Protein AF-A0AAV6K5G4-F1 (afdb_monomer)

pLDDT: mean 82.46, std 15.84, range [34.75, 97.56]

Foldseek 3Di:
DDDDDDDDDDDDDDDDDDDDDDDPPPVVVVVVVVVVVVVVVVVVVVVVVVVVVVVVVVVVVVVVVVVVVVVVVVVVVVVVVVVVVVVVVVVVVVVVVVVVVVVVVVVVVVVVVVVVVVVVVVVVVVVVVVVVVVVVVVVVVVVVVVVVVVVVVVVVVVVVVVVVVVVVVVVVVVVVVVVVVVVVVVVVVVVVVVVVVVVVVVVVVVVVVVVVVVVVVLVCQCLPHDLVSVLVNCVVVVVPLLVDQKDWDWDDDPLAIWIWMAGQVVLAIAIGFQDDDPPDDDPRQVSCLRVLCSSQVNNVVVDVGNRDSDYDYDQQAEHDPVPDSLRVLSSVLVVVCVVVVHDHHSYDDPVRSVVSVVVVVCCCCPVLCNDDDPVSVVVVVVVVVVVVVVVVVVVVVVVVVVD

Secondary structure (DSSP, 8-state):
-----------------------TTHHHHHHHHHHHHHHHHHHHHHHHHHHHHHHHHHHHHHHHHHHHHHHHHHHHHHHHHHHHHHHHHHHHHHHHHHHHHHHHHHHHHHHHHHHHHHHHHHHHHHHHHHHHHHHHHHHHHHHHHHHHHHHHHHHHHHHHHHHHHHHHHHHHHHHHHHHHHHHHHHHHHHHHHHHHHHHHHHHHHHHHHHHHHHHHHHHHHHHHS-HHHHHHHHHTTHHHHTT-SEEEEEEEETTEEEEEEEETTTTEEEEEESS--TTS--HHHHHTHHHHHHHHHHHHHHSS----S-EEE-SSS--PPTT-STHHHHHHHHHHHHHTTPPPPS---HHHHHHHHHHHHHHHHH-TTTS--HHHHHHHHHHHHHHHHHHHHHHHHHHHHH-

InterPro domains:
  IPR038765 Papain-like cysteine peptidase superfamily [SSF54001] (221-361)

Structure (mmCIF, N/CA/C/O backbone):
data_AF-A0AAV6K5G4-F1
#
_entry.id   AF-A0AAV6K5G4-F1
#
loop_
_atom_site.group_PDB
_atom_site.id
_atom_site.type_symbol
_atom_site.label_atom_id
_atom_site.label_alt_id
_atom_site.label_comp_id
_atom_site.label_asym_id
_atom_site.label_entity_id
_atom_site.label_seq_id
_atom_site.pdbx_PDB_ins_code
_atom_site.Cartn_x
_atom_site.Cartn_y
_atom_site.Cartn_z
_atom_site.occupancy
_atom_site.B_iso_or_equiv
_atom_site.auth_seq_id
_atom_site.auth_comp_id
_atom_site.auth_asym_id
_atom_site.auth_atom_id
_atom_site.pdbx_PDB_model_num
ATOM 1 N N . MET A 1 1 ? 88.293 48.745 -151.470 1.00 39.19 1 MET A N 1
ATOM 2 C CA . MET A 1 1 ? 89.421 49.696 -151.458 1.00 39.19 1 MET A CA 1
ATOM 3 C C . MET A 1 1 ? 90.699 48.917 -151.760 1.00 39.19 1 MET A C 1
ATOM 5 O O . MET A 1 1 ? 91.111 48.136 -150.920 1.00 39.19 1 MET A O 1
ATOM 9 N N . VAL A 1 2 ? 91.162 49.004 -153.020 1.00 44.78 2 VAL A N 1
ATOM 10 C CA . VAL A 1 2 ? 92.541 49.265 -153.538 1.00 44.78 2 VAL A CA 1
ATOM 11 C C . VAL A 1 2 ? 93.669 49.320 -152.476 1.00 44.78 2 VAL A C 1
ATOM 13 O O . VAL A 1 2 ? 93.353 49.809 -151.392 1.00 44.78 2 VAL A O 1
ATOM 16 N N . PRO A 1 3 ? 94.966 48.990 -152.746 1.00 53.97 3 PRO A N 1
ATOM 17 C CA . PRO A 1 3 ? 95.705 48.884 -154.042 1.00 53.97 3 PRO A CA 1
ATOM 18 C C . PRO A 1 3 ? 96.485 47.558 -154.249 1.00 53.97 3 PRO A C 1
ATOM 20 O O . PRO A 1 3 ? 96.619 46.797 -153.303 1.00 53.97 3 PRO A O 1
ATOM 23 N N . SER A 1 4 ? 96.982 47.126 -155.425 1.00 47.03 4 SER A N 1
ATOM 24 C CA . SER A 1 4 ? 97.561 47.733 -156.655 1.00 47.03 4 SER A CA 1
ATOM 25 C C . SER A 1 4 ? 98.963 48.348 -156.521 1.00 47.03 4 SER A C 1
ATOM 27 O O . SER A 1 4 ? 99.089 49.423 -155.954 1.00 47.03 4 SER A O 1
ATOM 29 N N . THR A 1 5 ? 99.968 47.754 -157.178 1.00 40.94 5 THR A N 1
ATOM 30 C CA . THR A 1 5 ? 100.868 48.483 -158.095 1.00 40.94 5 THR A CA 1
ATOM 31 C C . THR A 1 5 ? 101.567 47.539 -159.082 1.00 40.94 5 THR A C 1
ATOM 33 O O . THR A 1 5 ? 101.849 46.379 -158.806 1.00 40.94 5 THR A O 1
ATOM 36 N N . TYR A 1 6 ? 101.789 48.113 -160.259 1.00 38.66 6 TYR A N 1
ATOM 37 C CA . TYR A 1 6 ? 102.281 47.615 -161.544 1.00 38.66 6 TYR A CA 1
ATOM 38 C C . TYR A 1 6 ? 103.697 48.180 -161.782 1.00 38.66 6 TYR A C 1
ATOM 40 O O . TYR A 1 6 ? 103.944 49.270 -161.273 1.00 38.66 6 TYR A O 1
ATOM 48 N N . GLN A 1 7 ? 104.547 47.570 -162.628 1.00 36.25 7 GLN A N 1
ATOM 49 C CA . GLN A 1 7 ? 105.455 48.290 -163.558 1.00 36.25 7 GLN A CA 1
ATOM 50 C C . GLN A 1 7 ? 106.038 47.384 -164.691 1.00 36.25 7 GLN A C 1
ATOM 52 O O . GLN A 1 7 ? 106.071 46.169 -164.496 1.00 36.25 7 GLN A O 1
ATOM 57 N N . PRO A 1 8 ? 106.455 47.944 -165.864 1.00 55.84 8 PRO A N 1
ATOM 58 C CA . PRO A 1 8 ? 106.618 47.221 -167.151 1.00 55.84 8 PRO A CA 1
ATOM 59 C C . PRO A 1 8 ? 107.939 47.469 -167.966 1.00 55.84 8 PRO A C 1
ATOM 61 O O . PRO A 1 8 ? 108.731 48.323 -167.586 1.00 55.84 8 PRO A O 1
ATOM 64 N N . LEU A 1 9 ? 108.054 46.795 -169.141 1.00 38.75 9 LEU A N 1
ATOM 65 C CA . LEU A 1 9 ? 108.860 47.057 -170.385 1.00 38.75 9 LEU A CA 1
ATOM 66 C C . LEU A 1 9 ? 110.412 46.924 -170.317 1.00 38.75 9 LEU A C 1
ATOM 68 O O . LEU A 1 9 ? 111.016 47.275 -169.317 1.00 38.75 9 LEU A O 1
ATOM 72 N N . ASP A 1 10 ? 111.124 46.311 -171.284 1.00 34.97 10 ASP A N 1
ATOM 73 C CA . ASP A 1 10 ? 111.342 46.754 -172.682 1.00 34.97 10 ASP A CA 1
ATOM 74 C C . ASP A 1 10 ? 111.775 45.643 -173.689 1.00 34.97 10 ASP A C 1
ATOM 76 O O . ASP A 1 10 ? 112.083 44.507 -173.336 1.00 34.97 10 ASP A O 1
ATOM 80 N N . SER A 1 11 ? 111.791 46.031 -174.971 1.00 41.09 11 SER A N 1
ATOM 81 C CA . SER A 1 11 ? 111.875 45.272 -176.239 1.00 41.09 11 SER A CA 1
ATOM 82 C C . SER A 1 11 ? 113.221 45.331 -177.021 1.00 41.09 11 SER A C 1
ATOM 84 O O . SER A 1 11 ? 114.102 46.091 -176.638 1.00 41.09 11 SER A O 1
ATOM 86 N N . ILE A 1 12 ? 113.265 44.648 -178.201 1.00 38.00 12 ILE A N 1
ATOM 87 C CA . ILE A 1 12 ? 114.124 44.779 -179.438 1.00 38.00 12 ILE A CA 1
ATOM 88 C C . ILE A 1 12 ? 115.065 43.558 -179.688 1.00 38.00 12 ILE A C 1
ATOM 90 O O . ILE A 1 12 ? 115.599 43.034 -178.724 1.00 38.00 12 ILE A O 1
ATOM 94 N N . ASN A 1 13 ? 115.495 43.105 -180.890 1.00 41.06 13 ASN A N 1
ATOM 95 C CA . ASN A 1 13 ? 114.977 42.755 -182.243 1.00 41.06 13 ASN A CA 1
ATOM 96 C C . ASN A 1 13 ? 116.191 42.241 -183.100 1.00 41.06 13 ASN A C 1
ATOM 98 O O . ASN A 1 13 ? 117.316 42.630 -182.806 1.00 41.06 13 ASN A O 1
ATOM 102 N N . PHE A 1 14 ? 115.946 41.487 -184.195 1.00 34.75 14 PHE A N 1
ATOM 103 C CA . PHE A 1 14 ? 116.877 40.970 -185.254 1.00 34.75 14 PHE A CA 1
ATOM 104 C C . PHE A 1 14 ? 117.880 39.856 -184.841 1.00 34.75 14 PHE A C 1
ATOM 106 O O . PHE A 1 14 ? 118.489 39.928 -183.789 1.00 34.75 14 PHE A O 1
ATOM 113 N N . SER A 1 15 ? 118.163 38.788 -185.604 1.00 37.78 15 SER A N 1
ATOM 114 C CA . SER A 1 15 ? 117.846 38.404 -186.989 1.00 37.78 15 SER A CA 1
ATOM 115 C C . SER A 1 15 ? 118.128 36.913 -187.244 1.00 37.78 15 SER A C 1
ATOM 117 O O . SER A 1 15 ? 119.129 36.384 -186.778 1.00 37.78 15 SER A O 1
ATOM 119 N N . GLN A 1 16 ? 117.247 36.313 -188.050 1.00 38.50 16 GLN A N 1
ATOM 120 C CA . GLN A 1 16 ? 117.395 35.207 -189.013 1.00 38.50 16 GLN A CA 1
ATOM 121 C C . GLN A 1 16 ? 118.512 34.151 -188.874 1.00 38.50 16 GLN A C 1
ATOM 123 O O . GLN A 1 16 ? 119.689 34.427 -189.076 1.00 38.50 16 GLN A O 1
ATOM 128 N N . GLY A 1 17 ? 118.058 32.891 -188.875 1.00 36.66 17 GLY A N 1
ATOM 129 C CA . GLY A 1 17 ? 118.595 31.865 -189.769 1.00 36.66 17 GLY A CA 1
ATOM 130 C C . GLY A 1 17 ? 118.953 30.541 -189.100 1.00 36.66 17 GLY A C 1
ATOM 131 O O . GLY A 1 17 ? 119.729 30.521 -188.159 1.00 36.66 17 GLY A O 1
ATOM 132 N N . VAL A 1 18 ? 118.491 29.452 -189.733 1.00 39.78 18 VAL A N 1
ATOM 133 C CA . VAL A 1 18 ? 119.112 28.110 -189.765 1.00 39.78 18 VAL A CA 1
ATOM 134 C C . VAL A 1 18 ? 118.522 27.031 -188.819 1.00 39.78 18 VAL A C 1
ATOM 136 O O . VAL A 1 18 ? 118.868 26.924 -187.654 1.00 39.78 18 VAL A O 1
ATOM 139 N N . ILE A 1 19 ? 117.699 26.168 -189.452 1.00 40.91 19 ILE A N 1
ATOM 140 C CA . ILE A 1 19 ? 117.649 24.681 -189.360 1.00 40.91 19 ILE A CA 1
ATOM 141 C C . ILE A 1 19 ? 116.987 24.075 -188.098 1.00 40.91 19 ILE A C 1
ATOM 143 O O . ILE A 1 19 ? 117.527 24.098 -187.005 1.00 40.91 19 ILE A O 1
ATOM 147 N N . LYS A 1 20 ? 115.717 23.633 -188.206 1.00 51.50 20 LYS A N 1
ATOM 148 C CA . LYS A 1 20 ? 115.274 22.216 -188.358 1.00 51.50 20 LYS A CA 1
ATOM 149 C C . LYS A 1 20 ? 115.872 21.255 -187.306 1.00 51.50 20 LYS A C 1
ATOM 151 O O . LYS A 1 20 ? 116.956 20.759 -187.556 1.00 51.50 20 LYS A O 1
ATOM 156 N N . GLU A 1 21 ? 115.126 20.975 -186.216 1.00 48.38 21 GLU A N 1
ATOM 157 C CA . GLU A 1 21 ? 114.996 19.651 -185.527 1.00 48.38 21 GLU A CA 1
ATOM 158 C C . GLU A 1 21 ? 114.368 19.652 -184.102 1.00 48.38 21 GLU A C 1
ATOM 160 O O . GLU A 1 21 ? 114.342 18.606 -183.455 1.00 48.38 21 GLU A O 1
ATOM 165 N N . HIS A 1 22 ? 113.772 20.738 -183.582 1.00 48.78 22 HIS A N 1
ATOM 166 C CA . HIS A 1 22 ? 113.246 20.723 -182.201 1.00 48.78 22 HIS A CA 1
ATOM 167 C C . HIS A 1 22 ? 111.793 21.162 -181.983 1.00 48.78 22 HIS A C 1
ATOM 169 O O . HIS A 1 22 ? 111.348 22.226 -182.399 1.00 48.78 22 HIS A O 1
ATOM 175 N N . SER A 1 23 ? 111.138 20.345 -181.152 1.00 44.94 23 SER A N 1
ATOM 176 C CA . SER A 1 23 ? 110.058 20.689 -180.226 1.00 44.94 23 SER A CA 1
ATOM 177 C C . SER A 1 23 ? 108.611 20.410 -180.647 1.00 44.94 23 SER A C 1
ATOM 179 O O . SER A 1 23 ? 107.690 21.176 -180.382 1.00 44.94 23 SER A O 1
ATOM 181 N N . GLN A 1 24 ? 108.391 19.177 -181.111 1.00 53.38 24 GLN A N 1
ATOM 182 C CA . GLN A 1 24 ? 107.176 18.403 -180.802 1.00 53.38 24 GLN A CA 1
ATOM 183 C C . GLN A 1 24 ? 106.945 18.190 -179.276 1.00 53.38 24 GLN A C 1
ATOM 185 O O . GLN A 1 24 ? 105.959 17.569 -178.899 1.00 53.38 24 GLN A O 1
ATOM 190 N N . MET A 1 25 ? 107.794 18.735 -178.389 1.00 50.56 25 MET A N 1
ATOM 191 C CA . MET A 1 25 ? 107.724 18.605 -176.923 1.00 50.56 25 MET A CA 1
ATOM 192 C C . MET A 1 25 ? 106.785 19.631 -176.252 1.00 50.56 25 MET A C 1
ATOM 194 O O . MET A 1 25 ? 106.272 19.380 -175.168 1.00 50.56 25 MET A O 1
ATOM 198 N N . GLY A 1 26 ? 106.514 20.778 -176.891 1.00 50.66 26 GLY A N 1
ATOM 199 C CA . GLY A 1 26 ? 105.718 21.855 -176.280 1.00 50.66 26 GLY A CA 1
ATOM 200 C C . GLY A 1 26 ? 104.222 21.550 -176.129 1.00 50.66 26 GLY A C 1
ATOM 201 O O . GLY A 1 26 ? 103.595 22.027 -175.197 1.00 50.66 26 GLY A O 1
ATOM 202 N N . LYS A 1 27 ? 103.644 20.702 -176.989 1.00 53.97 27 LYS A N 1
ATOM 203 C CA . LYS A 1 27 ? 102.207 20.359 -176.934 1.00 53.97 27 LYS A CA 1
ATOM 204 C C . LYS A 1 27 ? 101.871 19.217 -175.961 1.00 53.97 27 LYS A C 1
ATOM 206 O O . LYS A 1 27 ? 100.700 18.913 -175.783 1.00 53.97 27 LYS A O 1
ATOM 211 N N . PHE A 1 28 ? 102.878 18.593 -175.344 1.00 55.53 28 PHE A N 1
ATOM 212 C CA . PHE A 1 28 ? 102.698 17.543 -174.332 1.00 55.53 28 PHE A CA 1
ATOM 213 C C . PHE A 1 28 ? 102.688 18.111 -172.901 1.00 55.53 28 PHE A C 1
ATOM 215 O O . PHE A 1 28 ? 101.997 17.580 -172.038 1.00 55.53 28 PHE A O 1
ATOM 222 N N . CYS A 1 29 ? 103.397 19.217 -172.651 1.00 53.19 29 CYS A N 1
ATOM 223 C CA . CYS A 1 29 ? 103.525 19.782 -171.304 1.00 53.19 29 CYS A CA 1
ATOM 224 C C . CYS A 1 29 ? 102.277 20.544 -170.823 1.00 53.19 29 CYS A C 1
ATOM 226 O O . CYS A 1 29 ? 101.950 20.451 -169.643 1.00 53.19 29 CYS A O 1
ATOM 228 N N . ASP A 1 30 ? 101.531 21.211 -171.709 1.00 52.09 30 ASP A N 1
ATOM 229 C CA . ASP A 1 30 ? 100.334 21.975 -171.307 1.00 52.09 30 ASP A CA 1
ATOM 230 C C . ASP A 1 30 ? 99.126 21.075 -170.966 1.00 52.09 30 ASP A C 1
ATOM 232 O O . ASP A 1 30 ? 98.279 21.456 -170.168 1.00 52.09 30 ASP A O 1
ATOM 236 N N . SER A 1 31 ? 99.083 19.833 -171.470 1.00 55.22 31 SER A N 1
ATOM 237 C CA . SER A 1 31 ? 98.044 18.846 -171.118 1.00 55.22 31 SER A CA 1
ATOM 238 C C . SER A 1 31 ? 98.291 18.149 -169.772 1.00 55.22 31 SER A C 1
ATOM 240 O O . SER A 1 31 ? 97.366 17.576 -169.211 1.00 55.22 31 SER A O 1
ATOM 242 N N . LEU A 1 32 ? 99.527 18.158 -169.260 1.00 56.41 32 LEU A N 1
ATOM 243 C CA . LEU A 1 32 ? 99.919 17.426 -168.046 1.00 56.41 32 LEU A CA 1
ATOM 244 C C . LEU A 1 32 ? 99.797 18.269 -166.764 1.00 56.41 32 LEU A C 1
ATOM 246 O O . LEU A 1 32 ? 99.747 17.716 -165.667 1.00 56.41 32 LEU A O 1
ATOM 250 N N . LEU A 1 33 ? 99.737 19.598 -166.897 1.00 56.25 33 LEU A N 1
ATOM 251 C CA . LEU A 1 33 ? 99.556 20.534 -165.782 1.00 56.25 33 LEU A CA 1
ATOM 252 C C . LEU A 1 33 ? 98.075 20.742 -165.416 1.00 56.25 33 LEU A C 1
ATOM 254 O O . LEU A 1 33 ? 97.767 20.834 -164.231 1.00 56.25 33 LEU A O 1
ATOM 258 N N . GLU A 1 34 ? 97.149 20.721 -166.382 1.00 57.50 34 GLU A N 1
ATOM 259 C CA . GLU A 1 34 ? 95.707 20.863 -166.101 1.00 57.50 34 GLU A CA 1
ATOM 260 C C . GLU A 1 34 ? 95.094 19.627 -165.410 1.00 57.50 34 GLU A C 1
ATOM 262 O O . GLU A 1 34 ? 94.206 19.770 -164.565 1.00 57.50 34 GLU A O 1
ATOM 267 N N . ASP A 1 35 ? 95.606 18.421 -165.685 1.00 58.31 35 ASP A N 1
ATOM 268 C CA . ASP A 1 35 ? 95.102 17.183 -165.072 1.00 58.31 35 ASP A CA 1
ATOM 269 C C . ASP A 1 35 ? 95.532 17.021 -163.599 1.00 58.31 35 ASP A C 1
ATOM 271 O O . ASP A 1 35 ? 94.810 16.417 -162.804 1.00 58.31 35 ASP A O 1
ATOM 275 N N . ASN A 1 36 ? 96.674 17.587 -163.189 1.00 59.25 36 ASN A N 1
ATOM 276 C CA . ASN A 1 36 ? 97.198 17.421 -161.826 1.00 59.25 36 ASN A CA 1
ATOM 277 C C . ASN A 1 36 ? 96.531 18.379 -160.815 1.00 59.25 36 ASN A C 1
ATOM 279 O O . ASN A 1 36 ? 96.231 17.988 -159.683 1.00 59.25 36 ASN A O 1
ATOM 283 N N . ASP A 1 37 ? 96.208 19.605 -161.237 1.00 61.72 37 ASP A N 1
ATOM 284 C CA . ASP A 1 37 ? 95.501 20.583 -160.398 1.00 61.72 37 ASP A CA 1
ATOM 285 C C . ASP A 1 37 ? 94.042 20.175 -160.132 1.00 61.72 37 ASP A C 1
ATOM 287 O O . ASP A 1 37 ? 93.526 20.396 -159.031 1.00 61.72 37 ASP A O 1
ATOM 291 N N . GLN A 1 38 ? 93.380 19.499 -161.083 1.00 65.81 38 GLN A N 1
ATOM 292 C CA . GLN A 1 38 ? 92.042 18.939 -160.854 1.00 65.81 38 GLN A CA 1
ATOM 293 C C . GLN A 1 38 ? 92.040 17.819 -159.806 1.00 65.81 38 GLN A C 1
ATOM 295 O O . GLN A 1 38 ? 91.096 17.733 -159.017 1.00 65.81 38 GLN A O 1
ATOM 300 N N . VAL A 1 39 ? 93.080 16.978 -159.759 1.00 69.50 39 VAL A N 1
ATOM 301 C CA . VAL A 1 39 ? 93.183 15.885 -158.775 1.00 69.50 39 VAL A CA 1
ATOM 302 C C . VAL A 1 39 ? 93.367 16.439 -157.361 1.00 69.50 39 VAL A C 1
ATOM 304 O O . VAL A 1 39 ? 92.639 16.037 -156.453 1.00 69.50 39 VAL A O 1
ATOM 307 N N . ILE A 1 40 ? 94.257 17.421 -157.175 1.00 74.25 40 ILE A N 1
ATOM 308 C CA . ILE A 1 40 ? 94.516 18.042 -155.863 1.00 74.25 40 ILE A CA 1
ATOM 309 C C . ILE A 1 40 ? 93.282 18.803 -155.352 1.00 74.25 40 ILE A C 1
ATOM 311 O O . ILE A 1 40 ? 92.918 18.686 -154.179 1.00 74.25 40 ILE A O 1
ATOM 315 N N . MET A 1 41 ? 92.590 19.544 -156.226 1.00 74.12 41 MET A N 1
ATOM 316 C CA . MET A 1 41 ? 91.335 20.222 -155.872 1.00 74.12 41 MET A CA 1
ATOM 317 C C . MET A 1 41 ? 90.239 19.237 -155.457 1.00 74.12 41 MET A C 1
ATOM 319 O O . MET A 1 41 ? 89.501 19.508 -154.509 1.00 74.12 41 MET A O 1
ATOM 323 N N . LYS A 1 42 ? 90.144 18.086 -156.129 1.00 76.38 42 LYS A N 1
ATOM 324 C CA . LYS A 1 42 ? 89.149 17.055 -155.819 1.00 76.38 42 LYS A CA 1
ATOM 325 C C . LYS A 1 42 ? 89.424 16.381 -154.470 1.00 76.38 42 LYS A C 1
ATOM 327 O O . LYS A 1 42 ? 88.481 16.170 -153.709 1.00 76.38 42 LYS A O 1
ATOM 332 N N . ASP A 1 43 ? 90.688 16.119 -154.138 1.00 79.69 43 ASP A N 1
ATOM 333 C CA . ASP A 1 43 ? 91.096 15.572 -152.834 1.00 79.69 43 ASP A CA 1
ATOM 334 C C . ASP A 1 43 ? 90.866 16.569 -151.689 1.00 79.69 43 ASP A C 1
ATOM 336 O O . ASP A 1 43 ? 90.324 16.211 -150.639 1.00 79.69 43 ASP A O 1
ATOM 340 N N . LEU A 1 44 ? 91.197 17.848 -151.897 1.00 80.69 44 LEU A N 1
ATOM 341 C CA . LEU A 1 44 ? 90.907 18.906 -150.925 1.00 80.69 44 LEU A CA 1
ATOM 342 C C . LEU A 1 44 ? 89.400 19.103 -150.736 1.00 80.69 44 LEU A C 1
ATOM 344 O O . LEU A 1 44 ? 88.942 19.240 -149.602 1.00 80.69 44 LEU A O 1
ATOM 348 N N . GLN A 1 45 ? 88.609 19.057 -151.812 1.00 81.81 45 GLN A N 1
ATOM 349 C CA . GLN A 1 45 ? 87.148 19.073 -151.713 1.00 81.81 45 GLN A CA 1
ATOM 350 C C . GLN A 1 45 ? 86.620 17.869 -150.926 1.00 81.81 45 GLN A C 1
ATOM 352 O O . GLN A 1 45 ? 85.746 18.047 -150.079 1.00 81.81 45 GLN A O 1
ATOM 357 N N . GLN A 1 46 ? 87.169 16.667 -151.130 1.00 81.69 46 GLN A N 1
ATOM 358 C CA . GLN A 1 46 ? 86.802 15.493 -150.334 1.00 81.69 46 GLN A CA 1
ATOM 359 C C . GLN A 1 46 ? 87.177 15.647 -148.854 1.00 81.69 46 GLN A C 1
ATOM 361 O O . GLN A 1 46 ? 86.366 15.307 -147.991 1.00 81.69 46 GLN A O 1
ATOM 366 N N . GLN A 1 47 ? 88.351 16.201 -148.529 1.00 84.19 47 GLN A N 1
ATOM 367 C CA . GLN A 1 47 ? 88.739 16.478 -147.140 1.00 84.19 47 GLN A CA 1
ATOM 368 C C . GLN A 1 47 ? 87.848 17.531 -146.483 1.00 84.19 47 GLN A C 1
ATOM 370 O O . GLN A 1 47 ? 87.423 17.342 -145.342 1.00 84.19 47 GLN A O 1
ATOM 375 N N . VAL A 1 48 ? 87.531 18.620 -147.186 1.00 85.44 48 VAL A N 1
ATOM 376 C CA . VAL A 1 48 ? 86.609 19.648 -146.689 1.00 85.44 48 VAL A CA 1
ATOM 377 C C . VAL A 1 48 ? 85.230 19.040 -146.454 1.00 85.44 48 VAL A C 1
ATOM 379 O O . VAL A 1 48 ? 84.661 19.250 -145.384 1.00 85.44 48 VAL A O 1
ATOM 382 N N . GLN A 1 49 ? 84.732 18.220 -147.381 1.00 86.00 49 GLN A N 1
ATOM 383 C CA . GLN A 1 49 ? 83.458 17.522 -147.224 1.00 86.00 49 GLN A CA 1
ATOM 384 C C . GLN A 1 49 ? 83.484 16.556 -146.029 1.00 86.00 49 GLN A C 1
ATOM 386 O O . GLN A 1 49 ? 82.543 16.516 -145.238 1.00 86.00 49 GLN A O 1
ATOM 391 N N . TYR A 1 50 ? 84.575 15.806 -145.843 1.00 87.94 50 TYR A N 1
ATOM 392 C CA . TYR A 1 50 ? 84.755 14.912 -144.699 1.00 87.94 50 TYR A CA 1
ATOM 393 C C . TYR A 1 50 ? 84.779 15.677 -143.370 1.00 87.94 50 TYR A C 1
ATOM 395 O O . TYR A 1 50 ? 84.113 15.281 -142.413 1.00 87.94 50 TYR A O 1
ATOM 403 N N . LEU A 1 51 ? 85.504 16.796 -143.304 1.00 87.19 51 LEU A N 1
ATOM 404 C CA . LEU A 1 51 ? 85.572 17.641 -142.112 1.00 87.19 51 LEU A CA 1
ATOM 405 C C . LEU A 1 51 ? 84.235 18.334 -141.823 1.00 87.19 51 LEU A C 1
ATOM 407 O O . LEU A 1 51 ? 83.852 18.433 -140.658 1.00 87.19 51 LEU A O 1
ATOM 411 N N . GLN A 1 52 ? 83.497 18.753 -142.852 1.00 87.19 52 GLN A N 1
ATOM 412 C CA . GLN A 1 52 ? 82.140 19.287 -142.715 1.00 87.19 52 GLN A CA 1
ATOM 413 C C . GLN A 1 52 ? 81.175 18.227 -142.176 1.00 87.19 52 GLN A C 1
ATOM 415 O O . GLN A 1 52 ? 80.473 18.490 -141.199 1.00 87.19 52 GLN A O 1
ATOM 420 N N . ASN A 1 53 ? 81.209 17.010 -142.725 1.00 88.06 53 ASN A N 1
ATOM 421 C CA . ASN A 1 53 ? 80.408 15.891 -142.227 1.00 88.06 53 ASN A CA 1
ATOM 422 C C . ASN A 1 53 ? 80.776 15.550 -140.771 1.00 88.06 53 ASN A C 1
ATOM 424 O O . ASN A 1 53 ? 79.898 15.374 -139.929 1.00 88.06 53 ASN A O 1
ATOM 428 N N . LYS A 1 54 ? 82.073 15.514 -140.435 1.00 91.12 54 LYS A N 1
ATOM 429 C CA . LYS A 1 54 ? 82.548 15.243 -139.070 1.00 91.12 54 LYS A CA 1
ATOM 430 C C . LYS A 1 54 ? 82.137 16.339 -138.085 1.00 91.12 54 LYS A C 1
ATOM 432 O O . LYS A 1 54 ? 81.733 16.022 -136.969 1.00 91.12 54 LYS A O 1
ATOM 437 N N . LYS A 1 55 ? 82.194 17.610 -138.494 1.00 91.44 55 LYS A N 1
ATOM 438 C CA . LYS A 1 55 ? 81.687 18.743 -137.709 1.00 91.44 55 LYS A CA 1
ATOM 439 C C . LYS A 1 55 ? 80.191 18.583 -137.431 1.00 91.44 55 LYS A C 1
ATOM 441 O O . LYS A 1 55 ? 79.786 18.699 -136.281 1.00 91.44 55 LYS A O 1
ATOM 446 N N . GLN A 1 56 ? 79.399 18.250 -138.449 1.00 89.31 56 GLN A N 1
ATOM 447 C CA . GLN A 1 56 ? 77.955 18.065 -138.307 1.00 89.31 56 GLN A CA 1
ATOM 448 C C . GLN A 1 56 ? 77.610 16.901 -137.359 1.00 89.31 56 GLN A C 1
ATOM 450 O O . GLN A 1 56 ? 76.722 17.035 -136.519 1.00 89.31 56 GLN A O 1
ATOM 455 N N . ILE A 1 57 ? 78.351 15.787 -137.429 1.00 89.75 57 ILE A N 1
ATOM 456 C CA . ILE A 1 57 ? 78.207 14.654 -136.496 1.00 89.75 57 ILE A CA 1
ATOM 457 C C . ILE A 1 57 ? 78.544 15.077 -135.060 1.00 89.75 57 ILE A C 1
ATOM 459 O O . ILE A 1 57 ? 77.800 14.755 -134.136 1.00 89.75 57 ILE A O 1
ATOM 463 N N . LEU A 1 58 ? 79.637 15.818 -134.855 1.00 88.56 58 LEU A N 1
ATOM 464 C CA . LEU A 1 58 ? 80.034 16.296 -133.526 1.00 88.56 58 LEU A CA 1
ATOM 465 C C . LEU A 1 58 ? 79.031 17.303 -132.947 1.00 88.56 58 LEU A C 1
ATOM 467 O O . LEU A 1 58 ? 78.745 17.255 -131.755 1.00 88.56 58 LEU A O 1
ATOM 471 N N . GLU A 1 59 ? 78.457 18.181 -133.770 1.00 89.62 59 GLU A N 1
ATOM 472 C CA . GLU A 1 59 ? 77.394 19.103 -133.349 1.00 89.62 59 GLU A CA 1
ATOM 473 C C . GLU A 1 59 ? 76.128 18.346 -132.921 1.00 89.62 59 GLU A C 1
ATOM 475 O O . GLU A 1 59 ? 75.539 18.670 -131.888 1.00 89.62 59 GLU A O 1
ATOM 480 N N . GLN A 1 60 ? 75.750 17.288 -133.647 1.00 87.62 60 GLN A N 1
ATOM 481 C CA . GLN A 1 60 ? 74.645 16.407 -133.256 1.00 87.62 60 GLN A CA 1
ATOM 482 C C . GLN A 1 60 ? 74.937 15.654 -131.952 1.00 87.62 60 GLN A C 1
ATOM 484 O O . GLN A 1 60 ? 74.072 15.595 -131.079 1.00 87.62 60 GLN A O 1
ATOM 489 N N . GLN A 1 61 ? 76.152 15.120 -131.786 1.00 90.12 61 GLN A N 1
ATOM 490 C CA . GLN A 1 61 ? 76.571 14.453 -130.549 1.00 90.12 61 GLN A CA 1
ATOM 491 C C . GLN A 1 61 ? 76.568 15.411 -129.358 1.00 90.12 61 GLN A C 1
ATOM 493 O O . GLN A 1 61 ? 76.070 15.059 -128.293 1.00 90.12 61 GLN A O 1
ATOM 498 N N . ASN A 1 62 ? 77.070 16.633 -129.535 1.00 90.62 62 ASN A N 1
ATOM 499 C CA . ASN A 1 62 ? 77.093 17.634 -128.476 1.00 90.62 62 ASN A CA 1
ATOM 500 C C . ASN A 1 62 ? 75.670 18.079 -128.098 1.00 90.62 62 ASN A C 1
ATOM 502 O O . ASN A 1 62 ? 75.361 18.252 -126.923 1.00 90.62 62 ASN A O 1
ATOM 506 N N . HIS A 1 63 ? 74.767 18.182 -129.079 1.00 92.19 63 HIS A N 1
ATOM 507 C CA . HIS A 1 63 ? 73.349 18.421 -128.815 1.00 92.19 63 HIS A CA 1
ATOM 508 C C . HIS A 1 63 ? 72.684 17.253 -128.061 1.00 92.19 63 HIS A C 1
ATOM 510 O O . HIS A 1 63 ? 71.873 17.493 -127.167 1.00 92.19 63 HIS A O 1
ATOM 516 N N . GLY A 1 64 ? 73.046 16.005 -128.380 1.00 91.00 64 GLY A N 1
ATOM 517 C CA . GLY A 1 64 ? 72.617 14.812 -127.641 1.00 91.00 64 GLY A CA 1
ATOM 518 C C . GLY A 1 64 ? 73.104 14.815 -126.190 1.00 91.00 64 GLY A C 1
ATOM 519 O O . GLY A 1 64 ? 72.293 14.741 -125.275 1.00 91.00 64 GLY A O 1
ATOM 520 N N . LEU A 1 65 ? 74.404 15.028 -125.972 1.00 92.38 65 LEU A N 1
ATOM 521 C CA . LEU A 1 65 ? 74.997 15.114 -124.632 1.00 92.38 65 LEU A CA 1
ATOM 522 C C . LEU A 1 65 ? 74.418 16.264 -123.802 1.00 92.38 65 LEU A C 1
ATOM 524 O O . LEU A 1 65 ? 74.257 16.129 -122.591 1.00 92.38 65 LEU A O 1
ATOM 528 N N . GLN A 1 66 ? 74.089 17.393 -124.432 1.00 92.12 66 GLN A N 1
ATOM 529 C CA . GLN A 1 66 ? 73.442 18.507 -123.745 1.00 92.12 66 GLN A CA 1
ATOM 530 C C . GLN A 1 66 ? 72.021 18.139 -123.300 1.00 92.12 66 GLN A C 1
ATOM 532 O O . GLN A 1 66 ? 71.654 18.426 -122.163 1.00 92.12 66 GLN A O 1
ATOM 537 N N . LYS A 1 67 ? 71.250 17.443 -124.147 1.00 92.06 67 LYS A N 1
ATOM 538 C CA . LYS A 1 67 ? 69.938 16.901 -123.759 1.00 92.06 67 LYS A CA 1
ATOM 539 C C . LYS A 1 67 ? 70.050 15.903 -122.610 1.00 92.06 67 LYS A C 1
ATOM 541 O O . LYS A 1 67 ? 69.264 15.995 -121.673 1.00 92.06 67 LYS A O 1
ATOM 546 N N . ASP A 1 68 ? 71.031 15.005 -122.650 1.00 92.31 68 ASP A N 1
ATOM 547 C CA . ASP A 1 68 ? 71.257 14.027 -121.581 1.00 92.31 68 ASP A CA 1
ATOM 548 C C . ASP A 1 68 ? 71.655 14.715 -120.272 1.00 92.31 68 ASP A C 1
ATOM 550 O O . ASP A 1 68 ? 71.140 14.382 -119.207 1.00 92.31 68 ASP A O 1
ATOM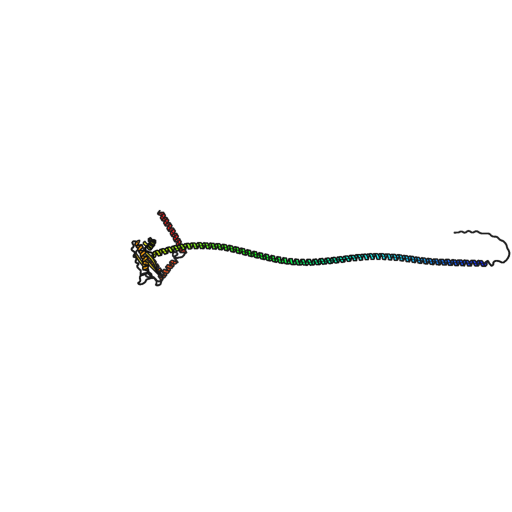 554 N N . LYS A 1 69 ? 72.520 15.733 -120.341 1.00 93.69 69 LYS A N 1
ATOM 555 C CA . LYS A 1 69 ? 72.897 16.554 -119.185 1.00 93.69 69 LYS A CA 1
ATOM 556 C C . LYS A 1 69 ? 71.684 17.245 -118.566 1.00 93.69 69 LYS A C 1
ATOM 558 O O . LYS A 1 69 ? 71.538 17.221 -117.345 1.00 93.69 69 LYS A O 1
ATOM 563 N N . ASP A 1 70 ? 70.829 17.850 -119.385 1.00 93.25 70 ASP A N 1
ATOM 564 C CA . ASP A 1 70 ? 69.625 18.531 -118.908 1.00 93.25 70 ASP A CA 1
ATOM 565 C C . ASP A 1 70 ? 68.604 17.524 -118.341 1.00 93.25 70 ASP A C 1
ATOM 567 O O . ASP A 1 70 ? 67.988 17.788 -117.309 1.00 93.25 70 ASP A O 1
ATOM 571 N N . ALA A 1 71 ? 68.488 16.329 -118.932 1.00 93.31 71 ALA A N 1
ATOM 572 C CA . ALA A 1 71 ? 67.656 15.245 -118.411 1.00 93.31 71 ALA A CA 1
ATOM 573 C C . ALA A 1 71 ? 68.153 14.722 -117.051 1.00 93.31 71 ALA A C 1
ATOM 575 O O . ALA A 1 71 ? 67.359 14.609 -116.118 1.00 93.31 71 ALA A O 1
ATOM 576 N N . ILE A 1 72 ? 69.459 14.470 -116.906 1.00 94.44 72 ILE A N 1
ATOM 577 C CA . ILE A 1 72 ? 70.076 14.039 -115.639 1.00 94.44 72 ILE A CA 1
ATOM 578 C C . ILE A 1 72 ? 69.909 15.117 -114.569 1.00 94.44 72 ILE A C 1
ATOM 580 O O . ILE A 1 72 ? 69.602 14.803 -113.421 1.00 94.44 72 ILE A O 1
ATOM 584 N N . LYS A 1 73 ? 70.084 16.393 -114.930 1.00 94.56 73 LYS A N 1
ATOM 585 C CA . LYS A 1 73 ? 69.886 17.508 -114.000 1.00 94.56 73 LYS A CA 1
ATOM 586 C C . LYS A 1 73 ? 68.444 17.557 -113.491 1.00 94.56 73 LYS A C 1
ATOM 588 O O . LYS A 1 73 ? 68.240 17.661 -112.286 1.00 94.56 73 LYS A O 1
ATOM 593 N N . ASN A 1 74 ? 67.464 17.423 -114.382 1.00 93.25 74 ASN A N 1
ATOM 594 C CA . ASN A 1 74 ? 66.053 17.401 -113.997 1.00 93.25 74 ASN A CA 1
ATOM 595 C C . ASN A 1 74 ? 65.724 16.196 -113.101 1.00 93.25 74 ASN A C 1
ATOM 597 O O . ASN A 1 74 ? 65.033 16.360 -112.101 1.00 93.25 74 ASN A O 1
ATOM 601 N N . GLN A 1 75 ? 66.262 15.010 -113.407 1.00 94.88 75 GLN A N 1
ATOM 602 C CA . GLN A 1 75 ? 66.111 13.822 -112.557 1.00 94.88 75 GLN A CA 1
ATOM 603 C C . GLN A 1 75 ? 66.749 14.010 -111.177 1.00 94.88 75 GLN A C 1
ATOM 605 O O . GLN A 1 75 ? 66.185 13.578 -110.176 1.00 94.88 75 GLN A O 1
ATOM 610 N N . LEU A 1 76 ? 67.912 14.664 -111.101 1.00 95.06 76 LEU A N 1
ATOM 611 C CA . LEU A 1 76 ? 68.561 14.985 -109.831 1.00 95.06 76 LEU A CA 1
ATOM 612 C C . LEU A 1 76 ? 67.686 15.928 -108.993 1.00 95.06 76 LEU A C 1
ATOM 614 O O . LEU A 1 76 ? 67.449 15.649 -107.822 1.00 95.06 76 LEU A O 1
ATOM 618 N N . GLU A 1 77 ? 67.170 17.002 -109.598 1.00 94.62 77 GLU A N 1
ATOM 619 C CA . GLU A 1 77 ? 66.271 17.953 -108.928 1.00 94.62 77 GLU A CA 1
ATOM 620 C C . GLU A 1 77 ? 64.964 17.282 -108.462 1.00 94.62 77 GLU A C 1
ATOM 622 O O . GLU A 1 77 ? 64.427 17.622 -107.406 1.00 94.62 77 GLU A O 1
ATOM 627 N N . GLU A 1 78 ? 64.444 16.315 -109.222 1.00 94.88 78 GLU A N 1
ATOM 628 C CA . GLU A 1 78 ? 63.270 15.523 -108.844 1.00 94.88 78 GLU A CA 1
ATOM 629 C C . GLU A 1 78 ? 63.573 14.582 -107.667 1.00 94.88 78 GLU A C 1
ATOM 631 O O . GLU A 1 78 ? 62.856 14.607 -106.667 1.00 94.88 78 GLU A O 1
ATOM 636 N N . MET A 1 79 ? 64.689 13.848 -107.711 1.00 94.25 79 MET A N 1
ATOM 637 C CA . MET A 1 79 ? 65.129 12.991 -106.602 1.00 94.25 79 MET A CA 1
ATOM 638 C C . MET A 1 79 ? 65.431 13.783 -105.322 1.00 94.25 79 MET A C 1
ATOM 640 O O . MET A 1 79 ? 65.181 13.292 -104.222 1.00 94.25 79 MET A O 1
ATOM 644 N N . GLU A 1 80 ? 65.959 15.005 -105.425 1.00 94.44 80 GLU A N 1
ATOM 645 C CA . GLU A 1 80 ? 66.167 15.876 -104.261 1.00 94.44 80 GLU A CA 1
ATOM 646 C C . GLU A 1 80 ? 64.839 16.279 -103.613 1.00 94.44 80 GLU A C 1
ATOM 648 O O . GLU A 1 80 ? 64.708 16.186 -102.389 1.00 94.44 80 GLU A O 1
ATOM 653 N N . LYS A 1 81 ? 63.828 16.631 -104.419 1.00 94.12 81 LYS A N 1
ATOM 654 C CA . LYS A 1 81 ? 62.469 16.904 -103.923 1.00 94.12 81 LYS A CA 1
ATOM 655 C C . LYS A 1 81 ? 61.847 15.672 -103.270 1.00 94.12 81 LYS A C 1
ATOM 657 O O . LYS A 1 81 ? 61.250 15.791 -102.201 1.00 94.12 81 LYS A O 1
ATOM 662 N N . GLU A 1 82 ? 62.003 14.492 -103.871 1.00 94.31 82 GLU A N 1
ATOM 663 C CA . GLU A 1 82 ? 61.515 13.233 -103.294 1.00 94.31 82 GLU A CA 1
ATOM 664 C C . GLU A 1 82 ? 62.203 12.906 -101.967 1.00 94.31 82 GLU A C 1
ATOM 666 O O . GLU A 1 82 ? 61.538 12.556 -100.989 1.00 94.31 82 GLU A O 1
ATOM 671 N N . ARG A 1 83 ? 63.529 13.065 -101.898 1.00 94.56 83 ARG A N 1
ATOM 672 C CA . ARG A 1 83 ? 64.307 12.868 -100.671 1.00 94.56 83 ARG A CA 1
ATOM 673 C C . ARG A 1 83 ? 63.826 13.799 -99.562 1.00 94.56 83 ARG A C 1
ATOM 675 O O . ARG A 1 83 ? 63.646 13.350 -98.429 1.00 94.56 83 ARG A O 1
ATOM 682 N N . ASP A 1 84 ? 63.617 15.073 -99.871 1.00 95.00 84 ASP A N 1
ATOM 683 C CA . ASP A 1 84 ? 63.192 16.063 -98.883 1.00 95.00 84 ASP A CA 1
ATOM 684 C C . ASP A 1 84 ? 61.749 15.792 -98.414 1.00 95.00 84 ASP A C 1
ATOM 686 O O . ASP A 1 84 ? 61.486 15.791 -97.208 1.00 95.00 84 ASP A O 1
ATOM 690 N N . ALA A 1 85 ? 60.844 15.407 -99.321 1.00 94.19 85 ALA A N 1
ATOM 691 C CA . ALA A 1 85 ? 59.488 14.974 -98.973 1.00 94.19 85 ALA A CA 1
ATOM 692 C C . ALA A 1 85 ? 59.476 13.704 -98.096 1.00 94.19 85 ALA A C 1
ATOM 694 O O . ALA A 1 85 ? 58.713 13.607 -97.127 1.00 94.19 85 ALA A O 1
ATOM 695 N N . LEU A 1 86 ? 60.340 12.727 -98.391 1.00 95.12 86 LEU A N 1
ATOM 696 C CA . LEU A 1 86 ? 60.502 11.524 -97.570 1.00 95.12 86 LEU A CA 1
ATOM 697 C C . LEU A 1 86 ? 61.077 11.850 -96.191 1.00 95.12 86 LEU A C 1
ATOM 699 O O . LEU A 1 86 ? 60.629 11.277 -95.196 1.00 95.12 86 LEU A O 1
ATOM 703 N N . LYS A 1 87 ? 62.020 12.792 -96.107 1.00 95.56 87 LYS A N 1
ATOM 704 C CA . LYS A 1 87 ? 62.590 13.261 -94.840 1.00 95.56 87 LYS A CA 1
ATOM 705 C C . LYS A 1 87 ? 61.528 13.928 -93.964 1.00 95.56 87 LYS A C 1
ATOM 707 O O . LYS A 1 87 ? 61.446 13.613 -92.776 1.00 95.56 87 LYS A O 1
ATOM 712 N N . GLU A 1 88 ? 60.663 14.761 -94.542 1.00 95.19 88 GLU A N 1
ATOM 713 C CA . GLU A 1 88 ? 59.514 15.330 -93.825 1.00 95.19 88 GLU A CA 1
ATOM 714 C C . GLU A 1 88 ? 58.531 14.251 -93.351 1.00 95.19 88 GLU A C 1
ATOM 716 O O . GLU A 1 88 ? 58.051 14.293 -92.215 1.00 95.19 88 GLU A O 1
ATOM 721 N N . LYS A 1 89 ? 58.230 13.258 -94.199 1.00 95.88 89 LYS A N 1
ATOM 722 C CA . LYS A 1 89 ? 57.339 12.145 -93.841 1.00 95.88 89 LYS A CA 1
ATOM 723 C C . LYS A 1 89 ? 57.920 11.301 -92.704 1.00 95.88 89 LYS A C 1
ATOM 725 O O . LYS A 1 89 ? 57.184 10.937 -91.787 1.00 95.88 89 LYS A O 1
ATOM 730 N N . LEU A 1 90 ? 59.225 11.029 -92.735 1.00 95.31 90 LEU A N 1
ATOM 731 C CA . LEU A 1 90 ? 59.934 10.323 -91.670 1.00 95.31 90 LEU A CA 1
ATOM 732 C C . LEU A 1 90 ? 59.884 11.117 -90.362 1.00 95.31 90 LEU A C 1
ATOM 734 O O . LEU A 1 90 ? 59.555 10.553 -89.323 1.00 95.31 90 LEU A O 1
ATOM 738 N N . GLN A 1 91 ? 60.132 12.428 -90.410 1.00 95.19 91 GLN A N 1
ATOM 739 C CA . GLN A 1 91 ? 60.056 13.285 -89.228 1.00 95.19 91 GLN A CA 1
ATOM 740 C C . GLN A 1 91 ? 58.648 13.278 -88.613 1.00 95.19 91 GLN A C 1
ATOM 742 O O . GLN A 1 91 ? 58.513 13.079 -87.407 1.00 95.19 91 GLN A O 1
ATOM 747 N N . LYS A 1 92 ? 57.595 13.392 -89.436 1.00 95.56 92 LYS A N 1
ATOM 748 C CA . LYS A 1 92 ? 56.197 13.275 -88.980 1.00 95.56 92 LYS A CA 1
ATOM 749 C C . LYS A 1 92 ? 55.915 11.913 -88.339 1.00 95.56 92 LYS A C 1
ATOM 751 O O . LYS A 1 92 ? 55.263 11.858 -87.300 1.00 95.56 92 LYS A O 1
ATOM 756 N N . MET A 1 93 ? 56.428 10.826 -88.918 1.00 95.38 93 MET A N 1
ATOM 757 C CA . MET A 1 93 ? 56.265 9.474 -88.374 1.00 95.38 93 MET A CA 1
ATOM 758 C C . MET A 1 93 ? 56.975 9.305 -87.025 1.00 95.38 93 MET A C 1
ATOM 760 O O . MET A 1 93 ? 56.395 8.732 -86.108 1.00 95.38 93 MET A O 1
ATOM 764 N N . VAL A 1 94 ? 58.185 9.849 -86.870 1.00 95.56 94 VAL A N 1
ATOM 765 C CA . VAL A 1 94 ? 58.919 9.838 -85.594 1.00 95.56 94 VAL A CA 1
ATOM 766 C C . VAL A 1 94 ? 58.162 10.630 -84.526 1.00 95.56 94 VAL A C 1
ATOM 768 O O . VAL A 1 94 ? 57.970 10.133 -83.417 1.00 95.56 94 VAL A O 1
ATOM 771 N N . THR A 1 95 ? 57.660 11.826 -84.851 1.00 94.44 95 THR A N 1
ATOM 772 C CA . THR A 1 95 ? 56.831 12.613 -83.923 1.00 94.44 95 THR A CA 1
ATOM 773 C C . THR A 1 95 ? 55.553 11.864 -83.532 1.00 94.44 95 THR A C 1
ATOM 775 O O . THR A 1 95 ? 55.190 11.826 -82.355 1.00 94.44 95 THR A O 1
ATOM 778 N N . MET A 1 96 ? 54.892 11.213 -84.491 1.00 95.12 96 MET A N 1
ATOM 779 C CA . MET A 1 96 ? 53.704 10.400 -84.224 1.00 95.12 96 MET A CA 1
ATOM 780 C C . MET A 1 96 ? 54.024 9.183 -83.343 1.00 95.12 96 MET A C 1
ATOM 782 O O . MET A 1 96 ? 53.296 8.899 -82.399 1.00 95.12 96 MET A O 1
ATOM 786 N N . SER A 1 97 ? 55.146 8.501 -83.579 1.00 94.94 97 SER A N 1
ATOM 787 C CA . SER A 1 97 ? 55.586 7.378 -82.744 1.00 94.94 97 SER A CA 1
ATOM 788 C C . SER A 1 97 ? 55.878 7.817 -81.307 1.00 94.94 97 SER A C 1
ATOM 790 O O . SER A 1 97 ? 55.471 7.142 -80.365 1.00 94.94 97 SER A O 1
ATOM 792 N N . ASN A 1 98 ? 56.542 8.961 -81.121 1.00 94.56 98 ASN A N 1
ATOM 793 C CA . ASN A 1 98 ? 56.853 9.485 -79.788 1.00 94.56 98 ASN A CA 1
ATOM 794 C C . ASN A 1 98 ? 55.587 9.888 -79.018 1.00 94.56 98 ASN A C 1
ATOM 796 O O . ASN A 1 98 ? 55.470 9.596 -77.830 1.00 94.56 98 ASN A O 1
ATOM 800 N N . THR A 1 99 ? 54.614 10.512 -79.688 1.00 94.56 99 THR A N 1
ATOM 801 C CA . THR A 1 99 ? 53.317 10.851 -79.069 1.00 94.56 99 THR A CA 1
ATOM 802 C C . THR A 1 99 ? 52.489 9.605 -78.749 1.00 94.56 99 THR A C 1
ATOM 804 O O . THR A 1 99 ? 51.863 9.541 -77.690 1.00 94.56 99 THR A O 1
ATOM 807 N N . MET A 1 100 ? 52.537 8.570 -79.592 1.00 94.75 100 MET A N 1
ATOM 808 C CA . MET A 1 100 ? 51.908 7.278 -79.301 1.00 94.75 100 MET A CA 1
ATOM 809 C C . MET A 1 100 ? 52.543 6.597 -78.080 1.00 94.75 100 MET A C 1
ATOM 811 O O . MET A 1 100 ? 51.834 6.099 -77.212 1.00 94.75 100 MET A O 1
ATOM 815 N N . LEU A 1 101 ? 53.871 6.639 -77.955 1.00 94.81 101 LEU A N 1
ATOM 816 C CA . LEU A 1 101 ? 54.566 6.095 -76.788 1.00 94.81 101 LEU A CA 1
ATOM 817 C C . LEU A 1 101 ? 54.204 6.861 -75.503 1.00 94.81 101 LEU A C 1
ATOM 819 O O . LEU A 1 101 ? 53.930 6.259 -74.469 1.00 94.81 101 LEU A O 1
ATOM 823 N N . GLN A 1 102 ? 54.136 8.194 -75.578 1.00 94.19 102 GLN A N 1
ATOM 824 C CA . GLN A 1 102 ? 53.737 9.033 -74.447 1.00 94.19 102 GLN A CA 1
ATOM 825 C C . GLN A 1 102 ? 52.287 8.772 -74.013 1.00 94.19 102 GLN A C 1
ATOM 827 O O . GLN A 1 102 ? 52.007 8.692 -72.818 1.00 94.19 102 GLN A O 1
ATOM 832 N N . THR A 1 103 ? 51.363 8.619 -74.966 1.00 92.31 103 THR A N 1
ATOM 833 C CA . THR A 1 103 ? 49.958 8.294 -74.663 1.00 92.31 103 THR A CA 1
ATOM 834 C C . THR A 1 103 ? 49.807 6.886 -74.093 1.00 92.31 103 THR A C 1
ATOM 836 O O . THR A 1 103 ? 49.009 6.692 -73.178 1.00 92.31 103 THR A O 1
ATOM 839 N N . GLN A 1 104 ? 50.610 5.921 -74.548 1.00 94.12 104 GLN A N 1
ATOM 840 C CA . GLN A 1 104 ? 50.657 4.581 -73.964 1.00 94.12 104 GLN A CA 1
ATOM 841 C C . GLN A 1 104 ? 51.127 4.611 -72.501 1.00 94.12 104 GLN A C 1
ATOM 843 O O . GLN A 1 104 ? 50.521 3.953 -71.654 1.00 94.12 104 GLN A O 1
ATOM 848 N N . GLU A 1 105 ? 52.148 5.410 -72.178 1.00 93.88 105 GLU A N 1
ATOM 849 C CA . GLU A 1 105 ? 52.616 5.558 -70.794 1.00 93.88 105 GLU A CA 1
ATOM 850 C C . GLU A 1 105 ? 51.563 6.247 -69.911 1.00 93.88 105 GLU A C 1
ATOM 852 O O . GLU A 1 105 ? 51.278 5.795 -68.804 1.00 93.88 105 GLU A O 1
ATOM 857 N N . GLN A 1 106 ? 50.893 7.286 -70.423 1.00 93.62 106 GLN A N 1
ATOM 858 C CA . GLN A 1 106 ? 49.767 7.916 -69.724 1.00 93.62 106 GLN A CA 1
ATOM 859 C C . GLN A 1 106 ? 48.618 6.931 -69.479 1.00 93.62 106 GLN A C 1
ATOM 861 O O . GLN A 1 106 ? 48.037 6.924 -68.395 1.00 93.62 106 GLN A O 1
ATOM 866 N N . HIS A 1 107 ? 48.304 6.076 -70.455 1.00 94.31 107 HIS A N 1
ATOM 867 C CA . HIS A 1 107 ? 47.275 5.051 -70.309 1.00 94.31 107 HIS A CA 1
ATOM 868 C C . HIS A 1 107 ? 47.636 4.037 -69.217 1.00 94.31 107 HIS A C 1
ATOM 870 O O . HIS A 1 107 ? 46.774 3.648 -68.433 1.00 94.31 107 HIS A O 1
ATOM 876 N N . LYS A 1 108 ? 48.913 3.648 -69.110 1.00 95.56 108 LYS A N 1
ATOM 877 C CA . LYS A 1 108 ? 49.393 2.768 -68.038 1.00 95.56 108 LYS A CA 1
ATOM 878 C C . LYS A 1 108 ? 49.203 3.399 -66.654 1.00 95.56 108 LYS A C 1
ATOM 880 O O . LYS A 1 108 ? 48.633 2.759 -65.775 1.00 95.56 108 LYS A O 1
ATOM 885 N N . VAL A 1 109 ? 49.592 4.665 -66.489 1.00 95.44 109 VAL A N 1
ATOM 886 C CA . VAL A 1 109 ? 49.387 5.411 -65.233 1.00 95.44 109 VAL A CA 1
ATOM 887 C C . VAL A 1 109 ? 47.898 5.526 -64.888 1.00 95.44 109 VAL A C 1
ATOM 889 O O . VAL A 1 109 ? 47.518 5.413 -63.723 1.00 95.44 109 VAL A O 1
ATOM 892 N N . LEU A 1 110 ? 47.031 5.729 -65.886 1.00 95.12 110 LEU A N 1
ATOM 893 C CA . LEU A 1 110 ? 45.584 5.766 -65.669 1.00 95.12 110 LEU A CA 1
ATOM 894 C C . LEU A 1 110 ? 45.033 4.415 -65.201 1.00 95.12 110 LEU A C 1
ATOM 896 O O . LEU A 1 110 ? 44.220 4.413 -64.282 1.00 95.12 110 LEU A O 1
ATOM 900 N N . ILE A 1 111 ? 45.496 3.293 -65.766 1.00 95.56 111 ILE A N 1
ATOM 901 C CA . ILE A 1 111 ? 45.103 1.947 -65.314 1.00 95.56 111 ILE A CA 1
ATOM 902 C C . ILE A 1 111 ? 45.473 1.746 -63.840 1.00 95.56 111 ILE A C 1
ATOM 904 O O . ILE A 1 111 ? 44.624 1.337 -63.046 1.00 95.56 111 ILE A O 1
ATOM 908 N N . GLU A 1 112 ? 46.713 2.064 -63.460 1.00 95.06 112 GLU A N 1
ATOM 909 C CA . GLU A 1 112 ? 47.179 1.944 -62.071 1.00 95.06 112 GLU A CA 1
ATOM 910 C C . GLU A 1 112 ? 46.316 2.801 -61.133 1.00 95.06 112 GLU A C 1
ATOM 912 O O . GLU A 1 112 ? 45.780 2.300 -60.144 1.00 95.06 112 GLU A O 1
ATOM 917 N N . LYS A 1 113 ? 46.048 4.056 -61.513 1.00 95.56 113 LYS A N 1
ATOM 918 C CA . LYS A 1 113 ? 45.181 4.953 -60.740 1.00 95.56 113 LYS A CA 1
ATOM 919 C C . LYS A 1 113 ? 43.742 4.441 -60.623 1.00 95.56 113 LYS A C 1
ATOM 921 O O . LYS A 1 113 ? 43.118 4.624 -59.581 1.00 95.56 113 LYS A O 1
ATOM 926 N N . THR A 1 114 ? 43.189 3.821 -61.667 1.00 94.62 114 THR A N 1
ATOM 927 C CA . THR A 1 114 ? 41.844 3.227 -61.592 1.00 94.62 114 THR A CA 1
ATOM 928 C C . THR A 1 114 ? 41.796 2.014 -60.670 1.00 94.62 114 THR A C 1
ATOM 930 O O . THR A 1 114 ? 40.825 1.875 -59.933 1.00 94.62 114 THR A O 1
ATOM 933 N N . ALA A 1 115 ? 42.847 1.189 -60.648 1.00 94.62 115 ALA A N 1
ATOM 934 C CA . ALA A 1 115 ? 42.935 0.047 -59.743 1.00 94.62 115 ALA A CA 1
ATOM 935 C C . ALA A 1 115 ? 43.026 0.492 -58.272 1.00 94.62 115 ALA A C 1
ATOM 937 O O . ALA A 1 115 ? 42.345 -0.071 -57.413 1.00 94.62 115 ALA A O 1
ATOM 938 N N . ASP A 1 116 ? 43.805 1.541 -57.987 1.00 95.38 116 ASP A N 1
ATOM 939 C CA . ASP A 1 116 ? 43.882 2.130 -56.646 1.00 95.38 116 ASP A CA 1
ATOM 940 C C . ASP A 1 116 ? 42.527 2.701 -56.202 1.00 95.38 116 ASP A C 1
ATOM 942 O O . ASP A 1 116 ? 42.058 2.411 -55.101 1.00 95.38 116 ASP A O 1
ATOM 946 N N . LEU A 1 117 ? 41.838 3.435 -57.083 1.00 95.38 117 LEU A N 1
ATOM 947 C CA . LEU A 1 117 ? 40.498 3.957 -56.796 1.00 95.38 117 LEU A CA 1
ATOM 948 C C . LEU A 1 117 ? 39.467 2.846 -56.560 1.00 95.38 117 LEU A C 1
ATOM 950 O O . LEU A 1 117 ? 38.592 2.992 -55.708 1.00 95.38 117 LEU A O 1
ATOM 954 N N . GLU A 1 118 ? 39.551 1.735 -57.292 1.00 96.00 118 GLU A N 1
ATOM 955 C CA . GLU A 1 118 ? 38.670 0.582 -57.091 1.00 96.00 118 GLU A CA 1
ATOM 956 C C . GLU A 1 118 ? 38.932 -0.095 -55.739 1.00 96.00 118 GLU A C 1
ATOM 958 O O . GLU A 1 118 ? 37.994 -0.456 -55.020 1.00 96.00 118 GLU A O 1
ATOM 963 N N . LYS A 1 119 ? 40.202 -0.209 -55.340 1.00 96.25 119 LYS A N 1
ATOM 964 C CA . LYS A 1 119 ? 40.588 -0.711 -54.018 1.00 96.25 119 LYS A CA 1
ATOM 965 C C . LYS A 1 119 ? 40.050 0.182 -52.898 1.00 96.25 119 LYS A C 1
ATOM 967 O O . LYS A 1 119 ? 39.455 -0.337 -51.952 1.00 96.25 119 LYS A O 1
ATOM 972 N N . ASP A 1 120 ? 40.197 1.498 -53.028 1.00 96.06 120 ASP A N 1
ATOM 973 C CA . ASP A 1 120 ? 39.687 2.468 -52.056 1.00 96.06 120 ASP A CA 1
ATOM 974 C C . ASP A 1 120 ? 38.152 2.461 -51.997 1.00 96.06 120 ASP A C 1
ATOM 976 O O . ASP A 1 120 ? 37.566 2.485 -50.912 1.00 96.06 120 ASP A 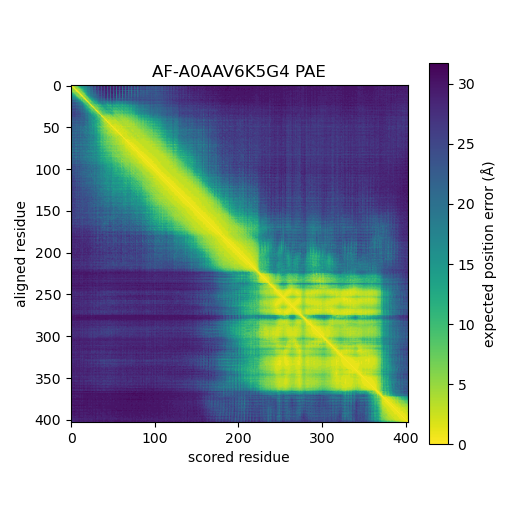O 1
ATOM 980 N N . SER A 1 121 ? 37.482 2.348 -53.148 1.00 96.00 121 SER A N 1
ATOM 981 C CA . SER A 1 121 ? 36.022 2.220 -53.230 1.00 96.00 121 SER A CA 1
ATOM 982 C C . SER A 1 121 ? 35.518 0.978 -52.492 1.00 96.00 121 SER A C 1
ATOM 984 O O . SER A 1 121 ? 34.584 1.063 -51.690 1.00 96.00 121 SER A O 1
ATOM 986 N N . ASN A 1 122 ? 36.176 -0.166 -52.689 1.00 95.62 122 ASN A N 1
ATOM 987 C CA . ASN A 1 122 ? 35.838 -1.403 -51.990 1.00 95.62 122 ASN A CA 1
ATOM 988 C C . ASN A 1 122 ? 36.111 -1.314 -50.480 1.00 95.62 122 ASN A C 1
ATOM 990 O O . ASN A 1 122 ? 35.300 -1.789 -49.682 1.00 95.62 122 ASN A O 1
ATOM 994 N N . ALA A 1 123 ? 37.207 -0.670 -50.068 1.00 96.12 123 ALA A N 1
ATOM 995 C CA . ALA A 1 123 ? 37.505 -0.435 -48.657 1.00 96.12 123 ALA A CA 1
ATOM 996 C C . ALA A 1 123 ? 36.429 0.438 -47.986 1.00 96.12 123 ALA A C 1
ATOM 998 O O . ALA A 1 123 ? 35.915 0.069 -46.928 1.00 96.12 123 ALA A O 1
ATOM 999 N N . MET A 1 124 ? 36.023 1.537 -48.631 1.00 96.25 124 MET A N 1
ATOM 1000 C CA . MET A 1 124 ? 34.942 2.402 -48.145 1.00 96.25 124 MET A CA 1
ATOM 1001 C C . MET A 1 124 ? 33.599 1.670 -48.076 1.00 96.25 124 MET A C 1
ATOM 1003 O O . MET A 1 124 ? 32.874 1.811 -47.094 1.00 96.25 124 MET A O 1
ATOM 1007 N N . LYS A 1 125 ? 33.272 0.841 -49.074 1.00 96.94 125 LYS A N 1
ATOM 1008 C CA . LYS A 1 125 ? 32.041 0.037 -49.071 1.00 96.94 125 LYS A CA 1
ATOM 1009 C C . LYS A 1 125 ? 31.994 -0.937 -47.892 1.00 96.94 125 LYS A C 1
ATOM 1011 O O . LYS A 1 125 ? 30.953 -1.079 -47.258 1.00 96.94 125 LYS A O 1
ATOM 1016 N N . ASN A 1 126 ? 33.118 -1.575 -47.570 1.00 95.75 126 ASN A N 1
ATOM 1017 C CA . ASN A 1 126 ? 33.207 -2.465 -46.413 1.00 95.75 126 ASN A CA 1
ATOM 1018 C C . ASN A 1 126 ? 33.073 -1.702 -45.088 1.00 95.75 126 ASN A C 1
ATOM 1020 O O . ASN A 1 126 ? 32.386 -2.176 -44.188 1.00 95.75 126 ASN A O 1
ATOM 1024 N N . GLN A 1 127 ? 33.676 -0.514 -44.977 1.00 97.00 127 GLN A N 1
ATOM 1025 C CA . GLN A 1 127 ? 33.500 0.350 -43.804 1.00 97.00 127 GLN A CA 1
ATOM 1026 C C . GLN A 1 127 ? 32.043 0.798 -43.635 1.00 97.00 127 GLN A C 1
ATOM 1028 O O . GLN A 1 127 ? 31.535 0.794 -42.517 1.00 97.00 127 GLN A O 1
ATOM 1033 N N . LEU A 1 128 ? 31.354 1.133 -44.731 1.00 96.75 128 LEU A N 1
ATOM 1034 C CA . LEU A 1 128 ? 29.935 1.490 -44.707 1.00 96.75 128 LEU A CA 1
ATOM 1035 C C . LEU A 1 128 ? 29.078 0.339 -44.163 1.00 96.75 128 LEU A C 1
ATOM 1037 O O . LEU A 1 128 ? 28.279 0.556 -43.258 1.00 96.75 128 LEU A O 1
ATOM 1041 N N . LEU A 1 129 ? 29.294 -0.882 -44.662 1.00 96.56 129 LEU A N 1
ATOM 1042 C CA . LEU A 1 129 ? 28.574 -2.073 -44.199 1.00 96.56 129 LEU A CA 1
ATOM 1043 C C . LEU A 1 129 ? 28.796 -2.351 -42.707 1.00 96.56 129 LEU A C 1
ATOM 1045 O O . LEU A 1 129 ? 27.891 -2.837 -42.031 1.00 96.56 129 LEU A O 1
ATOM 1049 N N . GLU A 1 130 ? 29.989 -2.069 -42.182 1.00 97.00 130 GLU A N 1
ATOM 1050 C CA . GLU A 1 130 ? 30.266 -2.251 -40.757 1.00 97.00 130 GLU A CA 1
ATOM 1051 C C . GLU A 1 130 ? 29.580 -1.177 -39.903 1.00 97.00 130 GLU A C 1
ATOM 1053 O O . GLU A 1 130 ? 28.926 -1.508 -38.916 1.00 97.00 130 GLU A O 1
ATOM 1058 N N . MET A 1 131 ? 29.616 0.089 -40.335 1.00 95.75 131 MET A N 1
ATOM 1059 C CA . MET A 1 131 ? 28.874 1.167 -39.671 1.00 95.75 131 MET A CA 1
ATOM 1060 C C . MET A 1 131 ? 27.356 0.933 -39.691 1.00 95.75 131 MET A C 1
ATOM 1062 O O . MET A 1 131 ? 26.674 1.261 -38.723 1.00 95.75 131 MET A O 1
ATOM 1066 N N . GLU A 1 132 ? 26.810 0.356 -40.766 1.00 96.69 132 GLU A N 1
ATOM 1067 C CA . GLU A 1 132 ? 25.390 -0.011 -40.842 1.00 96.69 132 GLU A CA 1
ATOM 1068 C C . GLU A 1 132 ? 25.022 -1.067 -39.792 1.00 96.69 132 GLU A C 1
ATOM 1070 O O . GLU A 1 132 ? 24.042 -0.891 -39.070 1.00 96.69 132 GLU A O 1
ATOM 1075 N N . LYS A 1 133 ? 25.846 -2.109 -39.617 1.00 96.50 133 LYS A N 1
ATOM 1076 C CA . LYS A 1 133 ? 25.635 -3.110 -38.556 1.00 96.50 133 LYS A CA 1
ATOM 1077 C C . LYS A 1 133 ? 25.735 -2.508 -37.156 1.00 96.50 133 LYS A C 1
ATOM 1079 O O . LYS A 1 133 ? 24.955 -2.871 -36.275 1.00 96.50 133 LYS A O 1
ATOM 1084 N N . GLU A 1 134 ? 26.698 -1.615 -36.928 1.00 96.94 134 GLU A N 1
ATOM 1085 C CA . GLU A 1 134 ? 26.839 -0.924 -35.643 1.00 96.94 134 GLU A CA 1
ATOM 1086 C C . GLU A 1 134 ? 25.620 -0.050 -35.344 1.00 96.94 134 GLU A C 1
ATOM 1088 O O . GLU A 1 134 ? 25.106 -0.082 -34.224 1.00 96.94 134 GLU A O 1
ATOM 1093 N N . ARG A 1 135 ? 25.114 0.680 -36.346 1.00 96.38 135 ARG A N 1
ATOM 1094 C CA . ARG A 1 135 ? 23.887 1.473 -36.228 1.00 96.38 135 ARG A CA 1
ATOM 1095 C C . ARG A 1 135 ? 22.697 0.592 -35.858 1.00 96.38 135 ARG A C 1
ATOM 1097 O O . ARG A 1 135 ? 22.008 0.915 -34.897 1.00 96.38 135 ARG A O 1
ATOM 1104 N N . ASP A 1 136 ? 22.488 -0.516 -36.563 1.00 96.88 136 ASP A N 1
ATOM 1105 C CA . ASP A 1 136 ? 21.360 -1.418 -36.304 1.00 96.88 136 ASP A CA 1
ATOM 1106 C C . ASP A 1 136 ? 21.450 -2.032 -34.887 1.00 96.88 136 ASP A C 1
ATOM 1108 O O . ASP A 1 136 ? 20.459 -2.106 -34.159 1.00 96.88 136 ASP A O 1
ATOM 1112 N N . SER A 1 137 ? 22.661 -2.384 -34.437 1.00 97.50 137 SER A N 1
ATOM 1113 C CA . SER A 1 137 ? 22.925 -2.852 -33.064 1.00 97.50 137 SER A CA 1
ATOM 1114 C C . SER A 1 137 ? 22.642 -1.779 -32.003 1.00 97.50 137 SER A C 1
ATOM 1116 O O . SER A 1 137 ? 22.096 -2.067 -30.932 1.00 97.50 137 SER A O 1
ATOM 1118 N N . LEU A 1 138 ? 23.006 -0.523 -32.276 1.00 96.62 138 LEU A N 1
ATOM 1119 C CA . LEU A 1 138 ? 22.712 0.607 -31.393 1.00 96.62 138 LEU A CA 1
ATOM 1120 C C . LEU A 1 138 ? 21.214 0.917 -31.346 1.00 96.62 138 LEU A C 1
ATOM 1122 O O . LEU A 1 138 ? 20.698 1.198 -30.265 1.00 96.62 138 LEU A O 1
ATOM 1126 N N . GLU A 1 139 ? 20.514 0.821 -32.472 1.00 97.44 139 GLU A N 1
ATOM 1127 C CA . GLU A 1 139 ? 19.066 1.014 -32.549 1.00 97.44 139 GLU A CA 1
ATOM 1128 C C . GLU A 1 139 ? 18.314 -0.050 -31.735 1.00 97.44 139 GLU A C 1
ATOM 1130 O O . GLU A 1 139 ? 17.434 0.290 -30.942 1.00 97.44 139 GLU A O 1
ATOM 1135 N N . GLU A 1 140 ? 18.732 -1.318 -31.806 1.00 97.19 140 GLU A N 1
ATOM 1136 C CA . GLU A 1 140 ? 18.174 -2.386 -30.966 1.00 97.19 140 GLU A CA 1
ATOM 1137 C C . GLU A 1 140 ? 18.399 -2.113 -29.466 1.00 97.19 140 GLU A C 1
ATOM 1139 O O . GLU A 1 140 ? 17.503 -2.307 -28.637 1.00 97.19 140 GLU A O 1
ATOM 1144 N N . LYS A 1 141 ? 19.590 -1.626 -29.088 1.00 97.25 141 LYS A N 1
ATOM 1145 C CA . LYS A 1 141 ? 19.878 -1.228 -27.698 1.00 97.25 141 LYS A CA 1
ATOM 1146 C C . LYS A 1 141 ? 19.016 -0.051 -27.250 1.00 97.25 141 LYS A C 1
ATOM 1148 O O . LYS A 1 141 ? 18.570 -0.052 -26.103 1.00 97.25 141 LYS A O 1
ATOM 1153 N N . LEU A 1 142 ? 18.772 0.923 -28.126 1.00 96.50 142 LEU A N 1
ATOM 1154 C CA . LEU A 1 142 ? 17.923 2.076 -27.834 1.00 96.50 142 LEU A CA 1
ATOM 1155 C C . LEU A 1 142 ? 16.476 1.633 -27.576 1.00 96.50 142 LEU A C 1
ATOM 1157 O O . LEU A 1 142 ? 15.902 1.984 -26.549 1.00 96.50 142 LEU A O 1
ATOM 1161 N N . GLN A 1 143 ? 15.930 0.761 -28.430 1.00 96.25 143 GLN A N 1
ATOM 1162 C CA . GLN A 1 143 ? 14.591 0.191 -28.246 1.00 96.25 143 GLN A CA 1
ATOM 1163 C C . GLN A 1 143 ? 14.478 -0.594 -26.931 1.00 96.25 143 GLN A C 1
ATOM 1165 O O . GLN A 1 143 ? 13.516 -0.431 -26.177 1.00 96.25 143 GLN A O 1
ATOM 1170 N N . LYS A 1 144 ? 15.487 -1.413 -26.598 1.00 96.75 144 LYS A N 1
ATOM 1171 C CA . LYS A 1 144 ? 15.538 -2.114 -25.303 1.00 96.75 144 LYS A CA 1
ATOM 1172 C C . LYS A 1 144 ? 15.572 -1.134 -24.130 1.00 96.75 144 LYS A C 1
ATOM 1174 O O . LYS A 1 144 ? 14.881 -1.353 -23.138 1.00 96.75 144 LYS A O 1
ATOM 1179 N N . MET A 1 145 ? 16.320 -0.042 -24.243 1.00 96.81 145 MET A N 1
ATOM 1180 C CA . MET A 1 145 ? 16.381 0.992 -23.211 1.00 96.81 145 MET A CA 1
ATOM 1181 C C . MET A 1 145 ? 15.035 1.700 -23.021 1.00 96.81 145 MET A C 1
ATOM 1183 O O . MET A 1 145 ? 14.611 1.883 -21.881 1.00 96.81 145 MET A O 1
ATOM 1187 N N . ASP A 1 146 ? 14.326 2.018 -24.103 1.00 96.38 146 ASP A N 1
ATOM 1188 C CA . ASP A 1 146 ? 12.992 2.626 -24.042 1.00 96.38 146 ASP A CA 1
ATOM 1189 C C . ASP A 1 146 ? 11.968 1.689 -23.396 1.00 96.38 146 ASP A C 1
ATOM 1191 O O . ASP A 1 146 ? 11.191 2.102 -22.529 1.00 96.38 146 ASP A O 1
ATOM 1195 N N . THR A 1 147 ? 11.985 0.403 -23.762 1.00 95.94 147 THR A N 1
ATOM 1196 C CA . THR A 1 147 ? 11.111 -0.591 -23.117 1.00 95.94 147 THR A CA 1
ATOM 1197 C C . THR A 1 147 ? 11.407 -0.713 -21.623 1.00 95.94 147 THR A C 1
ATOM 1199 O O . THR A 1 147 ? 10.476 -0.679 -20.819 1.00 95.94 147 THR A O 1
ATOM 1202 N N . LEU A 1 148 ? 12.685 -0.760 -21.231 1.00 97.00 148 LEU A N 1
ATOM 1203 C CA . LEU A 1 148 ? 13.092 -0.810 -19.828 1.00 97.00 148 LEU A CA 1
ATOM 1204 C C . LEU A 1 148 ? 12.679 0.457 -19.064 1.00 97.00 148 LEU A C 1
ATOM 1206 O O . LEU A 1 148 ? 12.166 0.362 -17.953 1.00 97.00 148 LEU A O 1
ATOM 1210 N N . SER A 1 149 ? 12.852 1.635 -19.664 1.00 97.06 149 SER A N 1
ATOM 1211 C CA . SER A 1 149 ? 12.442 2.920 -19.088 1.00 97.06 149 SER A CA 1
ATOM 1212 C C . SER A 1 149 ? 10.937 2.958 -18.799 1.00 97.06 149 SER A C 1
ATOM 1214 O O . SER A 1 149 ? 10.513 3.358 -17.712 1.00 97.06 149 SER A O 1
ATOM 1216 N N . ASN A 1 150 ? 10.118 2.457 -19.728 1.00 96.25 150 ASN A N 1
ATOM 1217 C CA . ASN A 1 150 ? 8.670 2.361 -19.546 1.00 96.25 150 ASN A CA 1
ATOM 1218 C C . ASN A 1 150 ? 8.273 1.378 -18.434 1.00 96.25 150 ASN A C 1
ATOM 1220 O O . ASN A 1 150 ? 7.372 1.685 -17.653 1.00 96.25 150 ASN A O 1
ATOM 1224 N N . VAL A 1 151 ? 8.952 0.228 -18.331 1.00 96.69 151 VAL A N 1
ATOM 1225 C CA . VAL A 1 151 ? 8.737 -0.734 -17.235 1.00 96.69 151 VAL A CA 1
ATOM 1226 C C . VAL A 1 151 ? 9.082 -0.098 -15.889 1.00 96.69 151 VAL A C 1
ATOM 1228 O O . VAL A 1 151 ? 8.245 -0.086 -14.993 1.00 96.69 151 VAL A O 1
ATOM 1231 N N . LEU A 1 152 ? 10.253 0.533 -15.770 1.00 96.31 152 LEU A N 1
ATOM 1232 C CA . LEU A 1 152 ? 10.674 1.199 -14.533 1.00 96.31 152 LEU A CA 1
ATOM 1233 C C . LEU A 1 152 ? 9.727 2.333 -14.124 1.00 96.31 152 LEU A C 1
ATOM 1235 O O . LEU A 1 152 ? 9.468 2.529 -12.938 1.00 96.31 152 LEU A O 1
ATOM 1239 N N . LYS A 1 153 ? 9.189 3.078 -15.095 1.00 97.12 153 LYS A N 1
ATOM 1240 C CA . LYS A 1 153 ? 8.188 4.116 -14.832 1.00 97.12 153 LYS A CA 1
ATOM 1241 C C . LYS A 1 153 ? 6.903 3.517 -14.261 1.00 97.12 153 LYS A C 1
ATOM 1243 O O . LYS A 1 153 ? 6.381 4.048 -13.285 1.00 97.12 153 LYS A O 1
ATOM 1248 N N . LYS A 1 154 ? 6.430 2.405 -14.830 1.00 96.88 154 LYS A N 1
ATOM 1249 C CA . LYS A 1 154 ? 5.249 1.691 -14.334 1.00 96.88 154 LYS A CA 1
ATOM 1250 C C . LYS A 1 154 ? 5.466 1.168 -12.911 1.00 96.88 154 LYS A C 1
ATOM 1252 O O . LYS A 1 154 ? 4.624 1.418 -12.056 1.00 96.88 154 LYS A O 1
ATOM 1257 N N . ASP A 1 155 ? 6.600 0.520 -12.651 1.00 96.62 155 ASP A N 1
ATOM 1258 C CA . ASP A 1 155 ? 6.929 -0.020 -11.325 1.00 96.62 155 ASP A CA 1
ATOM 1259 C C . ASP A 1 155 ? 7.015 1.091 -10.270 1.00 96.62 155 ASP A C 1
ATOM 1261 O O . ASP A 1 155 ? 6.531 0.941 -9.148 1.00 96.62 155 ASP A O 1
ATOM 1265 N N . ARG A 1 156 ? 7.594 2.243 -10.632 1.00 97.31 156 ARG A N 1
ATOM 1266 C CA . ARG A 1 156 ? 7.632 3.426 -9.766 1.00 97.31 156 ARG A CA 1
ATOM 1267 C C . ARG A 1 156 ? 6.228 3.928 -9.432 1.00 97.31 156 ARG A C 1
ATOM 1269 O O . ARG A 1 156 ? 5.949 4.167 -8.261 1.00 97.31 156 ARG A O 1
ATOM 1276 N N . ASP A 1 157 ? 5.369 4.089 -10.436 1.00 96.44 157 ASP A N 1
ATOM 1277 C CA . ASP A 1 157 ? 4.007 4.593 -10.241 1.00 96.44 157 ASP A CA 1
ATOM 1278 C C . ASP A 1 157 ? 3.170 3.598 -9.395 1.00 96.44 157 ASP A C 1
ATOM 1280 O O . ASP A 1 157 ? 2.365 4.003 -8.555 1.00 96.44 157 ASP A O 1
ATOM 1284 N N . GLU A 1 158 ? 3.403 2.289 -9.542 1.00 97.38 158 GLU A N 1
ATOM 1285 C CA . GLU A 1 158 ? 2.773 1.246 -8.721 1.00 97.38 158 GLU A CA 1
ATOM 1286 C C . GLU A 1 158 ? 3.253 1.275 -7.260 1.00 97.38 158 GLU A C 1
ATOM 1288 O O . GLU A 1 158 ? 2.427 1.263 -6.343 1.00 97.38 158 GLU A O 1
ATOM 1293 N N . MET A 1 159 ? 4.561 1.415 -7.020 1.00 96.44 159 MET A N 1
ATOM 1294 C CA . MET A 1 159 ? 5.106 1.597 -5.667 1.00 96.44 159 MET A CA 1
ATOM 1295 C C . MET A 1 159 ? 4.595 2.879 -4.996 1.00 96.44 159 MET A C 1
ATOM 1297 O O . MET A 1 159 ? 4.319 2.884 -3.796 1.00 96.44 159 MET A O 1
ATOM 1301 N N . GLU A 1 160 ? 4.450 3.972 -5.747 1.00 97.56 160 GLU A N 1
ATOM 1302 C CA . GLU A 1 160 ? 3.929 5.237 -5.223 1.00 97.56 160 GLU A CA 1
ATOM 1303 C C . GLU A 1 160 ? 2.459 5.108 -4.789 1.00 97.56 160 GLU A C 1
ATOM 1305 O O . GLU A 1 160 ? 2.087 5.580 -3.709 1.00 97.56 160 GLU A O 1
ATOM 1310 N N . ASN A 1 161 ? 1.646 4.378 -5.560 1.00 96.50 161 ASN A N 1
ATOM 1311 C CA . ASN A 1 161 ? 0.269 4.054 -5.186 1.00 96.50 161 ASN A CA 1
ATOM 1312 C C . ASN A 1 161 ? 0.200 3.174 -3.927 1.00 96.50 161 ASN A C 1
ATOM 1314 O O . ASN A 1 161 ? -0.565 3.488 -3.012 1.00 96.50 161 ASN A O 1
ATOM 1318 N N . GLN A 1 162 ? 1.037 2.135 -3.828 1.00 96.75 162 GLN A N 1
ATOM 1319 C CA . GLN A 1 162 ? 1.110 1.282 -2.632 1.00 96.75 162 GLN A CA 1
ATOM 1320 C C . GLN A 1 162 ? 1.522 2.078 -1.382 1.00 96.75 162 GLN A C 1
ATOM 1322 O O . GLN A 1 162 ? 0.944 1.914 -0.307 1.00 96.75 162 GLN A O 1
ATOM 1327 N N . LEU A 1 163 ? 2.488 2.995 -1.508 1.00 96.25 163 LEU A N 1
ATOM 1328 C CA . LEU A 1 163 ? 2.884 3.890 -0.415 1.00 96.25 163 LEU A CA 1
ATOM 1329 C C . LEU A 1 163 ? 1.744 4.821 0.018 1.00 96.25 163 LEU A C 1
ATOM 1331 O O . LEU A 1 163 ? 1.604 5.103 1.212 1.00 96.25 163 LEU A O 1
ATOM 1335 N N . LEU A 1 164 ? 0.943 5.317 -0.927 1.00 96.62 164 LEU A N 1
ATOM 1336 C CA . LEU A 1 164 ? -0.209 6.163 -0.625 1.00 96.62 164 LEU A CA 1
ATOM 1337 C C . LEU A 1 164 ? -1.293 5.386 0.134 1.00 96.62 164 LEU A C 1
ATOM 1339 O O . LEU A 1 164 ? -1.866 5.917 1.087 1.00 96.62 164 LEU A O 1
ATOM 1343 N N . GLU A 1 165 ? -1.554 4.141 -0.258 1.00 96.62 165 GLU A N 1
ATOM 1344 C CA . GLU A 1 165 ? -2.523 3.264 0.401 1.00 96.62 165 GLU A CA 1
ATOM 1345 C C . GLU A 1 165 ? -2.085 2.914 1.828 1.00 96.62 165 GLU A C 1
ATOM 1347 O O . GLU A 1 165 ? -2.825 3.184 2.776 1.00 96.62 165 GLU A O 1
ATOM 1352 N N . MET A 1 166 ? -0.827 2.498 2.016 1.00 95.25 166 MET A N 1
ATOM 1353 C CA . MET A 1 166 ? -0.269 2.248 3.352 1.00 95.25 166 MET A CA 1
ATOM 1354 C C . MET A 1 166 ? -0.311 3.486 4.263 1.00 95.25 166 MET A C 1
ATOM 1356 O O . MET A 1 166 ? -0.507 3.366 5.474 1.00 95.25 166 MET A O 1
ATOM 1360 N N . ARG A 1 167 ? -0.143 4.701 3.717 1.00 96.38 167 ARG A N 1
ATOM 1361 C CA . ARG A 1 167 ? -0.291 5.941 4.505 1.00 96.38 167 ARG A CA 1
ATOM 1362 C C . ARG A 1 167 ? -1.727 6.139 4.986 1.00 96.38 167 ARG A C 1
ATOM 1364 O O . ARG A 1 167 ? -1.910 6.476 6.154 1.00 96.38 167 ARG A O 1
ATOM 1371 N N . LYS A 1 168 ? -2.722 5.906 4.123 1.00 96.00 168 LYS A N 1
ATOM 1372 C CA . LYS A 1 168 ? -4.145 6.006 4.490 1.00 96.00 168 LYS A CA 1
ATOM 1373 C C . LYS A 1 168 ? -4.516 4.992 5.570 1.00 96.00 168 LYS A C 1
ATOM 1375 O O . LYS A 1 168 ? -5.161 5.363 6.547 1.00 96.00 168 LYS A O 1
ATOM 1380 N N . GLU A 1 169 ? -4.068 3.745 5.431 1.00 96.25 169 GLU A N 1
ATOM 1381 C CA . GLU A 1 169 ? -4.301 2.699 6.434 1.00 96.25 169 GLU A CA 1
ATOM 1382 C C . GLU A 1 169 ? -3.674 3.054 7.780 1.00 96.25 169 GLU A C 1
ATOM 1384 O O . GLU A 1 169 ? -4.338 2.989 8.814 1.00 96.25 169 GLU A O 1
ATOM 1389 N N . ARG A 1 170 ? -2.412 3.500 7.779 1.00 96.44 170 ARG A N 1
ATOM 1390 C CA . ARG A 1 170 ? -1.726 3.944 8.996 1.00 96.44 170 ARG A CA 1
ATOM 1391 C C . ARG A 1 170 ? -2.488 5.072 9.691 1.00 96.44 170 ARG A C 1
ATOM 1393 O O . ARG A 1 170 ? -2.615 5.051 10.914 1.00 96.44 170 ARG A O 1
ATOM 1400 N N . ASP A 1 171 ? -2.967 6.058 8.939 1.00 95.94 171 ASP A N 1
ATOM 1401 C CA . ASP A 1 171 ? -3.679 7.204 9.509 1.00 95.94 171 ASP A CA 1
ATOM 1402 C C . ASP A 1 171 ? -5.044 6.782 10.086 1.00 95.94 171 ASP A C 1
ATOM 1404 O O . ASP A 1 171 ? -5.379 7.180 11.202 1.00 95.94 171 ASP A O 1
ATOM 1408 N N . SER A 1 172 ? -5.767 5.880 9.412 1.00 96.12 172 SER A N 1
ATOM 1409 C CA . SER A 1 172 ? -7.017 5.289 9.919 1.00 96.12 172 SER A CA 1
ATOM 1410 C C . SER A 1 172 ? -6.809 4.436 11.180 1.00 96.12 172 SER A C 1
ATOM 1412 O O . SER A 1 172 ? -7.565 4.542 12.153 1.00 96.12 172 SER A O 1
ATOM 1414 N N . LEU A 1 173 ? -5.748 3.624 11.214 1.00 95.88 173 LEU A N 1
ATOM 1415 C CA . LEU A 1 173 ? -5.377 2.841 12.396 1.00 95.88 173 LEU A CA 1
ATOM 1416 C C . LEU A 1 173 ? -4.998 3.745 13.570 1.00 95.88 173 LEU A C 1
ATOM 1418 O O . LEU A 1 173 ? -5.379 3.472 14.708 1.00 95.88 173 LEU A O 1
ATOM 1422 N N . LYS A 1 174 ? -4.284 4.842 13.303 1.00 96.56 174 LYS A N 1
ATOM 1423 C CA . LYS A 1 174 ? -3.910 5.823 14.324 1.00 96.56 174 LYS A CA 1
ATOM 1424 C C . LYS A 1 174 ? -5.137 6.493 14.943 1.00 96.56 174 LYS A C 1
ATOM 1426 O O . LYS A 1 174 ? -5.189 6.630 16.163 1.00 96.56 174 LYS A O 1
ATOM 1431 N N . GLU A 1 175 ? -6.119 6.874 14.132 1.00 95.44 175 GLU A N 1
ATOM 1432 C CA . GLU A 1 175 ? -7.385 7.439 14.614 1.00 95.44 175 GLU A CA 1
ATOM 1433 C C . GLU A 1 175 ? -8.175 6.421 15.452 1.00 95.44 175 GLU A C 1
ATOM 1435 O O . GLU A 1 175 ? -8.641 6.731 16.550 1.00 95.44 175 GLU A O 1
ATOM 1440 N N . THR A 1 176 ? -8.249 5.170 14.989 1.00 94.88 176 THR A N 1
ATOM 1441 C CA . THR A 1 176 ? -8.906 4.080 15.728 1.00 94.88 176 THR A CA 1
ATOM 1442 C C . THR A 1 176 ? -8.249 3.850 17.089 1.00 94.88 176 THR A C 1
ATOM 1444 O O . THR A 1 176 ? -8.946 3.712 18.096 1.00 94.88 176 THR A O 1
ATOM 1447 N N . LEU A 1 177 ? -6.914 3.858 17.147 1.00 94.19 177 LEU A N 1
ATOM 1448 C CA . LEU A 1 177 ? -6.167 3.702 18.394 1.00 94.19 177 LEU A CA 1
ATOM 1449 C C . LEU A 1 177 ? -6.480 4.839 19.378 1.00 94.19 177 LEU A C 1
ATOM 1451 O O . LEU A 1 177 ? -6.831 4.569 20.522 1.00 94.19 177 LEU A O 1
ATOM 1455 N N . GLN A 1 178 ? -6.457 6.093 18.914 1.00 93.31 178 GLN A N 1
ATOM 1456 C CA . GLN A 1 178 ? -6.787 7.260 19.742 1.00 93.31 178 GLN A CA 1
ATOM 1457 C C . GLN A 1 178 ? -8.212 7.194 20.309 1.00 93.31 178 GLN A C 1
ATOM 1459 O O . GLN A 1 178 ? -8.425 7.480 21.489 1.00 93.31 178 GLN A O 1
ATOM 1464 N N . ASN A 1 179 ? -9.183 6.773 19.496 1.00 92.44 179 ASN A N 1
ATOM 1465 C CA . ASN A 1 179 ? -10.564 6.597 19.945 1.00 92.44 179 ASN A CA 1
ATOM 1466 C C . ASN A 1 179 ? -10.694 5.468 20.977 1.00 92.44 179 ASN A C 1
ATOM 1468 O O . ASN A 1 179 ? -11.451 5.589 21.942 1.00 92.44 179 ASN A O 1
ATOM 1472 N N . THR A 1 180 ? -9.938 4.384 20.801 1.00 92.44 180 THR A N 1
ATOM 1473 C CA . THR A 1 180 ? -9.952 3.238 21.721 1.00 92.44 180 THR A CA 1
ATOM 1474 C C . THR A 1 180 ? -9.341 3.605 23.072 1.00 92.44 180 THR A C 1
ATOM 1476 O O . THR A 1 180 ? -9.919 3.270 24.107 1.00 92.44 180 THR A O 1
ATOM 1479 N N . ASP A 1 181 ? -8.235 4.353 23.078 1.00 92.19 181 ASP A N 1
ATOM 1480 C CA . ASP A 1 181 ? -7.605 4.861 24.302 1.00 92.19 181 ASP A CA 1
ATOM 1481 C C . ASP A 1 181 ? -8.554 5.797 25.065 1.00 92.19 181 ASP A C 1
ATOM 1483 O O . ASP A 1 181 ? -8.790 5.610 26.260 1.00 92.19 181 ASP A O 1
ATOM 1487 N N . ALA A 1 182 ? -9.198 6.738 24.364 1.00 89.56 182 ALA A N 1
ATOM 1488 C CA . ALA A 1 182 ? -10.188 7.631 24.965 1.00 89.56 182 ALA A CA 1
ATOM 1489 C C . ALA A 1 182 ? -11.393 6.865 25.546 1.00 89.56 182 ALA A C 1
ATOM 1491 O O . ALA A 1 182 ? -11.885 7.189 26.632 1.00 89.56 182 ALA A O 1
ATOM 1492 N N . MET A 1 183 ? -11.866 5.825 24.851 1.00 91.75 183 MET A N 1
ATOM 1493 C CA . MET A 1 183 ? -12.958 4.979 25.336 1.00 91.75 183 MET A CA 1
ATOM 1494 C C . MET A 1 183 ? -12.539 4.150 26.558 1.00 91.75 183 MET A C 1
ATOM 1496 O O . MET A 1 183 ? -13.313 4.029 27.509 1.00 91.75 183 MET A O 1
ATOM 1500 N N . SER A 1 184 ? -11.314 3.622 26.567 1.00 92.94 184 SER A N 1
ATOM 1501 C CA . SER A 1 184 ? -10.7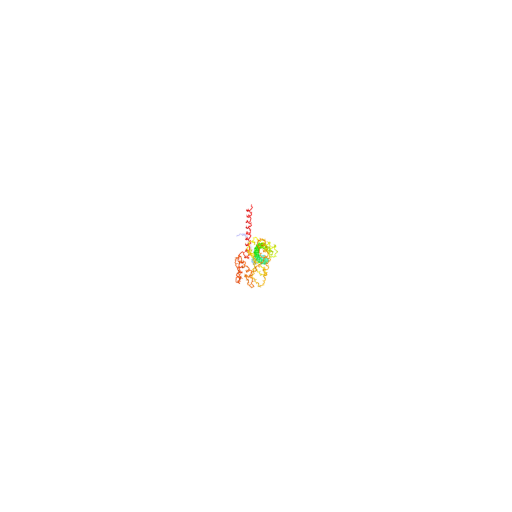33 2.895 27.700 1.00 92.94 184 SER A CA 1
ATOM 1502 C C . SER A 1 184 ? -10.649 3.778 28.949 1.00 92.94 184 SER A C 1
ATOM 1504 O O . SER A 1 184 ? -11.119 3.386 30.021 1.00 92.94 184 SER A O 1
ATOM 1506 N N . ASP A 1 185 ? -10.155 5.009 28.803 1.00 92.75 185 ASP A N 1
ATOM 1507 C CA . ASP A 1 185 ? -10.069 5.978 29.898 1.00 92.75 185 ASP A CA 1
ATOM 1508 C C . ASP A 1 185 ? -11.448 6.359 30.451 1.00 92.75 185 ASP A C 1
ATOM 1510 O O . ASP A 1 185 ? -11.640 6.435 31.671 1.00 92.75 185 ASP A O 1
ATOM 1514 N N . A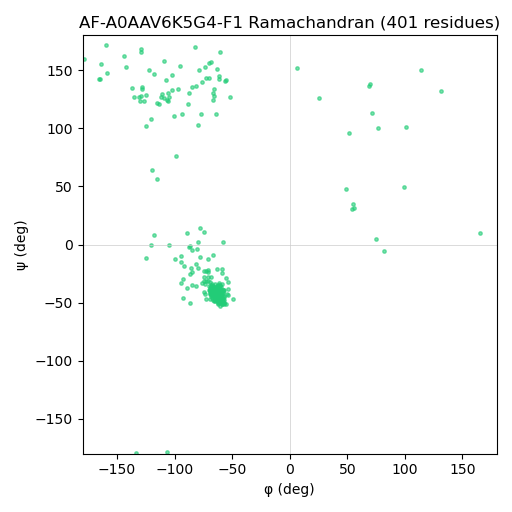SN A 1 186 ? -12.437 6.553 29.574 1.00 92.00 186 ASN A N 1
ATOM 1515 C CA . ASN A 1 186 ? -13.811 6.839 29.983 1.00 92.00 186 ASN A CA 1
ATOM 1516 C C . ASN A 1 186 ? -14.451 5.653 30.716 1.00 92.00 186 ASN A C 1
ATOM 1518 O O . ASN A 1 186 ? -15.050 5.839 31.778 1.00 92.00 186 ASN A O 1
ATOM 1522 N N . ASN A 1 187 ? -14.268 4.430 30.213 1.00 93.38 187 ASN A N 1
ATOM 1523 C CA . ASN A 1 187 ? -14.767 3.219 30.865 1.00 93.38 187 ASN A CA 1
ATOM 1524 C C . ASN A 1 187 ? -14.120 3.006 32.235 1.00 93.38 187 ASN A C 1
ATOM 1526 O O . ASN A 1 187 ? -14.806 2.665 33.199 1.00 93.38 187 ASN A O 1
ATOM 1530 N N . LYS A 1 188 ? -12.813 3.262 32.356 1.00 95.06 188 LYS A N 1
ATOM 1531 C CA . LYS A 1 188 ? -12.097 3.176 33.632 1.00 95.06 188 LYS A CA 1
ATOM 1532 C C . LYS A 1 188 ? -12.644 4.176 34.651 1.00 95.06 188 LYS A C 1
ATOM 1534 O O . LYS A 1 188 ? -12.864 3.802 35.805 1.00 95.06 188 LYS A O 1
ATOM 1539 N N . LYS A 1 189 ? -12.911 5.422 34.241 1.00 94.38 189 LYS A N 1
ATOM 1540 C CA . LYS A 1 189 ? -13.556 6.436 35.098 1.00 94.38 189 LYS A CA 1
ATOM 1541 C C . LYS A 1 189 ? -14.958 6.003 35.537 1.00 94.38 189 LYS A C 1
ATOM 1543 O O . LYS A 1 189 ? -15.247 6.046 36.730 1.00 94.38 189 LYS A O 1
ATOM 1548 N N . ALA A 1 190 ? -15.790 5.527 34.610 1.00 92.81 190 ALA A N 1
ATOM 1549 C CA . ALA A 1 190 ? -17.145 5.062 34.911 1.00 92.81 190 ALA A CA 1
ATOM 1550 C C . ALA A 1 190 ? -17.152 3.883 35.902 1.00 92.81 190 ALA A C 1
ATOM 1552 O O . ALA A 1 190 ? -17.880 3.912 36.895 1.00 92.81 190 ALA A O 1
ATOM 1553 N N . LEU A 1 191 ? -16.287 2.886 35.688 1.00 94.25 191 LEU A N 1
ATOM 1554 C CA . LEU A 1 191 ? -16.126 1.750 36.600 1.00 94.25 191 LEU A CA 1
ATOM 1555 C C . LEU A 1 191 ? -15.648 2.189 37.987 1.00 94.25 191 LEU A C 1
ATOM 1557 O O . LEU A 1 191 ? -16.138 1.679 38.991 1.00 94.25 191 LEU A O 1
ATOM 1561 N N . THR A 1 192 ? -14.730 3.155 38.053 1.00 94.25 192 THR A N 1
ATOM 1562 C CA . THR A 1 192 ? -14.229 3.692 39.329 1.00 94.25 192 THR A CA 1
ATOM 1563 C C . THR A 1 192 ? -15.364 4.347 40.119 1.00 94.25 192 THR A C 1
ATOM 1565 O O . THR A 1 192 ? -15.575 4.001 41.281 1.00 94.25 192 THR A O 1
ATOM 1568 N N . MET A 1 193 ? -16.169 5.198 39.471 1.00 93.69 193 MET A N 1
ATOM 1569 C CA . MET A 1 193 ? -17.343 5.823 40.097 1.00 93.69 193 MET A CA 1
ATOM 1570 C C . MET A 1 193 ? -18.371 4.783 40.572 1.00 93.69 193 MET A C 1
ATOM 1572 O O . MET A 1 193 ? -18.945 4.916 41.654 1.00 93.69 193 MET A O 1
ATOM 1576 N N . GLN A 1 194 ? -18.589 3.717 39.796 1.00 94.56 194 GLN A N 1
ATOM 1577 C CA . GLN A 1 194 ? -19.511 2.643 40.170 1.00 94.56 194 GLN A CA 1
ATOM 1578 C C . GLN A 1 194 ? -19.012 1.849 41.388 1.00 94.56 194 GLN A C 1
ATOM 1580 O O . GLN A 1 194 ? -19.795 1.545 42.290 1.00 94.56 194 GLN A O 1
ATOM 1585 N N . ILE A 1 195 ? -17.710 1.554 41.456 1.00 94.44 195 ILE A N 1
ATOM 1586 C CA . ILE A 1 195 ? -17.090 0.885 42.608 1.00 94.44 195 ILE A CA 1
ATOM 1587 C C . ILE A 1 195 ? -17.217 1.747 43.869 1.00 94.44 195 ILE A C 1
ATOM 1589 O O . ILE A 1 195 ? -17.577 1.223 44.925 1.00 94.44 195 ILE A O 1
ATOM 1593 N N . GLU A 1 196 ? -16.962 3.054 43.783 1.00 94.06 196 GLU A N 1
ATOM 1594 C CA . GLU A 1 196 ? -17.098 3.978 44.918 1.00 94.06 196 GLU A CA 1
ATOM 1595 C C . GLU A 1 196 ? -18.541 4.032 45.446 1.00 94.06 196 GLU A C 1
ATOM 1597 O O . GLU A 1 196 ? -18.772 3.957 46.660 1.00 94.06 196 GLU A O 1
ATOM 1602 N N . SER A 1 197 ? -19.519 4.084 44.536 1.00 93.31 197 SER A N 1
ATOM 1603 C CA . SER A 1 197 ? -20.946 4.058 44.872 1.00 93.31 197 SER A CA 1
ATOM 1604 C C . SER A 1 197 ? -21.337 2.767 45.602 1.00 93.31 197 SER A C 1
ATOM 1606 O O . SER A 1 197 ? -21.842 2.821 46.728 1.00 93.31 197 SER A O 1
ATOM 1608 N N . LEU A 1 198 ? -21.006 1.603 45.032 1.00 92.50 198 LEU A N 1
ATOM 1609 C CA . LEU A 1 198 ? -21.307 0.297 45.630 1.00 92.50 198 LEU A CA 1
ATOM 1610 C C . LEU A 1 198 ? -20.584 0.085 46.966 1.00 92.50 198 LEU A C 1
ATOM 1612 O O . LEU A 1 198 ? -21.130 -0.511 47.896 1.00 92.50 198 LEU A O 1
ATOM 1616 N N . THR A 1 199 ? -19.358 0.594 47.096 1.00 93.50 199 THR A N 1
ATOM 1617 C CA . THR A 1 199 ? -18.598 0.537 48.353 1.00 93.50 199 THR A CA 1
ATOM 1618 C C . THR A 1 199 ? -19.292 1.347 49.447 1.00 93.50 199 THR A C 1
ATOM 1620 O O . THR A 1 199 ? -19.396 0.893 50.591 1.00 93.50 199 THR A O 1
ATOM 1623 N N . THR A 1 200 ? -19.824 2.517 49.089 1.00 91.50 200 THR A N 1
ATOM 1624 C CA . THR A 1 200 ? -20.597 3.366 50.001 1.00 91.50 200 THR A CA 1
ATOM 1625 C C . THR A 1 200 ? -21.881 2.671 50.448 1.00 91.50 200 THR A C 1
ATOM 1627 O O . THR A 1 200 ? -22.153 2.601 51.650 1.00 91.50 200 THR A O 1
ATOM 1630 N N . GLU A 1 201 ? -22.639 2.102 49.510 1.00 91.38 201 GLU A N 1
ATOM 1631 C CA . GLU A 1 201 ? -23.881 1.376 49.793 1.00 91.38 201 GLU A CA 1
ATOM 1632 C C . GLU A 1 201 ? -23.635 0.166 50.705 1.00 91.38 201 GLU A C 1
ATOM 1634 O O . GLU A 1 201 ? -24.282 0.023 51.747 1.00 91.38 201 GLU A O 1
ATOM 1639 N N . LYS A 1 202 ? -22.622 -0.654 50.396 1.00 92.38 202 LYS A N 1
ATOM 1640 C CA . LYS A 1 202 ? -22.206 -1.784 51.240 1.00 92.38 202 LYS A CA 1
ATOM 1641 C C . LYS A 1 202 ? -21.906 -1.337 52.673 1.00 92.38 202 LYS A C 1
ATOM 1643 O O . LYS A 1 202 ? -22.327 -1.991 53.629 1.00 92.38 202 LYS A O 1
ATOM 1648 N N . GLY A 1 203 ? -21.212 -0.209 52.837 1.00 91.81 203 GLY A N 1
ATOM 1649 C CA . GLY A 1 203 ? -20.920 0.368 54.150 1.00 91.81 203 GLY A CA 1
ATOM 1650 C C . GLY A 1 203 ? -22.177 0.774 54.928 1.00 91.81 203 GLY A C 1
ATOM 1651 O O . GLY A 1 203 ? -22.226 0.623 56.151 1.00 91.81 203 GLY A O 1
ATOM 1652 N N . GLN A 1 204 ? -23.212 1.259 54.242 1.00 90.06 204 GLN A N 1
ATOM 1653 C CA . GLN A 1 204 ? -24.495 1.595 54.863 1.00 90.06 204 GLN A CA 1
ATOM 1654 C C . GLN A 1 204 ? -25.285 0.343 55.255 1.00 90.06 204 GLN A C 1
ATOM 1656 O O . GLN A 1 204 ? -25.746 0.245 56.394 1.00 90.06 204 GLN A O 1
ATOM 1661 N N . LEU A 1 205 ? -25.383 -0.640 54.357 1.00 87.94 205 LEU A N 1
ATOM 1662 C CA . LEU A 1 205 ? -26.066 -1.908 54.619 1.00 87.94 205 LEU A CA 1
ATOM 1663 C C . LEU A 1 205 ? -25.453 -2.652 55.808 1.00 87.94 205 LEU A C 1
ATOM 1665 O O . LEU A 1 205 ? -26.183 -3.146 56.667 1.00 87.94 205 LEU A O 1
ATOM 1669 N N . GLN A 1 206 ? -24.125 -2.642 55.934 1.00 91.81 206 GLN A N 1
ATOM 1670 C CA . GLN A 1 206 ? -23.450 -3.243 57.083 1.00 91.81 206 GLN A CA 1
ATOM 1671 C C . GLN A 1 206 ? -23.863 -2.587 58.412 1.00 91.81 206 GLN A C 1
ATOM 1673 O O . GLN A 1 206 ? -24.080 -3.277 59.409 1.00 91.81 206 GLN A O 1
ATOM 1678 N N . LYS A 1 207 ? -24.026 -1.256 58.446 1.00 88.56 207 LYS A N 1
ATOM 1679 C CA . LYS A 1 207 ? -24.506 -0.546 59.647 1.00 88.56 207 LYS A CA 1
ATOM 1680 C C . LYS A 1 207 ? -25.935 -0.956 60.009 1.00 88.56 207 LYS A C 1
ATOM 1682 O O . LYS A 1 207 ? -26.246 -1.117 61.193 1.00 88.56 207 LYS A O 1
ATOM 1687 N N . TYR A 1 208 ? -26.799 -1.135 59.010 1.00 84.38 208 TYR A N 1
ATOM 1688 C CA . TYR A 1 208 ? -28.174 -1.579 59.233 1.00 84.38 208 TYR A CA 1
ATOM 1689 C C . TYR A 1 208 ? -28.244 -3.002 59.769 1.00 84.38 208 TYR A C 1
ATOM 1691 O O . TYR A 1 208 ? -28.966 -3.235 60.740 1.00 84.38 208 TYR A O 1
ATOM 1699 N N . LEU A 1 209 ? -27.457 -3.916 59.200 1.00 86.81 209 LEU A N 1
ATOM 1700 C CA . LEU A 1 209 ? -27.374 -5.295 59.666 1.00 86.81 209 LEU A CA 1
ATOM 1701 C C . LEU A 1 209 ? -26.966 -5.351 61.143 1.00 86.81 209 LEU A C 1
ATOM 1703 O O . LEU A 1 209 ? -27.704 -5.897 61.961 1.00 86.81 209 LEU A O 1
ATOM 1707 N N . ASN A 1 210 ? -25.879 -4.663 61.506 1.00 85.94 210 ASN A N 1
ATOM 1708 C CA . ASN A 1 210 ? -25.407 -4.600 62.892 1.00 85.94 210 ASN A CA 1
ATOM 1709 C C . ASN A 1 210 ? -26.493 -4.056 63.845 1.00 85.94 210 ASN A C 1
ATOM 1711 O O . ASN A 1 210 ? -26.660 -4.538 64.966 1.00 85.94 210 ASN A O 1
ATOM 1715 N N . THR A 1 211 ? -27.267 -3.058 63.404 1.00 82.00 211 THR A N 1
ATOM 1716 C CA . THR A 1 211 ? -28.369 -2.486 64.199 1.00 82.00 211 THR A CA 1
ATOM 1717 C C . THR A 1 211 ? -29.524 -3.478 64.371 1.00 82.00 211 THR A C 1
ATOM 1719 O O . THR A 1 211 ? -30.114 -3.573 65.451 1.00 82.00 211 THR A O 1
ATOM 1722 N N . ALA A 1 212 ? -29.876 -4.212 63.315 1.00 72.06 212 ALA A N 1
ATOM 1723 C CA . ALA A 1 212 ? -30.937 -5.212 63.349 1.00 72.06 212 ALA A CA 1
ATOM 1724 C C . ALA A 1 212 ? -30.581 -6.380 64.283 1.00 72.06 212 ALA A C 1
ATOM 1726 O O . ALA A 1 212 ? -31.405 -6.766 65.114 1.00 72.06 212 ALA A O 1
ATOM 1727 N N . GLU A 1 213 ? -29.341 -6.869 64.224 1.00 76.75 213 GLU A N 1
ATOM 1728 C CA . GLU A 1 213 ? -28.829 -7.916 65.117 1.00 76.75 213 GLU A CA 1
ATOM 1729 C C . GLU A 1 213 ? -28.879 -7.486 66.590 1.00 76.75 213 GLU A C 1
ATOM 1731 O O . GLU A 1 213 ? -29.344 -8.238 67.453 1.00 76.75 213 GLU A O 1
ATOM 1736 N N . GLN A 1 214 ? -28.481 -6.244 66.891 1.00 75.88 214 GLN A N 1
ATOM 1737 C CA . GLN A 1 214 ? -28.586 -5.690 68.246 1.00 75.88 214 GLN A CA 1
ATOM 1738 C C . GLN A 1 214 ? -30.037 -5.659 68.745 1.00 75.88 214 GLN A C 1
ATOM 1740 O O . GLN A 1 214 ? -30.310 -6.049 69.885 1.00 75.88 214 GLN A O 1
ATOM 1745 N N . ARG A 1 215 ? -30.988 -5.246 67.895 1.00 73.88 215 ARG A N 1
ATOM 1746 C CA . ARG A 1 215 ? -32.422 -5.241 68.235 1.00 73.88 215 ARG A CA 1
ATOM 1747 C C . ARG A 1 215 ? -32.954 -6.651 68.481 1.00 73.88 215 ARG A C 1
ATOM 1749 O O . ARG A 1 215 ? -33.671 -6.864 69.456 1.00 73.88 215 ARG A O 1
ATOM 1756 N N . GLN A 1 216 ? -32.584 -7.615 67.641 1.00 71.88 216 GLN A N 1
ATOM 1757 C CA . GLN A 1 216 ? -32.984 -9.011 67.811 1.00 71.88 216 GLN A CA 1
ATOM 1758 C C . GLN A 1 216 ? -32.474 -9.578 69.143 1.00 71.88 216 GLN A C 1
ATOM 1760 O O . GLN A 1 216 ? -33.244 -10.183 69.892 1.00 71.88 216 GLN A O 1
ATOM 1765 N N . LYS A 1 217 ? -31.208 -9.315 69.488 1.00 70.12 217 LYS A N 1
ATOM 1766 C CA . LYS A 1 217 ? -30.607 -9.739 70.760 1.00 70.12 217 LYS A CA 1
ATOM 1767 C C . LYS A 1 217 ? -31.336 -9.147 71.973 1.00 70.12 217 LYS A C 1
ATOM 1769 O O . LYS A 1 217 ? -31.570 -9.856 72.956 1.00 70.12 217 LYS A O 1
ATOM 1774 N N . ALA A 1 218 ? -31.751 -7.882 71.894 1.00 63.34 218 ALA A N 1
ATOM 1775 C CA . ALA A 1 218 ? -32.543 -7.233 72.939 1.00 63.34 218 ALA A CA 1
ATOM 1776 C C . ALA A 1 218 ? -33.929 -7.885 73.116 1.00 63.34 218 ALA A C 1
ATOM 1778 O O . ALA A 1 218 ? -34.346 -8.147 74.243 1.00 63.34 218 ALA A O 1
ATOM 1779 N N . ILE A 1 219 ? -34.618 -8.217 72.017 1.00 63.09 219 ILE A N 1
ATOM 1780 C CA . ILE A 1 219 ? -35.937 -8.876 72.055 1.00 63.09 219 ILE A CA 1
ATOM 1781 C C . ILE A 1 219 ? -35.843 -10.286 72.650 1.00 63.09 219 ILE A C 1
ATOM 1783 O O . ILE A 1 219 ? -36.666 -10.654 73.487 1.00 63.09 219 ILE A O 1
ATOM 1787 N N . ILE A 1 220 ? -34.832 -11.069 72.261 1.00 59.94 220 ILE A N 1
ATOM 1788 C CA . ILE A 1 220 ? -34.613 -12.417 72.810 1.00 59.94 220 ILE A CA 1
ATOM 1789 C C . ILE A 1 220 ? -34.376 -12.344 74.324 1.00 59.94 220 ILE A C 1
ATOM 1791 O O . ILE A 1 220 ? -34.982 -13.099 75.083 1.00 59.94 220 ILE A O 1
ATOM 1795 N N . THR A 1 221 ? -33.560 -11.385 74.768 1.00 59.22 221 THR A N 1
ATOM 1796 C CA . THR A 1 221 ? -33.292 -11.147 76.196 1.00 59.22 221 THR A CA 1
ATOM 1797 C C . THR A 1 221 ? -34.569 -10.778 76.961 1.00 59.22 221 THR A C 1
ATOM 1799 O O . THR A 1 221 ? -34.763 -11.223 78.089 1.00 59.22 221 THR A O 1
ATOM 1802 N N . PHE A 1 222 ? -35.468 -10.008 76.346 1.00 58.22 222 PHE A N 1
ATOM 1803 C CA . PHE A 1 222 ? -36.748 -9.625 76.943 1.00 58.22 222 PHE A CA 1
ATOM 1804 C C . PHE A 1 222 ? -37.734 -10.794 77.078 1.00 58.22 222 PHE A C 1
ATOM 1806 O O . PHE A 1 222 ? -38.416 -10.911 78.095 1.00 58.22 222 PHE A O 1
ATOM 1813 N N . LEU A 1 223 ? -37.823 -11.655 76.060 1.00 58.25 223 LEU A N 1
ATOM 1814 C CA . LEU A 1 223 ? -38.816 -12.733 76.009 1.00 58.25 223 LEU A CA 1
ATOM 1815 C C . LEU A 1 223 ? -38.369 -14.024 76.715 1.00 58.25 223 LEU A C 1
ATOM 1817 O O . LEU A 1 223 ? -39.228 -14.789 77.147 1.00 58.25 223 LEU A O 1
ATOM 1821 N N . GLY A 1 224 ? -37.059 -14.270 76.831 1.00 53.19 224 GLY A N 1
ATOM 1822 C CA . GLY A 1 224 ? -36.498 -15.501 77.408 1.00 53.19 224 GLY A CA 1
ATOM 1823 C C . GLY A 1 224 ? -35.592 -15.315 78.632 1.00 53.19 224 GLY A C 1
ATOM 1824 O O . GLY A 1 224 ? -35.069 -16.307 79.133 1.00 53.19 224 GLY A O 1
ATOM 1825 N N . GLY A 1 225 ? -35.366 -14.081 79.094 1.00 58.56 225 GLY A N 1
ATOM 1826 C CA . GLY A 1 225 ? -34.474 -13.782 80.218 1.00 58.56 225 GLY A CA 1
ATOM 1827 C C . GLY A 1 225 ? -35.105 -13.960 81.604 1.00 58.56 225 GLY A C 1
ATOM 1828 O O . GLY A 1 225 ? -36.317 -14.116 81.753 1.00 58.56 225 GLY A O 1
ATOM 1829 N N . ASP A 1 226 ? -34.262 -13.899 82.638 1.00 63.22 226 ASP A N 1
ATOM 1830 C CA . ASP A 1 226 ? -34.695 -13.827 84.037 1.00 63.22 226 ASP A CA 1
ATOM 1831 C C . ASP A 1 226 ? -35.543 -12.566 84.322 1.00 63.22 226 ASP A C 1
ATOM 1833 O O . ASP A 1 226 ? -35.582 -11.611 83.539 1.00 63.22 226 ASP A O 1
ATOM 1837 N N . GLN A 1 227 ? -36.236 -12.538 85.467 1.00 64.44 227 GLN A N 1
ATOM 1838 C CA . GLN A 1 227 ? -37.105 -11.418 85.866 1.00 64.44 227 GLN A CA 1
ATOM 1839 C C . GLN A 1 227 ? -36.369 -10.061 85.837 1.00 64.44 227 GLN A C 1
ATOM 1841 O O . GLN A 1 227 ? -36.972 -9.044 85.502 1.00 64.44 227 GLN A O 1
ATOM 1846 N N . ASN A 1 228 ? -35.063 -10.037 86.122 1.00 68.12 228 ASN A N 1
ATOM 1847 C CA . ASN A 1 228 ? -34.243 -8.823 86.093 1.00 68.12 228 ASN A CA 1
ATOM 1848 C C . ASN A 1 228 ? -34.037 -8.298 84.665 1.00 68.12 228 ASN A C 1
ATOM 1850 O O . ASN A 1 228 ? -34.083 -7.092 84.422 1.00 68.12 228 ASN A O 1
ATOM 1854 N N . SER A 1 229 ? -33.839 -9.196 83.705 1.00 67.44 229 SER A N 1
ATOM 1855 C CA . SER A 1 229 ? -33.710 -8.864 82.286 1.00 67.44 229 SER A CA 1
ATOM 1856 C C . SER A 1 229 ? -35.029 -8.379 81.694 1.00 67.44 229 SER A C 1
ATOM 1858 O O . SER A 1 229 ? -35.040 -7.401 80.943 1.00 67.44 229 SER A O 1
ATOM 1860 N N . ALA A 1 230 ? -36.144 -8.993 82.094 1.00 64.69 230 ALA A N 1
ATOM 1861 C CA . ALA A 1 230 ? -37.474 -8.521 81.734 1.00 64.69 230 ALA A CA 1
ATOM 1862 C C . ALA A 1 230 ? -37.771 -7.135 82.333 1.00 64.69 230 ALA A C 1
ATOM 1864 O O . ALA A 1 230 ? -38.246 -6.259 81.613 1.00 64.69 230 ALA A O 1
ATOM 1865 N N . ASN A 1 231 ? -37.427 -6.904 83.606 1.00 67.56 231 ASN A N 1
ATOM 1866 C CA . ASN A 1 231 ? -37.605 -5.609 84.268 1.00 67.56 231 ASN A CA 1
ATOM 1867 C C . ASN A 1 231 ? -36.820 -4.492 83.562 1.00 67.56 231 ASN A C 1
ATOM 1869 O O . ASN A 1 231 ? -37.416 -3.476 83.233 1.00 67.56 231 ASN A O 1
ATOM 1873 N N . ARG A 1 232 ? -35.542 -4.708 83.207 1.00 70.75 232 ARG A N 1
ATOM 1874 C CA . ARG A 1 232 ? -34.741 -3.714 82.458 1.00 70.75 232 ARG A CA 1
ATOM 1875 C C . ARG A 1 232 ? -35.354 -3.328 81.111 1.00 70.75 232 ARG A C 1
ATOM 1877 O O . ARG A 1 232 ? -35.299 -2.175 80.694 1.00 70.75 232 ARG A O 1
ATOM 1884 N N . ALA A 1 233 ? -35.919 -4.297 80.400 1.00 67.62 233 ALA A N 1
ATOM 1885 C CA . ALA A 1 233 ? -36.579 -4.035 79.128 1.00 67.62 233 ALA A CA 1
ATOM 1886 C C . ALA A 1 233 ? -37.951 -3.361 79.311 1.00 67.62 233 ALA A C 1
ATOM 1888 O O . ALA A 1 233 ? -38.321 -2.529 78.486 1.00 67.62 233 ALA A O 1
ATOM 1889 N N . LEU A 1 234 ? -38.674 -3.645 80.403 1.00 70.06 234 LEU A N 1
ATOM 1890 C CA . LEU A 1 234 ? -39.879 -2.898 80.780 1.00 70.06 234 LEU A CA 1
ATOM 1891 C C . LEU A 1 234 ? -39.550 -1.467 81.221 1.00 70.06 234 LEU A C 1
ATOM 1893 O O . LEU A 1 234 ? -40.302 -0.562 80.866 1.00 70.06 234 LEU A O 1
ATOM 1897 N N . ASP A 1 235 ? -38.411 -1.235 81.880 1.00 72.69 235 ASP A N 1
ATOM 1898 C CA . ASP A 1 235 ? -37.919 0.096 82.259 1.00 72.69 235 ASP A CA 1
ATOM 1899 C C . ASP A 1 235 ? -37.733 1.012 81.046 1.00 72.69 235 ASP A C 1
ATOM 1901 O O . ASP A 1 235 ? -38.141 2.174 81.079 1.00 72.69 235 ASP A O 1
ATOM 1905 N N . ALA A 1 236 ? -37.233 0.478 79.928 1.00 69.19 236 ALA A N 1
ATOM 1906 C CA . ALA A 1 236 ? -37.067 1.227 78.681 1.00 69.19 236 ALA A CA 1
ATOM 1907 C C . ALA A 1 236 ? -38.397 1.725 78.066 1.00 69.19 236 ALA A C 1
ATOM 1909 O O . ALA A 1 236 ? -38.404 2.679 77.287 1.00 69.19 236 ALA A O 1
ATOM 1910 N N . VAL A 1 237 ? -39.533 1.111 78.418 1.00 67.38 237 VAL A N 1
ATOM 1911 C CA . VAL A 1 237 ? -40.891 1.498 77.975 1.00 67.38 237 VAL A CA 1
ATOM 1912 C C . VAL A 1 237 ? -41.808 1.924 79.136 1.00 67.38 237 VAL A C 1
ATOM 1914 O O . VAL A 1 237 ? -43.001 2.185 78.941 1.00 67.38 237 VAL A O 1
ATOM 1917 N N . SER A 1 238 ? -41.250 2.054 80.341 1.00 63.91 238 SER A N 1
ATOM 1918 C CA . SER A 1 238 ? -41.960 2.147 81.624 1.00 63.91 238 SER A CA 1
ATOM 1919 C C . SER A 1 238 ? -42.845 3.374 81.779 1.00 63.91 238 SER A C 1
ATOM 1921 O O . SER A 1 238 ? -44.014 3.266 82.157 1.00 63.91 238 SER A O 1
ATOM 1923 N N . SER A 1 239 ? -42.331 4.548 81.410 1.00 63.53 239 SER A N 1
ATOM 1924 C CA . SER A 1 239 ? -43.050 5.821 81.529 1.00 63.53 239 SER A CA 1
ATOM 1925 C C . SER A 1 239 ? -44.371 5.825 80.752 1.00 63.53 239 SER A C 1
ATOM 1927 O O . SER A 1 239 ? -45.305 6.549 81.112 1.00 63.53 239 SER A O 1
ATOM 1929 N N . LYS A 1 240 ? -44.468 4.979 79.718 1.00 67.75 240 LYS A N 1
ATOM 1930 C CA . LYS A 1 240 ? -45.671 4.763 78.914 1.00 67.75 240 LYS A CA 1
ATOM 1931 C C . LYS A 1 240 ? -46.500 3.597 79.451 1.00 67.75 240 LYS A C 1
ATOM 1933 O O . LYS A 1 240 ? -47.705 3.761 79.619 1.00 67.75 240 LYS A O 1
ATOM 1938 N N . ILE A 1 241 ? -45.888 2.452 79.773 1.00 71.38 241 ILE A N 1
ATOM 1939 C CA . ILE A 1 241 ? -46.630 1.237 80.162 1.00 71.38 241 ILE A CA 1
ATOM 1940 C C . ILE A 1 241 ? -47.478 1.433 81.427 1.00 71.38 241 ILE A C 1
ATOM 1942 O O . ILE A 1 241 ? -48.607 0.950 81.487 1.00 71.38 241 ILE A O 1
ATOM 1946 N N . LEU A 1 242 ? -46.987 2.214 82.397 1.00 74.25 242 LEU A N 1
ATOM 1947 C CA . LEU A 1 242 ? -47.693 2.476 83.657 1.00 74.25 242 LEU A CA 1
ATOM 1948 C C . LEU A 1 242 ? -48.930 3.376 83.468 1.00 74.25 242 LEU A C 1
ATOM 1950 O O . LEU A 1 242 ? -49.872 3.311 84.261 1.00 74.25 242 LEU A O 1
ATOM 1954 N N . LYS A 1 243 ? -48.955 4.178 82.393 1.00 77.50 243 LYS A N 1
ATOM 1955 C CA . LYS A 1 243 ? -50.043 5.110 82.044 1.00 77.50 243 LYS A CA 1
ATOM 1956 C C . LYS A 1 243 ? -51.059 4.514 81.062 1.00 77.50 243 LYS A C 1
ATOM 1958 O O . LYS A 1 243 ? -52.107 5.111 80.823 1.00 77.50 243 LYS A O 1
ATOM 1963 N N . ILE A 1 244 ? -50.776 3.345 80.486 1.00 81.69 244 ILE A N 1
ATOM 1964 C CA . ILE A 1 244 ? -51.617 2.726 79.459 1.00 81.69 244 ILE A CA 1
ATOM 1965 C C . ILE A 1 244 ? -52.720 1.866 80.099 1.00 81.69 244 ILE A C 1
ATOM 1967 O O . ILE A 1 244 ? -52.479 1.002 80.945 1.00 81.69 244 ILE A O 1
ATOM 1971 N N . ARG A 1 245 ? -53.965 2.075 79.649 1.00 85.69 245 ARG A N 1
ATOM 1972 C CA . ARG A 1 245 ? -55.130 1.276 80.071 1.00 85.69 245 ARG A CA 1
ATOM 1973 C C . ARG A 1 245 ? -55.062 -0.163 79.566 1.00 85.69 245 ARG A C 1
ATOM 1975 O O . ARG A 1 245 ? -55.419 -1.085 80.290 1.00 85.69 245 ARG A O 1
ATOM 1982 N N . THR A 1 246 ? -54.665 -0.365 78.315 1.00 87.88 246 THR A N 1
ATOM 1983 C CA . THR A 1 246 ? -54.719 -1.677 77.665 1.00 87.88 246 THR A CA 1
ATOM 1984 C C . THR A 1 246 ? -53.391 -2.013 77.016 1.00 87.88 246 THR A C 1
ATOM 1986 O O . THR A 1 246 ? -52.925 -1.285 76.147 1.00 87.88 246 THR A O 1
ATOM 1989 N N . ILE A 1 247 ? -52.822 -3.149 77.405 1.00 88.44 247 ILE A N 1
ATOM 1990 C CA . ILE A 1 247 ? -51.609 -3.703 76.808 1.00 88.44 247 ILE A CA 1
ATOM 1991 C C . ILE A 1 247 ? -52.034 -4.905 75.966 1.00 88.44 247 ILE A C 1
ATOM 1993 O O . ILE A 1 247 ? -52.709 -5.808 76.463 1.00 88.44 247 ILE A O 1
ATOM 1997 N N . LEU A 1 248 ? -51.677 -4.890 74.684 1.00 90.25 248 LEU A N 1
ATOM 1998 C CA . LEU A 1 248 ? -51.972 -5.948 73.718 1.00 90.25 248 LEU A CA 1
ATOM 1999 C C . LEU A 1 248 ? -50.651 -6.560 73.271 1.00 90.25 248 LEU A C 1
ATOM 2001 O O . LEU A 1 248 ? -49.790 -5.849 72.759 1.00 90.25 248 LEU A O 1
ATOM 2005 N N . ILE A 1 249 ? -50.496 -7.864 73.469 1.00 89.44 249 ILE A N 1
ATOM 2006 C CA . ILE A 1 249 ? -49.266 -8.584 73.161 1.00 89.44 249 ILE A CA 1
ATOM 2007 C C . ILE A 1 249 ? -49.607 -9.739 72.217 1.00 89.44 249 ILE A C 1
ATOM 2009 O O . ILE A 1 249 ? -50.147 -10.754 72.671 1.00 89.44 249 ILE A O 1
ATOM 2013 N N . PRO A 1 250 ? -49.336 -9.598 70.908 1.00 90.75 250 PRO A N 1
ATOM 2014 C CA . PRO A 1 250 ? -49.357 -10.721 69.983 1.00 90.75 250 PRO A CA 1
ATOM 2015 C C . PRO A 1 250 ? -48.241 -11.694 70.358 1.00 90.75 250 PRO A C 1
ATOM 2017 O O . PRO A 1 250 ? -47.108 -11.282 70.605 1.00 90.75 250 PRO A O 1
ATOM 2020 N N . ILE A 1 251 ? -48.553 -12.983 70.406 1.00 87.25 251 ILE A N 1
ATOM 2021 C CA . ILE A 1 251 ? -47.616 -14.022 70.824 1.00 87.25 251 ILE A CA 1
ATOM 2022 C C . ILE A 1 251 ? -47.572 -15.081 69.743 1.00 87.25 251 ILE A C 1
ATOM 2024 O O . ILE A 1 251 ? -48.600 -15.658 69.388 1.00 87.25 251 ILE A O 1
ATOM 2028 N N . TYR A 1 252 ? -46.370 -15.326 69.237 1.00 86.25 252 TYR A N 1
ATOM 2029 C CA . TYR A 1 252 ? -46.105 -16.326 68.220 1.00 86.25 252 TYR A CA 1
ATOM 2030 C C . TYR A 1 252 ? -45.405 -17.536 68.831 1.00 86.25 252 TYR A C 1
ATOM 2032 O O . TYR A 1 252 ? -44.399 -17.390 69.524 1.00 86.25 252 TYR A O 1
ATOM 2040 N N . GLY A 1 253 ? -45.911 -18.735 68.554 1.00 82.94 253 GLY A N 1
ATOM 2041 C CA . GLY A 1 253 ? -45.251 -19.975 68.950 1.00 82.94 253 GLY A CA 1
ATOM 2042 C C . GLY A 1 253 ? -45.820 -21.185 68.219 1.00 82.94 253 GLY A C 1
ATOM 2043 O O . GLY A 1 253 ? -47.021 -21.263 67.991 1.00 82.94 253 GLY A O 1
ATOM 2044 N N . SER A 1 254 ? -44.963 -22.148 67.854 1.00 83.50 254 SER A N 1
ATOM 2045 C CA . SER A 1 254 ? -45.355 -23.358 67.099 1.00 83.50 254 SER A CA 1
ATOM 2046 C C . SER A 1 254 ? -46.218 -23.056 65.853 1.00 83.50 254 SER A C 1
ATOM 2048 O O . SER A 1 254 ? -47.272 -23.670 65.689 1.00 83.50 254 SER A O 1
ATOM 2050 N N . ASN A 1 255 ? -45.802 -22.089 65.022 1.00 86.38 255 ASN A N 1
ATOM 2051 C CA . ASN A 1 255 ? -46.530 -21.612 63.832 1.00 86.38 255 ASN A CA 1
ATOM 2052 C C . ASN A 1 255 ? -47.968 -21.136 64.098 1.00 86.38 255 ASN A C 1
ATOM 2054 O O . ASN A 1 255 ? -48.841 -21.260 63.242 1.00 86.38 255 ASN A O 1
ATOM 2058 N N . HIS A 1 256 ? -48.224 -20.588 65.285 1.00 90.56 256 HIS A N 1
ATOM 2059 C CA . HIS A 1 256 ? -49.545 -20.112 65.671 1.00 90.56 256 HIS A CA 1
ATOM 2060 C C . HIS A 1 256 ? -49.463 -18.768 66.389 1.00 90.56 256 HIS A C 1
ATOM 2062 O O . HIS A 1 256 ? -48.630 -18.586 67.281 1.00 90.56 256 HIS A O 1
ATOM 2068 N N . TYR A 1 257 ? -50.334 -17.835 66.007 1.00 92.62 257 TYR A N 1
ATOM 2069 C CA . TYR A 1 257 ? -50.475 -16.544 66.672 1.00 92.62 257 TYR A CA 1
ATOM 2070 C C . TYR A 1 257 ? -51.628 -16.573 67.674 1.00 92.62 257 TYR A C 1
ATOM 2072 O O . TYR A 1 257 ? -52.740 -17.003 67.377 1.00 92.62 257 TYR A O 1
ATOM 2080 N N . THR A 1 258 ? -51.361 -16.054 68.865 1.00 92.75 258 THR A N 1
ATOM 2081 C CA . THR A 1 258 ? -52.346 -15.818 69.925 1.00 92.75 258 THR A CA 1
ATOM 2082 C C . THR A 1 258 ? -52.222 -14.384 70.424 1.00 92.75 258 THR A C 1
ATOM 2084 O O . THR A 1 258 ? -51.272 -13.678 70.081 1.00 92.75 258 THR A O 1
ATOM 2087 N N . LEU A 1 259 ? -53.190 -13.920 71.210 1.00 93.69 259 LEU A N 1
ATOM 2088 C CA . LEU A 1 259 ? -53.162 -12.569 71.759 1.00 93.69 259 LEU A CA 1
ATOM 2089 C C . LEU A 1 259 ? -53.396 -12.597 73.259 1.00 93.69 259 LEU A C 1
ATOM 2091 O O . LEU A 1 259 ? -54.404 -13.104 73.752 1.00 93.69 259 LEU A O 1
ATOM 2095 N N . LEU A 1 260 ? -52.487 -11.954 73.972 1.00 92.88 260 LEU A N 1
ATOM 2096 C CA . LEU A 1 260 ? -52.610 -11.698 75.388 1.00 92.88 260 LEU A CA 1
ATOM 2097 C C . LEU A 1 260 ? -52.947 -10.219 75.600 1.00 92.88 260 LEU A C 1
ATOM 2099 O O . LEU A 1 260 ? -52.225 -9.330 75.153 1.00 92.88 260 LEU A O 1
ATOM 2103 N N . LYS A 1 261 ? -54.060 -9.950 76.282 1.00 93.25 261 LYS A N 1
ATOM 2104 C CA . LYS A 1 261 ? -54.497 -8.603 76.658 1.00 93.25 261 LYS A CA 1
ATOM 2105 C C . LYS A 1 261 ? -54.384 -8.445 78.168 1.00 93.25 261 LYS A C 1
ATOM 2107 O O . LYS A 1 261 ? -54.982 -9.236 78.889 1.00 93.25 261 LYS A O 1
ATOM 2112 N N . LEU A 1 262 ? -53.749 -7.377 78.632 1.00 91.69 262 LEU A N 1
ATOM 2113 C CA . LEU A 1 262 ? -53.935 -6.868 79.989 1.00 91.69 262 LEU A CA 1
ATOM 2114 C C . LEU A 1 262 ? -54.797 -5.614 79.942 1.00 91.69 262 LEU A C 1
ATOM 2116 O O . LEU A 1 262 ? -54.494 -4.668 79.214 1.00 91.69 262 LEU A O 1
ATOM 2120 N N . ASP A 1 263 ? -55.869 -5.606 80.723 1.00 89.19 263 ASP A N 1
ATOM 2121 C CA . ASP A 1 263 ? -56.599 -4.386 81.043 1.00 89.19 263 ASP A CA 1
ATOM 2122 C C . ASP A 1 263 ? -56.168 -3.922 82.434 1.00 89.19 263 ASP A C 1
ATOM 2124 O O . ASP A 1 263 ? -56.430 -4.596 83.427 1.00 89.19 263 ASP A O 1
ATOM 2128 N N . THR A 1 264 ? -55.443 -2.809 82.513 1.00 85.56 264 THR A N 1
ATOM 2129 C CA . THR A 1 264 ? -54.855 -2.341 83.774 1.00 85.56 264 THR A CA 1
ATOM 2130 C C . THR A 1 264 ? -55.876 -1.653 84.681 1.00 85.56 264 THR A C 1
ATOM 2132 O O . THR A 1 264 ? -55.556 -1.403 85.843 1.00 85.56 264 THR A O 1
ATOM 2135 N N . ILE A 1 265 ? -57.080 -1.352 84.175 1.00 84.69 265 ILE A N 1
ATOM 2136 C CA . ILE A 1 265 ? -58.206 -0.852 84.977 1.00 84.69 265 ILE A CA 1
ATOM 2137 C C . ILE A 1 265 ? -58.982 -2.030 85.561 1.00 84.69 265 ILE A C 1
ATOM 2139 O O . ILE A 1 265 ? -59.165 -2.083 86.774 1.00 84.69 265 ILE A O 1
ATOM 2143 N N . ASP A 1 266 ? -59.350 -3.008 84.726 1.00 87.00 266 ASP A N 1
ATOM 2144 C CA . ASP A 1 266 ? -60.021 -4.230 85.202 1.00 87.00 266 ASP A CA 1
ATOM 2145 C C . ASP A 1 266 ? -59.063 -5.152 85.987 1.00 87.00 266 ASP A C 1
ATOM 2147 O O . ASP A 1 266 ? -59.499 -6.110 86.621 1.00 87.00 266 ASP A O 1
ATOM 2151 N N . GLN A 1 267 ? -57.752 -4.885 85.912 1.00 89.75 267 GLN A N 1
ATOM 2152 C CA . GLN A 1 267 ? -56.669 -5.650 86.542 1.00 89.75 267 GLN A CA 1
ATOM 2153 C C . GLN A 1 267 ? -56.687 -7.143 86.166 1.00 89.75 267 GLN A C 1
ATOM 2155 O O . GLN A 1 267 ? -56.338 -8.015 86.966 1.00 89.75 267 GLN A O 1
ATOM 2160 N N . GLU A 1 268 ? -57.088 -7.434 84.926 1.00 91.06 268 GLU A N 1
ATOM 2161 C CA . GLU A 1 268 ? -57.339 -8.787 84.433 1.00 91.06 268 GLU A CA 1
ATOM 2162 C C . GLU A 1 268 ? -56.591 -9.053 83.120 1.00 91.06 268 GLU A C 1
ATOM 2164 O O . GLU A 1 268 ? -56.653 -8.266 82.165 1.00 91.06 268 GLU A O 1
ATOM 2169 N N . TRP A 1 269 ? -55.936 -10.216 83.052 1.00 93.44 269 TRP A N 1
ATOM 2170 C CA . TRP A 1 269 ? -55.428 -10.770 81.803 1.00 93.44 269 TRP A CA 1
ATOM 2171 C C . TRP A 1 269 ? -56.511 -11.549 81.069 1.00 93.44 269 TRP A C 1
ATOM 2173 O O . TRP A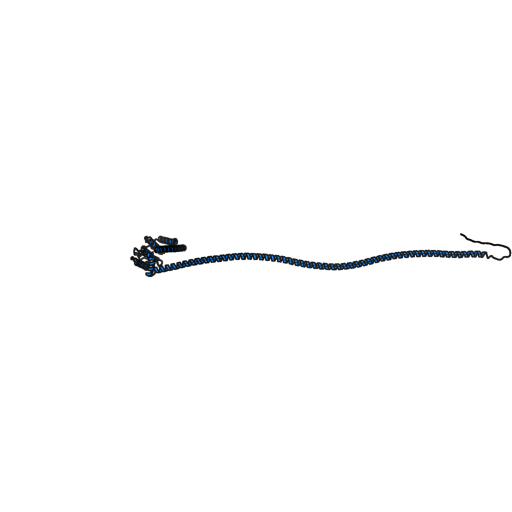 1 269 ? -57.206 -12.388 81.643 1.00 93.44 269 TRP A O 1
ATOM 2183 N N . ARG A 1 270 ? -56.602 -11.333 79.761 1.00 92.50 270 ARG A N 1
ATOM 2184 C CA . ARG A 1 270 ? -57.493 -12.059 78.858 1.00 92.50 270 ARG A CA 1
ATOM 2185 C C . ARG A 1 270 ? -56.671 -12.668 77.734 1.00 92.50 270 ARG A C 1
ATOM 2187 O O . ARG A 1 270 ? -55.884 -11.966 77.101 1.00 92.50 270 ARG A O 1
ATOM 2194 N N . PHE A 1 271 ? -56.852 -13.962 77.500 1.00 92.31 271 PHE A N 1
ATOM 2195 C CA . PHE A 1 271 ? -56.142 -14.702 76.462 1.00 92.31 271 PHE A CA 1
ATOM 2196 C C . PHE A 1 271 ? -57.099 -15.062 75.328 1.00 92.31 271 PHE A C 1
ATOM 2198 O O . PHE A 1 271 ? -58.162 -15.643 75.564 1.00 92.31 271 PHE A O 1
ATOM 2205 N N . TYR A 1 272 ? -56.716 -14.694 74.110 1.00 92.69 272 TYR A N 1
ATOM 2206 C CA . TYR A 1 272 ? -57.463 -14.946 72.888 1.00 92.69 272 TYR A CA 1
ATOM 2207 C C . TYR A 1 272 ? -56.695 -15.949 72.034 1.00 92.69 272 TYR A C 1
ATOM 2209 O O . TYR A 1 272 ? -55.524 -15.734 71.705 1.00 92.69 272 TYR A O 1
ATOM 2217 N N . ASN A 1 273 ? -57.385 -17.015 71.642 1.00 91.50 273 ASN A N 1
ATOM 2218 C CA . ASN A 1 273 ? -56.857 -18.034 70.753 1.00 91.50 273 ASN A CA 1
ATOM 2219 C C . ASN A 1 273 ? -57.862 -18.312 69.626 1.00 91.50 273 ASN A C 1
ATOM 2221 O O . ASN A 1 273 ? -59.040 -18.579 69.883 1.00 91.50 273 ASN A O 1
ATOM 2225 N N . SER A 1 274 ? -57.397 -18.233 68.379 1.00 91.00 274 SER A N 1
ATOM 2226 C CA . SER A 1 274 ? -58.196 -18.527 67.185 1.00 91.00 274 SER A CA 1
ATOM 2227 C C . SER A 1 274 ? -58.323 -20.026 66.887 1.00 91.00 274 SER A C 1
ATOM 2229 O O . SER A 1 274 ? -59.027 -20.380 65.946 1.00 91.00 274 SER A O 1
ATOM 2231 N N . ILE A 1 275 ? -57.664 -20.901 67.661 1.00 87.75 275 ILE A N 1
ATOM 2232 C CA . ILE A 1 275 ? -57.788 -22.363 67.580 1.00 87.75 275 ILE A CA 1
ATOM 2233 C C . ILE A 1 275 ? -58.269 -22.913 68.926 1.00 87.75 275 ILE A C 1
ATOM 2235 O O . ILE A 1 275 ? -57.509 -23.001 69.892 1.00 87.75 275 ILE A O 1
ATOM 2239 N N . ARG A 1 276 ? -59.522 -23.365 68.981 1.00 75.19 276 ARG A N 1
ATOM 2240 C CA . ARG A 1 276 ? -60.073 -24.100 70.125 1.00 75.19 276 ARG A CA 1
ATOM 2241 C C . ARG A 1 276 ? -59.677 -25.568 70.074 1.00 75.19 276 ARG A C 1
ATOM 2243 O O . ARG A 1 276 ? -59.808 -26.236 69.053 1.00 75.19 276 ARG A O 1
ATOM 2250 N N . ARG A 1 277 ? -59.289 -26.105 71.229 1.00 66.38 277 ARG A N 1
ATOM 2251 C CA . ARG A 1 277 ? -59.260 -27.550 71.483 1.00 66.38 277 ARG A CA 1
ATOM 2252 C C . ARG A 1 277 ? -60.313 -27.857 72.539 1.00 66.38 277 ARG A C 1
ATOM 2254 O O . ARG A 1 277 ? -60.257 -27.301 73.631 1.00 66.38 277 ARG A O 1
ATOM 2261 N N . GLN A 1 278 ? -61.285 -28.709 72.220 1.00 64.69 278 GLN A N 1
ATOM 2262 C CA . GLN A 1 278 ? -62.294 -29.117 73.197 1.00 64.69 278 GLN A CA 1
ATOM 2263 C C . GLN A 1 278 ? -61.626 -29.923 74.326 1.00 64.69 278 GLN A C 1
ATOM 2265 O O . GLN A 1 278 ? -60.876 -30.865 74.070 1.00 64.69 278 GLN A O 1
ATOM 2270 N N . GLY A 1 279 ? -61.861 -29.518 75.578 1.00 62.88 279 GLY A N 1
ATOM 2271 C CA . GLY A 1 279 ? -61.530 -30.301 76.776 1.00 62.88 279 GLY A CA 1
ATOM 2272 C C . GLY A 1 279 ? -60.055 -30.383 77.195 1.00 62.88 279 GLY A C 1
ATOM 2273 O O . GLY A 1 279 ? -59.754 -31.094 78.150 1.00 62.88 279 GLY A O 1
ATOM 2274 N N . ARG A 1 280 ? -59.119 -29.679 76.540 1.00 67.62 280 ARG A N 1
ATOM 2275 C CA . ARG A 1 280 ? -57.692 -29.663 76.934 1.00 67.62 280 ARG A CA 1
ATOM 2276 C C . ARG A 1 280 ? -57.235 -28.261 77.327 1.00 67.62 280 ARG A C 1
ATOM 2278 O O . ARG A 1 280 ? -57.689 -27.279 76.745 1.00 67.62 280 ARG A O 1
ATOM 2285 N N . ARG A 1 281 ? -56.304 -28.173 78.287 1.00 75.19 281 ARG A N 1
ATOM 2286 C CA . ARG A 1 281 ? -55.625 -26.911 78.620 1.00 75.19 281 ARG A CA 1
ATOM 2287 C C . ARG A 1 281 ? -54.960 -26.329 77.374 1.00 75.19 281 ARG A C 1
ATOM 2289 O O . ARG A 1 281 ? -54.398 -27.058 76.552 1.00 75.19 281 ARG A O 1
ATOM 2296 N N . ASP A 1 282 ? -55.028 -25.012 77.245 1.00 81.12 282 ASP A N 1
ATOM 2297 C CA . ASP A 1 282 ? -54.428 -24.296 76.131 1.00 81.12 282 ASP A CA 1
ATOM 2298 C C . ASP A 1 282 ? -52.919 -24.132 76.367 1.00 81.12 282 ASP A C 1
ATOM 2300 O O . ASP A 1 282 ? -52.485 -23.276 77.142 1.00 81.12 282 ASP A O 1
ATOM 2304 N N . LYS A 1 283 ? -52.120 -24.962 75.683 1.00 82.00 283 LYS A N 1
ATOM 2305 C CA . LYS A 1 283 ? -50.650 -24.937 75.767 1.00 82.00 283 LYS A CA 1
ATOM 2306 C C . LYS A 1 283 ? -50.056 -23.560 75.452 1.00 82.00 283 LYS A C 1
ATOM 2308 O O . LYS A 1 283 ? -48.994 -23.222 75.965 1.00 82.00 283 LYS A O 1
ATOM 2313 N N . TYR A 1 284 ? -50.726 -22.763 74.615 1.00 83.19 284 TYR A N 1
ATOM 2314 C CA . TYR A 1 284 ? -50.263 -21.425 74.274 1.00 83.19 284 TYR A CA 1
ATOM 2315 C C . TYR A 1 284 ? -50.517 -20.480 75.443 1.00 83.19 284 TYR A C 1
ATOM 2317 O O . TYR A 1 284 ? -49.626 -19.727 75.803 1.00 83.19 284 TYR A O 1
ATOM 2325 N N . CYS A 1 285 ? -51.666 -20.581 76.118 1.00 81.94 285 CYS A N 1
ATOM 2326 C CA . CYS A 1 285 ? -51.940 -19.796 77.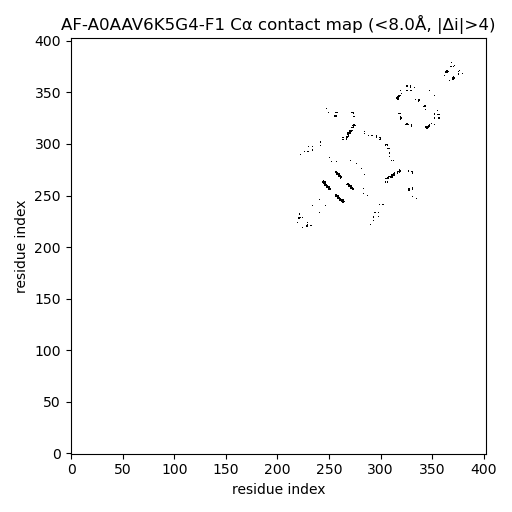323 1.00 81.94 285 CYS A CA 1
ATOM 2327 C C . CYS A 1 285 ? -50.921 -20.080 78.443 1.00 81.94 285 CYS A C 1
ATOM 2329 O O . CYS A 1 285 ? -50.484 -19.145 79.121 1.00 81.94 285 CYS A O 1
ATOM 2331 N N . GLU A 1 286 ? -50.506 -21.337 78.621 1.00 78.44 286 GLU A N 1
ATOM 2332 C CA . GLU A 1 286 ? -49.463 -21.724 79.585 1.00 78.44 286 GLU A CA 1
ATOM 2333 C C . GLU A 1 286 ? -48.082 -21.186 79.190 1.00 78.44 286 GLU A C 1
ATOM 2335 O O . GLU A 1 286 ? -47.396 -20.610 80.033 1.00 78.44 286 GLU A O 1
ATOM 2340 N N . ALA A 1 287 ? -47.714 -21.255 77.905 1.00 78.19 287 ALA A N 1
ATOM 2341 C CA . ALA A 1 287 ? -46.443 -20.726 77.399 1.00 78.19 287 ALA A CA 1
ATOM 2342 C C . ALA A 1 287 ? -46.260 -19.214 77.653 1.00 78.19 287 ALA A C 1
ATOM 2344 O O . ALA A 1 287 ? -45.138 -18.717 77.688 1.00 78.19 287 ALA A O 1
ATOM 2345 N N . THR A 1 288 ? -47.352 -18.475 77.880 1.00 81.75 288 THR A N 1
ATOM 2346 C CA . THR A 1 288 ? -47.304 -17.037 78.204 1.00 81.75 288 THR A CA 1
ATOM 2347 C C . THR A 1 288 ? -47.155 -16.726 79.690 1.00 81.75 288 THR A C 1
ATOM 2349 O O . THR A 1 288 ? -47.076 -15.552 80.052 1.00 81.75 288 THR A O 1
ATOM 2352 N N . ALA A 1 289 ? -47.128 -17.737 80.564 1.00 82.94 289 ALA A N 1
ATOM 2353 C CA . ALA A 1 289 ? -47.093 -17.539 82.011 1.00 82.94 289 ALA A CA 1
ATOM 2354 C C . ALA A 1 289 ? -45.890 -16.696 82.455 1.00 82.94 289 ALA A C 1
ATOM 2356 O O . ALA A 1 289 ? -46.074 -15.749 83.214 1.00 82.94 289 ALA A O 1
ATOM 2357 N N . THR A 1 290 ? -44.694 -16.972 81.926 1.00 81.19 290 THR A N 1
ATOM 2358 C CA . THR A 1 290 ? -43.476 -16.207 82.239 1.00 81.19 290 THR A CA 1
ATOM 2359 C C . THR A 1 290 ? -43.635 -14.732 81.880 1.00 81.19 290 THR A C 1
ATOM 2361 O O . THR A 1 290 ? -43.427 -13.865 82.722 1.00 81.19 290 THR A O 1
ATOM 2364 N N . LEU A 1 291 ? -44.107 -14.431 80.667 1.00 82.12 291 LEU A N 1
ATOM 2365 C CA . LEU A 1 291 ? -44.331 -13.054 80.224 1.00 82.12 291 LEU A CA 1
ATOM 2366 C C . LEU A 1 291 ? -45.388 -12.337 81.075 1.00 82.12 291 LEU A C 1
ATOM 2368 O O . LEU A 1 291 ? -45.176 -11.199 81.495 1.00 82.12 291 LEU A O 1
ATOM 2372 N N . ARG A 1 292 ? -46.514 -13.005 81.361 1.00 88.62 292 ARG A N 1
ATOM 2373 C CA . ARG A 1 292 ? -47.566 -12.464 82.236 1.00 88.62 292 ARG A CA 1
ATOM 2374 C C . ARG A 1 292 ? -47.029 -12.141 83.615 1.00 88.62 292 ARG A C 1
ATOM 2376 O O . ARG A 1 292 ? -47.296 -11.052 84.115 1.00 88.62 292 ARG A O 1
ATOM 2383 N N . ASN A 1 293 ? -46.297 -13.073 84.219 1.00 86.50 293 ASN A N 1
ATOM 2384 C CA . ASN A 1 293 ? -45.719 -12.903 85.545 1.00 86.50 293 ASN A CA 1
ATOM 2385 C C . ASN A 1 293 ? -44.748 -11.728 85.544 1.00 86.50 293 ASN A C 1
ATOM 2387 O O . ASN A 1 293 ? -44.886 -10.844 86.381 1.00 86.50 293 ASN A O 1
ATOM 2391 N N . ASN A 1 294 ? -43.863 -11.651 84.548 1.00 84.12 294 ASN A N 1
ATOM 2392 C CA . ASN A 1 294 ? -42.888 -10.573 84.445 1.00 84.12 294 ASN A CA 1
ATOM 2393 C C . ASN A 1 294 ? -43.568 -9.198 84.379 1.00 84.12 294 ASN A C 1
ATOM 2395 O O . ASN A 1 294 ? -43.260 -8.324 85.188 1.00 84.12 294 ASN A O 1
ATOM 2399 N N . VAL A 1 295 ? -44.545 -9.027 83.479 1.00 83.81 295 VAL A N 1
ATOM 2400 C CA . VAL A 1 295 ? -45.291 -7.765 83.323 1.00 83.81 295 VAL A CA 1
ATOM 2401 C C . VAL A 1 295 ? -46.141 -7.450 84.558 1.00 83.81 295 VAL A C 1
ATOM 2403 O O . VAL A 1 295 ? -46.204 -6.302 84.989 1.00 83.81 295 VAL A O 1
ATOM 2406 N N . THR A 1 296 ? -46.784 -8.457 85.149 1.00 87.75 296 THR A N 1
ATOM 2407 C CA . THR A 1 296 ? -47.623 -8.291 86.348 1.00 87.75 296 THR A CA 1
ATOM 2408 C C . THR A 1 296 ? -46.792 -7.859 87.547 1.00 87.75 296 THR A C 1
ATOM 2410 O O . THR A 1 296 ? -47.138 -6.883 88.207 1.00 87.75 296 THR A O 1
ATOM 2413 N N . ASN A 1 297 ? -45.678 -8.550 87.799 1.00 86.19 297 ASN A N 1
ATOM 2414 C CA . ASN A 1 297 ? -44.744 -8.230 88.872 1.00 86.19 297 ASN A CA 1
ATOM 2415 C C . ASN A 1 297 ? -44.219 -6.807 88.705 1.00 86.19 297 ASN A C 1
ATOM 2417 O O . ASN A 1 297 ? -44.268 -6.028 89.650 1.00 86.19 297 ASN A O 1
ATOM 2421 N N . TYR A 1 298 ? -43.813 -6.446 87.487 1.00 85.06 298 TYR A N 1
ATOM 2422 C CA . TYR A 1 298 ? -43.336 -5.107 87.182 1.00 85.06 298 TYR A CA 1
ATOM 2423 C C . TYR A 1 298 ? -44.385 -4.027 87.484 1.00 85.06 298 TYR A C 1
ATOM 2425 O O . TYR A 1 298 ? -44.100 -3.072 88.204 1.00 85.06 298 TYR A O 1
ATOM 2433 N N . ILE A 1 299 ? -45.619 -4.180 86.991 1.00 84.38 299 ILE A N 1
ATOM 2434 C CA . ILE A 1 299 ? -46.678 -3.186 87.219 1.00 84.38 299 ILE A CA 1
ATOM 2435 C C . ILE A 1 299 ? -47.058 -3.112 88.702 1.00 84.38 299 ILE A C 1
ATOM 2437 O O . ILE A 1 299 ? -47.242 -2.012 89.216 1.00 84.38 299 ILE A O 1
ATOM 2441 N N . ASN A 1 300 ? -47.158 -4.245 89.398 1.00 87.44 300 ASN A N 1
ATOM 2442 C CA . ASN A 1 300 ? -47.488 -4.271 90.825 1.00 87.44 300 ASN A CA 1
ATOM 2443 C C . ASN A 1 300 ? -46.356 -3.686 91.696 1.00 87.44 300 ASN A C 1
ATOM 2445 O O . ASN A 1 300 ? -46.632 -3.154 92.763 1.00 87.44 300 ASN A O 1
ATOM 2449 N N . GLN A 1 301 ? -45.093 -3.765 91.258 1.00 86.00 301 GLN A N 1
ATOM 2450 C CA . GLN A 1 301 ? -43.950 -3.142 91.944 1.00 86.00 301 GLN A CA 1
ATOM 2451 C C . GLN A 1 301 ? -43.914 -1.618 91.765 1.00 86.00 301 GLN A C 1
ATOM 2453 O O . GLN A 1 301 ? -43.497 -0.907 92.673 1.00 86.00 301 GLN A O 1
ATOM 2458 N N . HIS A 1 302 ? -44.355 -1.115 90.609 1.00 84.19 302 HIS A N 1
ATOM 2459 C CA . HIS A 1 302 ? -44.246 0.303 90.243 1.00 84.19 302 HIS A CA 1
ATOM 2460 C C . HIS A 1 302 ? -45.576 1.069 90.338 1.00 84.19 302 HIS A C 1
ATOM 2462 O O . HIS A 1 302 ? -45.635 2.261 90.038 1.00 84.19 302 HIS A O 1
ATOM 2468 N N . THR A 1 303 ? -46.666 0.402 90.727 1.00 81.56 303 THR A N 1
ATOM 2469 C CA . THR A 1 303 ? -47.993 1.007 90.904 1.00 81.56 303 THR A CA 1
ATOM 2470 C C . THR A 1 303 ? -48.723 0.376 92.085 1.00 81.56 303 THR A C 1
ATOM 2472 O O . THR A 1 303 ? -48.448 -0.754 92.459 1.00 81.56 303 THR A O 1
ATOM 2475 N N . ASN A 1 304 ? -49.756 1.046 92.600 1.00 81.56 304 ASN A N 1
ATOM 2476 C CA . ASN A 1 304 ? -50.633 0.483 93.636 1.00 81.56 304 ASN A CA 1
ATOM 2477 C C . ASN A 1 304 ? -51.670 -0.527 93.091 1.00 81.56 304 ASN A C 1
ATOM 2479 O O . ASN A 1 304 ? -52.655 -0.833 93.768 1.00 81.56 304 ASN A O 1
ATOM 2483 N N . LYS A 1 305 ? -51.509 -1.015 91.852 1.00 82.38 305 LYS A N 1
ATOM 2484 C CA . LYS A 1 305 ? -52.419 -1.997 91.244 1.00 82.38 305 LYS A CA 1
ATOM 2485 C C . LYS A 1 305 ? -52.107 -3.401 91.776 1.00 82.38 305 LYS A C 1
ATOM 2487 O O . LYS A 1 305 ? -50.966 -3.712 92.099 1.00 82.38 305 LYS A O 1
ATOM 2492 N N . LYS A 1 306 ? -53.127 -4.259 91.851 1.00 85.56 306 LYS A N 1
ATOM 2493 C CA . LYS A 1 306 ? -53.014 -5.668 92.266 1.00 85.56 306 LYS A CA 1
ATOM 2494 C C . LYS A 1 306 ? -53.488 -6.573 91.137 1.00 85.56 306 LYS A C 1
ATOM 2496 O O . LYS A 1 306 ? -54.495 -7.274 91.244 1.00 85.56 306 LYS A O 1
ATOM 2501 N N . ILE A 1 307 ? -52.756 -6.530 90.029 1.00 86.38 307 ILE A N 1
ATOM 2502 C CA . ILE A 1 307 ? -53.072 -7.321 88.842 1.00 86.38 307 ILE A CA 1
ATOM 2503 C C . ILE A 1 307 ? -52.869 -8.801 89.166 1.00 86.38 307 ILE A C 1
ATOM 2505 O O . ILE A 1 307 ? -51.833 -9.194 89.707 1.00 86.38 307 ILE A O 1
ATOM 2509 N N . LYS A 1 308 ? -53.872 -9.623 88.843 1.00 85.81 308 LYS A N 1
ATOM 2510 C CA . LYS A 1 308 ? -53.797 -11.083 88.989 1.00 85.81 308 LYS A CA 1
ATOM 2511 C C . LYS A 1 308 ? -52.874 -11.653 87.914 1.00 85.81 308 LYS A C 1
ATOM 2513 O O . LYS A 1 308 ? -52.906 -11.187 86.787 1.00 85.81 308 LYS A O 1
ATOM 2518 N N . THR A 1 309 ? -52.095 -1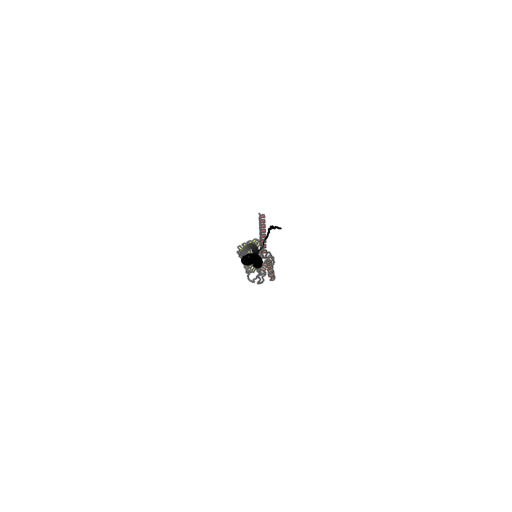2.685 88.220 1.00 81.69 309 THR A N 1
ATOM 2519 C CA . THR A 1 309 ? -51.189 -13.342 87.251 1.00 81.69 309 THR A CA 1
ATOM 2520 C C . THR A 1 309 ? -51.892 -14.364 86.348 1.00 81.69 309 THR A C 1
ATOM 2522 O O . THR A 1 309 ? -51.367 -14.752 85.297 1.00 81.69 309 THR A O 1
ATOM 2525 N N . SER A 1 310 ? -53.095 -14.803 86.730 1.00 85.44 310 SER A N 1
ATOM 2526 C CA . SER A 1 310 ? -53.910 -15.720 85.937 1.00 85.44 310 SER A CA 1
ATOM 2527 C C . SER A 1 310 ? -54.583 -15.000 84.768 1.00 85.44 310 SER A C 1
ATOM 2529 O O . SER A 1 310 ? -55.077 -13.880 84.899 1.00 85.44 310 SER A O 1
ATOM 2531 N N . ALA A 1 311 ? -54.614 -15.663 83.610 1.00 85.38 311 ALA A N 1
ATOM 2532 C CA . ALA A 1 311 ? -55.341 -15.183 82.443 1.00 85.38 311 ALA A CA 1
ATOM 2533 C C . ALA A 1 311 ? -56.661 -15.923 82.276 1.00 85.38 311 ALA A C 1
ATOM 2535 O O . ALA A 1 311 ? -56.709 -17.154 82.300 1.00 85.38 311 ALA A O 1
ATOM 2536 N N . LYS A 1 312 ? -57.724 -15.159 82.036 1.00 87.25 312 LYS A N 1
ATOM 2537 C CA . LYS A 1 312 ? -59.018 -15.691 81.633 1.00 87.25 312 LYS A CA 1
ATOM 2538 C C . LYS A 1 312 ? -58.959 -16.076 80.157 1.00 87.25 312 LYS A C 1
ATOM 2540 O O . LYS A 1 312 ? -58.837 -15.209 79.288 1.00 87.25 312 LYS A O 1
ATOM 2545 N N . LEU A 1 313 ? -59.040 -17.375 79.880 1.00 85.62 313 LEU A N 1
ATOM 2546 C CA . LEU A 1 313 ? -59.234 -17.884 78.525 1.00 85.62 313 LEU A CA 1
ATOM 2547 C C . LEU A 1 313 ? -60.627 -17.474 78.043 1.00 85.62 313 LEU A C 1
ATOM 2549 O O . LEU A 1 313 ? -61.628 -17.747 78.709 1.00 85.62 313 LEU A O 1
ATOM 2553 N N . LEU A 1 314 ? -60.695 -16.791 76.903 1.00 86.81 314 LEU A N 1
ATOM 2554 C CA . LEU A 1 314 ? -61.966 -16.359 76.342 1.00 86.81 314 LEU A CA 1
ATOM 2555 C C . LEU A 1 314 ? -62.480 -17.388 75.340 1.00 86.81 314 LEU A C 1
ATOM 2557 O O . LEU A 1 314 ? -61.935 -17.549 74.255 1.00 86.81 314 LEU A O 1
ATOM 2561 N N . ASN A 1 315 ? -63.581 -18.038 75.709 1.00 79.62 315 ASN A N 1
ATOM 2562 C CA . ASN A 1 315 ? -64.243 -19.047 74.884 1.00 79.62 315 ASN A CA 1
ATOM 2563 C C . ASN A 1 315 ? -65.245 -18.452 73.886 1.00 79.62 315 ASN A C 1
ATOM 2565 O O . ASN A 1 315 ? -65.845 -19.204 73.139 1.00 79.62 315 ASN A O 1
ATOM 2569 N N . ASN A 1 316 ? -65.448 -17.135 73.860 1.00 82.69 316 ASN A N 1
ATOM 2570 C CA . ASN A 1 316 ? -66.343 -16.459 72.913 1.00 82.69 316 ASN A CA 1
ATOM 2571 C C . ASN A 1 316 ? -65.524 -15.549 71.993 1.00 82.69 316 ASN A C 1
ATOM 2573 O O . ASN A 1 316 ? -65.718 -14.338 71.966 1.00 82.69 316 ASN A O 1
ATOM 2577 N N . THR A 1 317 ? -64.543 -16.132 71.306 1.00 85.06 317 THR A N 1
ATOM 2578 C CA . THR A 1 317 ? -63.677 -15.424 70.354 1.00 85.06 317 THR A CA 1
ATOM 2579 C C . THR A 1 317 ? -63.769 -16.067 68.978 1.00 85.06 317 THR A C 1
ATOM 2581 O O . THR A 1 317 ? -63.933 -17.298 68.916 1.00 85.06 317 THR A O 1
ATOM 2584 N N . PRO A 1 318 ? -63.591 -15.287 67.894 1.00 90.31 318 PRO A N 1
ATOM 2585 C CA . PRO A 1 318 ? -63.594 -15.830 66.552 1.00 90.31 318 PRO A CA 1
ATOM 2586 C C . PRO A 1 318 ? -62.571 -16.941 66.429 1.00 90.31 318 PRO A C 1
ATOM 2588 O O . PRO A 1 318 ? -61.483 -16.873 67.012 1.00 90.31 318 PRO A O 1
ATOM 2591 N N . GLN A 1 319 ? -62.945 -17.970 65.688 1.00 90.00 319 GLN A N 1
ATOM 2592 C CA . GLN A 1 319 ? -62.077 -19.090 65.376 1.00 90.00 319 GLN A CA 1
ATOM 2593 C C . GLN A 1 319 ? -61.677 -18.997 63.914 1.00 90.00 319 GLN A C 1
ATOM 2595 O O . GLN A 1 319 ? -62.487 -18.612 63.074 1.00 90.00 319 GLN A O 1
ATOM 2600 N N . GLN A 1 320 ? -60.426 -19.332 63.619 1.00 89.56 320 GLN A N 1
ATOM 2601 C CA . GLN A 1 320 ? -60.024 -19.531 62.233 1.00 89.56 320 GLN A CA 1
ATOM 2602 C C . GLN A 1 320 ? -60.671 -20.810 61.695 1.00 89.56 320 GLN A C 1
ATOM 2604 O O . GLN A 1 320 ? -60.970 -21.732 62.460 1.00 89.56 320 GLN A O 1
ATOM 2609 N N . GLU A 1 321 ? -60.831 -20.897 60.378 1.00 88.12 321 GLU A N 1
ATOM 2610 C CA . GLU A 1 321 ? -61.266 -22.148 59.764 1.00 88.12 321 GLU A CA 1
ATOM 2611 C C . GLU A 1 321 ? -60.248 -23.272 60.027 1.00 88.12 321 GLU A C 1
ATOM 2613 O O . GLU A 1 321 ? -59.033 -23.025 59.990 1.00 88.12 321 GLU A O 1
ATOM 2618 N N . PRO A 1 322 ? -60.705 -24.516 60.266 1.00 86.88 322 PRO A N 1
ATOM 2619 C CA . PRO A 1 322 ? -59.815 -25.667 60.357 1.00 86.88 322 PRO A CA 1
ATOM 2620 C C . PRO 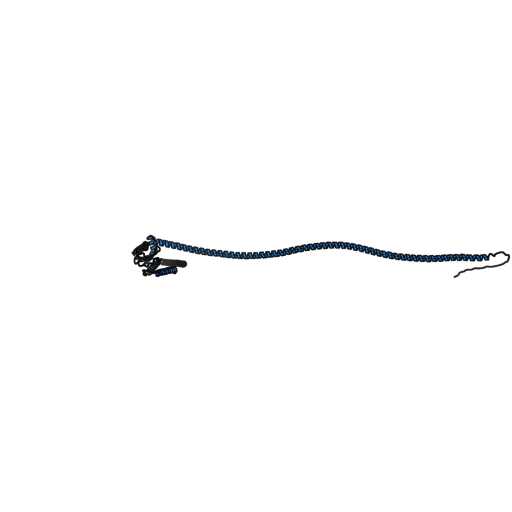A 1 322 ? -58.883 -25.750 59.139 1.00 86.88 322 PRO A C 1
ATOM 2622 O O . PRO A 1 322 ? -59.333 -25.711 57.999 1.00 86.88 322 PRO A O 1
ATOM 2625 N N . GLY A 1 323 ? -57.572 -25.840 59.384 1.00 86.12 323 GLY A N 1
ATOM 2626 C CA . GLY A 1 323 ? -56.549 -25.892 58.331 1.00 86.12 323 GLY A CA 1
ATOM 2627 C C . GLY A 1 323 ? -56.135 -24.537 57.741 1.00 86.12 323 GLY A C 1
ATOM 2628 O O . GLY A 1 323 ? -55.179 -24.491 56.971 1.00 86.12 323 GLY A O 1
ATOM 2629 N N . SER A 1 324 ? -56.786 -23.430 58.113 1.00 89.62 324 SER A N 1
ATOM 2630 C CA . SER A 1 324 ? -56.363 -22.099 57.669 1.00 89.62 324 SER A CA 1
ATOM 2631 C C . SER A 1 324 ? -55.088 -21.617 58.381 1.00 89.62 324 SER A C 1
ATOM 2633 O O . SER A 1 324 ? -54.829 -21.953 59.537 1.00 89.62 324 SER A O 1
ATOM 2635 N N . VAL A 1 325 ? -54.330 -20.754 57.698 1.00 89.50 325 VAL A N 1
ATOM 2636 C CA . VAL A 1 325 ? -53.187 -19.985 58.223 1.00 89.50 325 VAL A CA 1
ATOM 2637 C C . VAL A 1 325 ? -53.595 -18.619 58.811 1.00 89.50 325 VAL A C 1
ATOM 2639 O O . VAL A 1 325 ? -52.741 -17.809 59.159 1.00 89.50 325 VAL A O 1
ATOM 2642 N N . ASP A 1 326 ? -54.897 -18.358 58.971 1.00 94.25 326 ASP A N 1
ATOM 2643 C CA . ASP A 1 326 ? -55.457 -17.058 59.391 1.00 94.25 326 ASP A CA 1
ATOM 2644 C C . ASP A 1 326 ? -55.294 -16.705 60.880 1.00 94.25 326 ASP A C 1
ATOM 2646 O O . ASP A 1 326 ? -55.878 -15.726 61.344 1.00 94.25 326 ASP A O 1
ATOM 2650 N N . CYS A 1 327 ? -54.492 -17.440 61.655 1.00 92.94 327 CYS A N 1
ATOM 2651 C CA . CYS A 1 327 ? -54.281 -17.132 63.076 1.00 92.94 327 CYS A CA 1
ATOM 2652 C C . CYS A 1 327 ? -53.840 -15.674 63.309 1.00 92.94 327 CYS A C 1
ATOM 2654 O O . CYS A 1 327 ? -54.379 -14.985 64.177 1.00 92.94 327 CYS A O 1
ATOM 2656 N N . ALA A 1 328 ? -52.920 -15.168 62.482 1.00 92.38 328 ALA A N 1
ATOM 2657 C CA . ALA A 1 328 ? -52.451 -13.786 62.544 1.00 92.38 328 ALA A CA 1
ATOM 2658 C C . ALA A 1 328 ? -53.542 -12.777 62.153 1.00 92.38 328 ALA A C 1
ATOM 2660 O O . ALA A 1 328 ? -53.656 -11.724 62.778 1.00 92.38 328 ALA A O 1
ATOM 2661 N N . VAL A 1 329 ? -54.368 -13.113 61.158 1.00 94.06 329 VAL A N 1
ATOM 2662 C CA . VAL A 1 329 ? -55.475 -12.267 60.685 1.00 94.06 329 VAL A CA 1
ATOM 2663 C C . VAL A 1 329 ? -56.532 -12.123 61.779 1.00 94.06 329 VAL A C 1
ATOM 2665 O O . VAL A 1 329 ? -56.954 -11.010 62.090 1.00 94.06 329 VAL A O 1
ATOM 2668 N N . VAL A 1 330 ? -56.897 -13.224 62.443 1.00 93.88 330 VAL A N 1
ATOM 2669 C CA . VAL A 1 330 ? -57.837 -13.203 63.573 1.00 93.88 330 VAL A CA 1
ATOM 2670 C C . VAL A 1 330 ? -57.265 -12.408 64.752 1.00 93.88 330 VAL A C 1
ATOM 2672 O O . VAL A 1 330 ? -57.979 -11.612 65.363 1.00 93.88 330 VAL A O 1
ATOM 2675 N N . VAL A 1 331 ? -55.972 -12.555 65.062 1.00 94.19 331 VAL A N 1
ATOM 2676 C CA . VAL A 1 331 ? -55.310 -11.742 66.097 1.00 94.19 331 VAL A CA 1
ATOM 2677 C C . VAL A 1 331 ? -55.332 -10.254 65.738 1.00 94.19 331 VAL A C 1
ATOM 2679 O O . VAL A 1 331 ? -55.691 -9.435 66.587 1.00 94.19 331 VAL A O 1
ATOM 2682 N N . ALA A 1 332 ? -55.011 -9.893 64.494 1.00 92.75 332 ALA A N 1
ATOM 2683 C CA . ALA A 1 332 ? -55.050 -8.513 64.015 1.00 92.75 332 ALA A CA 1
ATOM 2684 C C . ALA A 1 332 ? -56.463 -7.918 64.102 1.00 92.75 332 ALA A C 1
ATOM 2686 O O . ALA A 1 332 ? -56.626 -6.794 64.582 1.00 92.75 332 ALA A O 1
ATOM 2687 N N . TYR A 1 333 ? -57.489 -8.692 63.737 1.00 94.38 333 TYR A N 1
ATOM 2688 C CA . TYR A 1 333 ? -58.889 -8.316 63.921 1.00 94.38 333 TYR A CA 1
ATOM 2689 C C . TYR A 1 333 ? -59.205 -8.015 65.390 1.00 94.38 333 TYR A C 1
ATOM 2691 O O . TYR A 1 333 ? -59.728 -6.948 65.706 1.00 94.38 333 TYR A O 1
ATOM 2699 N N . ILE A 1 334 ? -58.841 -8.910 66.314 1.00 93.75 334 ILE A N 1
ATOM 2700 C CA . ILE A 1 334 ? -59.116 -8.711 67.743 1.00 93.75 334 ILE A CA 1
ATOM 2701 C C . ILE A 1 334 ? -58.403 -7.454 68.257 1.00 93.75 334 ILE A C 1
ATOM 2703 O O . ILE A 1 334 ? -59.012 -6.662 68.978 1.00 93.75 334 ILE A O 1
ATOM 2707 N N . ILE A 1 335 ? -57.140 -7.244 67.873 1.00 93.06 335 ILE A N 1
ATOM 2708 C CA . ILE A 1 335 ? -56.379 -6.035 68.217 1.00 93.06 335 ILE A CA 1
ATOM 2709 C C . ILE A 1 335 ? -57.111 -4.792 67.715 1.00 93.06 335 ILE A C 1
ATOM 2711 O O . ILE A 1 335 ? -57.359 -3.883 68.509 1.00 93.06 335 ILE A O 1
ATOM 2715 N N . ARG A 1 336 ? -57.516 -4.772 66.439 1.00 91.31 336 ARG A N 1
ATOM 2716 C CA . ARG A 1 336 ? -58.277 -3.670 65.840 1.00 91.31 336 ARG A CA 1
ATOM 2717 C C . ARG A 1 336 ? -59.551 -3.388 66.632 1.00 91.31 336 ARG A C 1
ATOM 2719 O O . ARG A 1 336 ? -59.734 -2.255 67.068 1.00 91.31 336 ARG A O 1
ATOM 2726 N N . GLN A 1 337 ? -60.374 -4.402 66.907 1.00 92.50 337 GLN A N 1
ATOM 2727 C CA . GLN A 1 337 ? -61.603 -4.223 67.687 1.00 92.50 337 GLN A CA 1
ATOM 2728 C C . GLN A 1 337 ? -61.312 -3.640 69.074 1.00 92.50 337 GLN A C 1
ATOM 2730 O O . GLN A 1 337 ? -62.011 -2.735 69.522 1.00 92.50 337 GLN A O 1
ATOM 2735 N N . LYS A 1 338 ? -60.251 -4.094 69.757 1.00 89.81 338 LYS A N 1
ATOM 2736 C CA . LYS A 1 338 ? -59.894 -3.564 71.084 1.00 89.81 338 LYS A CA 1
ATOM 2737 C C . LYS A 1 338 ? -59.368 -2.136 71.045 1.00 89.81 338 LYS A C 1
ATOM 2739 O O . LYS A 1 338 ? -59.740 -1.358 71.921 1.00 89.81 338 LYS A O 1
ATOM 2744 N N . LEU A 1 339 ? -58.561 -1.779 70.050 1.00 85.88 339 LEU A N 1
ATOM 2745 C CA . LEU A 1 339 ? -58.088 -0.406 69.865 1.00 85.88 339 LEU A CA 1
ATOM 2746 C C . LEU A 1 339 ? -59.247 0.543 69.535 1.00 85.88 339 LEU A C 1
ATOM 2748 O O . LEU A 1 339 ? -59.328 1.629 70.101 1.00 85.88 339 LEU A O 1
ATOM 2752 N N . MET A 1 340 ? -60.196 0.087 68.715 1.00 88.12 340 MET A N 1
ATOM 2753 C CA . MET A 1 340 ? -61.398 0.841 68.342 1.00 88.12 340 MET A CA 1
ATOM 2754 C C . MET A 1 340 ? -62.502 0.810 69.410 1.00 88.12 340 MET A C 1
ATOM 2756 O O . MET A 1 340 ? -63.573 1.372 69.199 1.00 88.12 340 MET A O 1
ATOM 2760 N N . LYS A 1 341 ? -62.265 0.155 70.558 1.00 87.19 341 LYS A N 1
ATOM 2761 C CA . LYS A 1 341 ? -63.250 -0.056 71.638 1.00 87.19 341 LYS A CA 1
ATOM 2762 C C . LYS A 1 341 ? -64.556 -0.715 71.162 1.00 87.19 341 LYS A C 1
ATOM 2764 O O . LYS A 1 341 ? -65.615 -0.491 71.740 1.00 87.19 341 LYS A O 1
ATOM 2769 N N . GLN A 1 342 ? -64.474 -1.554 70.138 1.00 91.38 342 GLN A N 1
ATOM 2770 C CA . GLN A 1 342 ? -65.596 -2.300 69.582 1.00 91.38 342 GLN A CA 1
ATOM 2771 C C . GLN A 1 342 ? -65.690 -3.714 70.183 1.00 91.38 342 GLN A C 1
ATOM 2773 O O . GLN A 1 342 ? -64.681 -4.284 70.633 1.00 91.38 342 GLN A O 1
ATOM 2778 N N . PRO A 1 343 ? -66.897 -4.311 70.215 1.00 90.50 343 PRO A N 1
ATOM 2779 C CA . PRO A 1 343 ? -67.049 -5.707 70.590 1.00 90.50 343 PRO A CA 1
ATOM 2780 C C . PRO A 1 343 ? -66.291 -6.611 69.609 1.00 90.50 343 PRO A C 1
ATOM 2782 O O . PRO A 1 343 ? -66.184 -6.337 68.413 1.00 90.50 343 PRO A O 1
ATOM 2785 N N . VAL A 1 344 ? -65.744 -7.698 70.149 1.00 91.31 344 VAL A N 1
ATOM 2786 C CA . VAL A 1 344 ? -65.157 -8.775 69.347 1.00 91.31 344 VAL A CA 1
ATOM 2787 C C . VAL A 1 344 ? -66.295 -9.736 69.044 1.00 91.31 344 VAL A C 1
ATOM 2789 O O . VAL A 1 344 ? -66.921 -10.226 69.984 1.00 91.31 344 VAL A O 1
ATOM 2792 N N . GLN A 1 345 ? -66.580 -9.963 67.764 1.00 91.75 345 GLN A N 1
ATOM 2793 C CA . GLN A 1 345 ? -67.613 -10.915 67.353 1.00 91.75 345 GLN A CA 1
ATOM 2794 C C . GLN A 1 345 ? -67.227 -12.329 67.798 1.00 91.75 345 GLN A C 1
ATOM 2796 O O . GLN A 1 345 ? -66.050 -12.633 67.966 1.00 91.75 345 GLN A O 1
ATOM 2801 N N . SER A 1 346 ? -68.205 -13.191 68.059 1.00 89.25 346 SER A N 1
ATOM 2802 C CA . SER A 1 346 ? -67.949 -14.580 68.467 1.00 89.25 346 SER A CA 1
ATOM 2803 C C . SER A 1 346 ? -67.436 -15.452 67.322 1.00 89.25 346 SER A C 1
ATOM 2805 O O . SER A 1 346 ? -66.791 -16.472 67.568 1.00 89.25 346 SER A O 1
ATOM 2807 N N . ASP A 1 347 ? -67.722 -15.042 66.094 1.00 89.50 347 ASP A N 1
ATOM 2808 C CA . ASP A 1 347 ? -67.519 -15.759 64.849 1.00 89.50 347 ASP A CA 1
ATOM 2809 C C . ASP A 1 347 ? -67.069 -14.798 63.742 1.00 89.50 347 ASP A C 1
ATOM 2811 O O . ASP A 1 347 ? -67.329 -13.596 63.769 1.00 89.50 347 ASP A O 1
ATOM 2815 N N . LEU A 1 348 ? -66.334 -15.351 62.781 1.00 90.19 348 LEU A N 1
ATOM 2816 C CA . LEU A 1 348 ? -65.943 -14.685 61.548 1.00 90.19 348 LEU A CA 1
ATOM 2817 C C . LEU A 1 348 ? -66.179 -15.675 60.416 1.00 90.19 348 LEU A C 1
ATOM 2819 O O . LEU A 1 348 ? -65.691 -16.805 60.465 1.00 90.19 348 LEU A O 1
ATOM 2823 N N . SER A 1 349 ? -66.922 -15.257 59.399 1.00 90.56 349 SER A N 1
ATOM 2824 C CA . SER A 1 349 ? -67.079 -16.048 58.183 1.00 90.56 349 SER A CA 1
ATOM 2825 C C . SER A 1 349 ? -65.761 -16.122 57.408 1.00 90.56 349 SER A C 1
ATOM 2827 O O . SER A 1 349 ? -64.907 -15.233 57.491 1.00 90.56 349 SER A O 1
ATOM 2829 N N . LYS A 1 350 ? -65.625 -17.156 56.572 1.00 89.56 350 LYS A N 1
ATOM 2830 C CA . LYS A 1 350 ? -64.499 -17.306 55.643 1.00 89.56 350 LYS A CA 1
ATOM 2831 C C . LYS A 1 350 ? -64.235 -16.050 54.823 1.00 89.56 350 LYS A C 1
ATOM 2833 O O . LYS A 1 350 ? -63.098 -15.604 54.707 1.00 89.56 350 LYS A O 1
ATOM 2838 N N . GLN A 1 351 ? -65.301 -15.479 54.265 1.00 91.69 351 GLN A N 1
ATOM 2839 C CA . GLN A 1 351 ? -65.224 -14.307 53.403 1.00 91.69 351 GLN A CA 1
ATOM 2840 C C . GLN A 1 351 ? -64.716 -13.085 54.173 1.00 91.69 351 GLN A C 1
ATOM 2842 O O . GLN A 1 351 ? -63.882 -12.351 53.655 1.00 91.69 351 GLN A O 1
ATOM 2847 N N . GLN A 1 352 ? -65.134 -12.910 55.431 1.00 91.81 352 GLN A N 1
ATOM 2848 C CA . GLN A 1 352 ? -64.607 -11.847 56.289 1.00 91.81 352 GLN A CA 1
ATOM 2849 C C . GLN A 1 352 ? -63.114 -12.038 56.581 1.00 91.81 352 GLN A C 1
ATOM 2851 O O . GLN A 1 352 ? -62.359 -11.073 56.507 1.00 91.81 352 GLN A O 1
ATOM 2856 N N . CYS A 1 353 ? -62.661 -13.262 56.868 1.00 91.62 353 CYS A N 1
ATOM 2857 C CA . CYS A 1 353 ? -61.234 -13.548 57.062 1.00 91.62 353 CYS A CA 1
ATOM 2858 C C . CYS A 1 353 ? -60.409 -13.271 55.797 1.00 91.62 353 CYS A C 1
ATOM 2860 O O . CYS A 1 353 ? -59.357 -12.640 55.887 1.00 91.62 353 CYS A O 1
ATOM 2862 N N . LEU A 1 354 ? -60.896 -13.688 54.623 1.00 92.38 354 LEU A N 1
ATOM 2863 C CA . LEU A 1 354 ? -60.235 -13.420 53.343 1.00 92.38 354 LEU A CA 1
ATOM 2864 C C . LEU A 1 354 ? -60.170 -11.924 53.034 1.00 92.38 354 LEU A C 1
ATOM 2866 O O . LEU A 1 354 ? -59.106 -11.445 52.650 1.00 92.38 354 LEU A O 1
ATOM 2870 N N . GLN A 1 355 ? -61.260 -11.186 53.259 1.00 93.06 355 GLN A N 1
ATOM 2871 C CA . GLN A 1 355 ? -61.279 -9.738 53.068 1.00 93.06 355 GLN A CA 1
ATOM 2872 C C . GLN A 1 355 ? -60.286 -9.052 54.005 1.00 93.06 355 GLN A C 1
ATOM 2874 O O . GLN A 1 355 ? -59.453 -8.283 53.553 1.00 93.06 355 GLN A O 1
ATOM 2879 N N . MET A 1 356 ? -60.286 -9.389 55.297 1.00 92.25 356 MET A N 1
ATOM 2880 C CA . MET A 1 356 ? -59.326 -8.807 56.239 1.00 92.25 356 MET A CA 1
ATOM 2881 C C . MET A 1 356 ? -57.880 -9.145 55.885 1.00 92.25 356 MET A C 1
ATOM 2883 O O . MET A 1 356 ? -56.993 -8.317 56.073 1.00 92.25 356 MET A O 1
ATOM 2887 N N . ARG A 1 357 ? -57.621 -10.355 55.381 1.00 92.94 357 ARG A N 1
ATOM 2888 C CA . ARG A 1 357 ? -56.296 -10.725 54.883 1.00 92.94 357 ARG A CA 1
ATOM 2889 C C . ARG A 1 357 ? -55.905 -9.843 53.698 1.00 92.94 357 ARG A C 1
ATOM 2891 O O . ARG A 1 357 ? -54.786 -9.340 53.693 1.00 92.94 357 ARG A O 1
ATOM 2898 N N . ALA A 1 358 ? -56.809 -9.655 52.736 1.00 90.88 358 ALA A N 1
ATOM 2899 C CA . ALA A 1 358 ? -56.594 -8.775 51.594 1.00 90.88 358 ALA A CA 1
ATOM 2900 C C . ALA A 1 358 ? -56.327 -7.338 52.056 1.00 90.88 358 ALA A C 1
ATOM 2902 O O . ALA A 1 358 ? -55.285 -6.808 51.702 1.00 90.88 358 ALA A O 1
ATOM 2903 N N . ASP A 1 359 ? -57.157 -6.776 52.939 1.00 85.88 359 ASP A N 1
ATOM 2904 C CA . ASP A 1 359 ? -56.988 -5.422 53.486 1.00 85.88 359 ASP A CA 1
ATOM 2905 C C . ASP A 1 359 ? -55.635 -5.252 54.200 1.00 85.88 359 ASP A C 1
ATOM 2907 O O . ASP A 1 359 ? -54.979 -4.219 54.086 1.00 85.88 359 ASP A O 1
ATOM 2911 N N . ILE A 1 360 ? -55.197 -6.261 54.965 1.00 85.25 360 ILE A N 1
ATOM 2912 C CA . ILE A 1 360 ? -53.901 -6.232 55.657 1.00 85.25 360 ILE A CA 1
ATOM 2913 C C . ILE A 1 360 ? -52.758 -6.258 54.641 1.00 85.25 360 ILE A C 1
ATOM 2915 O O . ILE A 1 360 ? -51.828 -5.463 54.760 1.00 85.25 360 ILE A O 1
ATOM 2919 N N . VAL A 1 361 ? -52.807 -7.164 53.660 1.00 84.75 361 VAL A N 1
ATOM 2920 C CA . VAL A 1 361 ? -51.783 -7.269 52.609 1.00 84.75 361 VAL A CA 1
ATOM 2921 C C . VAL A 1 361 ? -51.749 -5.996 51.773 1.00 84.75 361 VAL A C 1
ATOM 2923 O O . VAL A 1 361 ? -50.676 -5.457 51.538 1.00 84.75 361 VAL A O 1
ATOM 2926 N N . GLU A 1 362 ? -52.909 -5.477 51.389 1.00 82.81 362 GLU A N 1
ATOM 2927 C CA . GLU A 1 362 ? -53.060 -4.222 50.667 1.00 82.81 362 GLU A CA 1
ATOM 2928 C C . GLU A 1 362 ? -52.466 -3.063 51.466 1.00 82.81 362 GLU A C 1
ATOM 2930 O O . GLU A 1 362 ? -51.633 -2.335 50.942 1.00 82.81 362 GLU A O 1
ATOM 2935 N N . ALA A 1 363 ? -52.774 -2.939 52.759 1.00 75.94 363 ALA A N 1
ATOM 2936 C CA . ALA A 1 363 ? -52.157 -1.928 53.611 1.00 75.94 363 ALA A CA 1
ATOM 2937 C C . ALA A 1 363 ? -50.630 -2.094 53.717 1.00 75.94 363 ALA A C 1
ATOM 2939 O O . ALA A 1 363 ? -49.918 -1.100 53.816 1.00 75.94 363 ALA A O 1
ATOM 2940 N N . PHE A 1 364 ? -50.099 -3.319 53.680 1.00 75.00 364 PHE A N 1
ATOM 2941 C CA . PHE A 1 364 ? -48.651 -3.547 53.628 1.00 75.00 364 PHE A CA 1
ATOM 2942 C C . PHE A 1 364 ? -48.033 -3.206 52.269 1.00 75.00 364 PHE A C 1
ATOM 2944 O O . PHE A 1 364 ? -46.873 -2.813 52.230 1.00 75.00 364 PHE A O 1
ATOM 2951 N N . VAL A 1 365 ? -48.765 -3.364 51.169 1.00 75.12 365 VAL A N 1
ATOM 2952 C CA . VAL A 1 365 ? -48.254 -3.147 49.807 1.00 75.12 365 VAL A CA 1
ATOM 2953 C C . VAL A 1 365 ? -48.427 -1.692 49.356 1.00 75.12 365 VAL A C 1
ATOM 2955 O O . VAL A 1 365 ? -47.537 -1.160 48.700 1.00 75.12 365 VAL A O 1
ATOM 2958 N N . ILE A 1 366 ? -49.537 -1.043 49.718 1.00 70.12 366 ILE A N 1
ATOM 2959 C CA . ILE A 1 366 ? -49.943 0.284 49.229 1.00 70.12 366 ILE A CA 1
ATOM 2960 C C . ILE A 1 366 ? -49.508 1.419 50.157 1.00 70.12 366 ILE A C 1
ATOM 2962 O O . ILE A 1 366 ? -49.214 2.502 49.661 1.00 70.12 366 ILE A O 1
ATOM 2966 N N . ASP A 1 367 ? -49.457 1.226 51.482 1.00 61.00 367 ASP A N 1
ATOM 2967 C CA . ASP A 1 367 ? -49.063 2.305 52.401 1.00 61.00 367 ASP A CA 1
ATOM 2968 C C . ASP A 1 367 ? -47.599 2.695 52.129 1.00 61.00 367 ASP A C 1
ATOM 2970 O O . ASP A 1 367 ? -46.699 1.912 52.445 1.00 61.00 367 ASP A O 1
ATOM 2974 N N . PRO A 1 368 ? -47.303 3.898 51.605 1.00 57.22 368 PRO A N 1
ATOM 2975 C CA . PRO A 1 368 ? -45.938 4.306 51.294 1.00 57.22 368 PRO A CA 1
ATOM 2976 C C . PRO A 1 368 ? -45.069 4.464 52.544 1.00 57.22 368 PRO A C 1
ATOM 2978 O O . PRO A 1 368 ? -43.876 4.676 52.432 1.00 57.22 368 PRO A O 1
ATOM 2981 N N . ASN A 1 369 ? -45.644 4.409 53.748 1.00 50.97 369 ASN A N 1
ATOM 2982 C CA . ASN A 1 369 ? -44.910 4.439 55.009 1.00 50.97 369 ASN A CA 1
ATOM 2983 C C . ASN A 1 369 ? -44.728 3.045 55.629 1.00 50.97 369 ASN A C 1
ATOM 2985 O O . ASN A 1 369 ? -43.965 2.913 56.591 1.00 50.97 369 ASN A O 1
ATOM 2989 N N . ARG A 1 370 ? -45.424 2.008 55.143 1.00 50.69 370 ARG A N 1
ATOM 2990 C CA . ARG A 1 370 ? -45.343 0.626 55.668 1.00 50.69 370 ARG A CA 1
ATOM 2991 C C . ARG A 1 370 ? -44.987 -0.423 54.619 1.00 50.69 370 ARG A C 1
ATOM 2993 O O . ARG A 1 370 ? -44.637 -1.536 55.009 1.00 50.69 370 ARG A O 1
ATOM 3000 N N . SER A 1 371 ? -45.027 -0.062 53.344 1.00 54.47 371 SER A N 1
ATOM 3001 C CA . SER A 1 371 ? -44.481 -0.846 52.250 1.00 54.47 371 SER A CA 1
ATOM 3002 C C . SER A 1 371 ? -42.965 -0.843 52.302 1.00 54.47 371 SER A C 1
ATOM 3004 O O . SER A 1 371 ? -42.308 0.112 52.723 1.00 54.47 371 SER A O 1
ATOM 3006 N N . TRP A 1 372 ? -42.406 -1.988 51.942 1.00 47.31 372 TRP A N 1
ATOM 3007 C CA . TRP A 1 372 ? -40.973 -2.204 51.926 1.00 47.31 372 TRP A CA 1
ATOM 3008 C C . TRP A 1 372 ? -40.493 -2.025 50.486 1.00 47.31 372 TRP A C 1
ATOM 3010 O O . TRP A 1 372 ? -40.257 -3.005 49.786 1.00 47.31 372 TRP A O 1
ATOM 3020 N N . THR A 1 373 ? -40.403 -0.773 50.020 1.00 57.06 373 THR A N 1
ATOM 3021 C CA . THR A 1 373 ? -39.574 -0.454 48.846 1.00 57.06 373 THR A CA 1
ATOM 3022 C C . THR A 1 373 ? -38.260 0.184 49.306 1.00 57.06 373 THR A C 1
ATOM 3024 O O . THR A 1 373 ? -38.245 0.897 50.322 1.00 57.06 373 THR A O 1
ATOM 3027 N N . PRO A 1 374 ? -37.139 -0.065 48.606 1.00 53.28 374 PRO A N 1
ATOM 3028 C CA . PRO A 1 374 ? -35.854 0.552 48.927 1.00 53.28 374 PRO A CA 1
ATOM 3029 C C . PRO A 1 374 ? -35.918 2.086 49.003 1.00 53.28 374 PRO A C 1
ATOM 3031 O O . PRO A 1 374 ? -35.320 2.670 49.913 1.00 53.28 374 PRO A O 1
ATOM 3034 N N . GLU A 1 375 ? -36.690 2.733 48.120 1.00 59.38 375 GLU A N 1
ATOM 3035 C CA . GLU A 1 375 ? -36.858 4.193 48.094 1.00 59.38 375 GLU A CA 1
ATOM 3036 C C . GLU A 1 375 ? -37.622 4.711 49.319 1.00 59.38 375 GLU A C 1
ATOM 3038 O O . GLU A 1 375 ? -37.237 5.703 49.938 1.00 59.38 375 GLU A O 1
ATOM 3043 N N . ILE A 1 376 ? -38.687 4.015 49.716 1.00 56.53 376 ILE A N 1
ATOM 3044 C CA . ILE A 1 376 ? -39.498 4.371 50.884 1.00 56.53 376 ILE A CA 1
ATOM 3045 C C . ILE A 1 376 ? -38.698 4.217 52.177 1.00 56.53 376 ILE A C 1
ATOM 3047 O O . ILE A 1 376 ? -38.769 5.070 53.066 1.00 56.53 376 ILE A O 1
ATOM 3051 N N . TYR A 1 377 ? -37.902 3.152 52.283 1.00 52.53 377 TYR A N 1
ATOM 3052 C CA . TYR A 1 377 ? -37.004 2.950 53.413 1.00 52.53 377 TYR A CA 1
ATOM 3053 C C . TYR A 1 377 ? -35.990 4.096 53.533 1.00 52.53 377 TYR A C 1
ATOM 3055 O O . TYR A 1 377 ? -35.803 4.629 54.628 1.00 52.53 377 TYR A O 1
ATOM 3063 N N . HIS A 1 378 ? -35.393 4.525 52.416 1.00 60.62 378 HIS A N 1
ATOM 3064 C CA . HIS A 1 378 ? -34.458 5.654 52.389 1.00 60.62 378 HIS A CA 1
ATOM 3065 C C . HIS A 1 378 ? -35.133 6.961 52.813 1.00 60.62 378 HIS A C 1
ATOM 3067 O O . HIS A 1 378 ? -34.667 7.604 53.757 1.00 60.62 378 HIS A O 1
ATOM 3073 N N . ASN A 1 379 ? -36.283 7.288 52.220 1.00 61.47 379 ASN A N 1
ATOM 3074 C CA . ASN A 1 379 ? -37.051 8.488 52.561 1.00 61.47 379 ASN A CA 1
ATOM 3075 C C . ASN A 1 379 ? -37.486 8.502 54.035 1.00 61.47 379 ASN A C 1
ATOM 3077 O O . ASN A 1 379 ? -37.411 9.525 54.714 1.00 61.47 379 ASN A O 1
ATOM 3081 N N . ARG A 1 380 ? -37.905 7.357 54.586 1.00 54.91 380 ARG A N 1
ATOM 3082 C CA . ARG A 1 380 ? -38.301 7.255 55.998 1.00 54.91 380 ARG A CA 1
ATOM 3083 C C . ARG A 1 380 ? -37.111 7.405 56.946 1.00 54.91 380 ARG A C 1
ATOM 3085 O O . ARG A 1 380 ? -37.252 8.011 58.008 1.00 54.91 380 ARG A O 1
ATOM 3092 N N . MET A 1 381 ? -35.952 6.864 56.580 1.00 60.97 381 MET A N 1
ATOM 3093 C CA . MET A 1 381 ? -34.722 7.005 57.360 1.00 60.97 381 MET A CA 1
ATOM 3094 C C . MET A 1 381 ? -34.176 8.437 57.323 1.00 60.97 381 MET A C 1
ATOM 3096 O O . MET A 1 381 ? -33.687 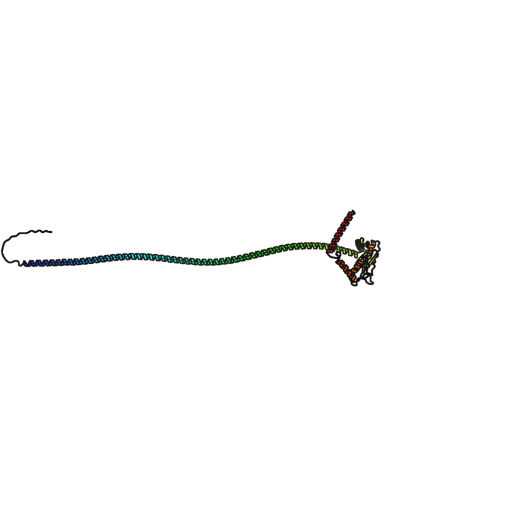8.909 58.350 1.00 60.97 381 MET A O 1
ATOM 3100 N N . GLU A 1 382 ? -34.299 9.147 56.199 1.00 69.88 382 GLU A N 1
ATOM 3101 C CA . GLU A 1 382 ? -34.003 10.583 56.128 1.00 69.88 382 GLU A CA 1
ATOM 3102 C C . GLU A 1 382 ? -34.960 11.410 56.986 1.00 69.88 382 GLU A C 1
ATOM 3104 O O . GLU A 1 382 ? -34.505 12.192 57.820 1.00 69.88 382 GLU A O 1
ATOM 3109 N N . ASN A 1 383 ? -36.268 11.172 56.882 1.00 60.56 383 ASN A N 1
ATOM 3110 C CA . ASN A 1 383 ? -37.258 11.887 57.690 1.00 60.56 383 ASN A CA 1
ATOM 3111 C C . ASN A 1 383 ? -37.060 11.658 59.199 1.00 60.56 383 ASN A C 1
ATOM 3113 O O . ASN A 1 383 ? -37.164 12.596 59.983 1.00 60.56 383 ASN A O 1
ATOM 3117 N N . LEU A 1 384 ? -36.697 10.441 59.628 1.00 60.75 384 LEU A N 1
ATOM 3118 C CA . LEU A 1 384 ? -36.356 10.157 61.030 1.00 60.75 384 LEU A CA 1
ATOM 3119 C C . LEU A 1 384 ? -35.053 10.838 61.483 1.00 60.75 384 LEU A C 1
ATOM 3121 O O . LEU A 1 384 ? -34.948 11.226 62.648 1.00 60.75 384 LEU A O 1
ATOM 3125 N N . ARG A 1 385 ? -34.060 10.987 60.594 1.00 69.81 385 ARG A N 1
ATOM 3126 C CA . ARG A 1 385 ? -32.831 11.749 60.884 1.00 69.81 385 ARG A CA 1
ATOM 3127 C C . ARG A 1 385 ? -33.128 13.236 61.048 1.00 69.81 385 ARG A C 1
ATOM 3129 O O . ARG A 1 385 ? -32.620 13.839 61.989 1.00 69.81 385 ARG A O 1
ATOM 3136 N N . LEU A 1 386 ? -33.959 13.795 60.170 1.00 65.50 386 LEU A N 1
ATOM 3137 C CA . LEU A 1 386 ? -34.391 15.190 60.232 1.00 65.50 386 LEU A CA 1
ATOM 3138 C C . LEU A 1 386 ? -35.214 15.460 61.492 1.00 65.50 386 LEU A C 1
ATOM 3140 O O . LEU A 1 386 ? -34.910 16.399 62.217 1.00 65.50 386 LEU A O 1
ATOM 3144 N N . GLN A 1 387 ? -36.181 14.597 61.816 1.00 67.62 387 GLN A N 1
ATOM 3145 C CA . GLN A 1 387 ? -36.978 14.725 63.038 1.00 67.62 387 GLN A CA 1
ATOM 3146 C C . GLN A 1 387 ? -36.089 14.731 64.287 1.00 67.62 387 GLN A C 1
ATOM 3148 O O . GLN A 1 387 ? -36.194 15.632 65.110 1.00 67.62 387 GLN A O 1
ATOM 3153 N N . LYS A 1 388 ? -35.149 13.781 64.389 1.00 77.44 388 LYS A N 1
ATOM 3154 C CA . LYS A 1 388 ? -34.201 13.731 65.507 1.00 77.44 388 LYS A CA 1
ATOM 3155 C C . LYS A 1 388 ? -33.351 15.004 65.601 1.00 77.44 388 LYS A C 1
ATOM 3157 O O . LYS A 1 388 ? -33.105 15.487 66.698 1.00 77.44 388 LYS A O 1
ATOM 3162 N N . PHE A 1 389 ? -32.909 15.545 64.466 1.00 81.81 389 PHE A N 1
ATOM 3163 C CA . PHE A 1 389 ? -32.165 16.802 64.437 1.00 81.81 389 PHE A CA 1
ATOM 3164 C C . PHE A 1 389 ? -32.991 17.969 64.995 1.00 81.81 389 PHE A C 1
ATOM 3166 O O . PHE A 1 389 ? -32.470 18.749 65.789 1.00 81.81 389 PHE A O 1
ATOM 3173 N N . TYR A 1 390 ? -34.270 18.076 64.627 1.00 75.50 390 TYR A N 1
ATOM 3174 C CA . TYR A 1 390 ? -35.154 19.119 65.153 1.00 75.50 390 TYR A CA 1
ATOM 3175 C C . TYR A 1 390 ? -35.446 18.944 66.648 1.00 75.50 390 TYR A C 1
ATOM 3177 O O . TYR A 1 390 ? -35.325 19.917 67.391 1.00 75.50 390 TYR A O 1
ATOM 3185 N N . ASP A 1 391 ? -35.726 17.720 67.102 1.00 75.38 391 ASP A N 1
ATOM 3186 C CA . ASP A 1 391 ? -35.955 17.417 68.521 1.00 75.38 391 ASP A CA 1
ATOM 3187 C C . ASP A 1 391 ? -34.706 17.757 69.374 1.00 75.38 391 ASP A C 1
ATOM 3189 O O . ASP A 1 391 ? -34.811 18.338 70.457 1.00 75.38 391 ASP A O 1
ATOM 3193 N N . ASP A 1 392 ? -33.499 17.457 68.870 1.00 81.12 392 ASP A N 1
ATOM 3194 C CA . ASP A 1 392 ? -32.230 17.782 69.536 1.00 81.12 392 ASP A CA 1
ATOM 3195 C C . ASP A 1 392 ? -31.986 19.308 69.600 1.00 81.12 392 ASP A C 1
ATOM 3197 O O . ASP A 1 392 ? -31.453 19.809 70.595 1.00 81.12 392 ASP A O 1
ATOM 3201 N N . GLN A 1 393 ? -32.389 20.064 68.568 1.00 80.56 393 GLN A N 1
ATOM 3202 C CA . GLN A 1 393 ? -32.316 21.533 68.557 1.00 80.56 393 GLN A CA 1
ATOM 3203 C C . GLN A 1 393 ? -33.301 22.166 69.544 1.00 80.56 393 GLN A C 1
ATOM 3205 O O . GLN A 1 393 ? -32.930 23.097 70.262 1.00 80.56 393 GLN A O 1
ATOM 3210 N N . GLU A 1 394 ? -34.531 21.659 69.611 1.00 79.81 394 GLU A N 1
ATOM 3211 C CA . GLU A 1 394 ? -35.560 22.134 70.539 1.00 79.81 394 GLU A CA 1
ATOM 3212 C C . GLU A 1 394 ? -35.135 21.901 71.995 1.00 79.81 394 GLU A C 1
ATOM 3214 O O . GLU A 1 394 ? -35.137 22.836 72.799 1.00 79.81 394 GLU A O 1
ATOM 3219 N N . LEU A 1 395 ? -34.609 20.711 72.307 1.00 79.00 395 LEU A N 1
ATOM 3220 C CA . LEU A 1 395 ? -34.045 20.396 73.622 1.00 79.00 395 LEU A CA 1
ATOM 3221 C C . LEU A 1 395 ? -32.868 21.320 73.987 1.00 79.00 395 LEU A C 1
ATOM 3223 O O . LEU A 1 395 ? -32.700 21.703 75.149 1.00 79.00 395 LEU A O 1
ATOM 3227 N N . LEU A 1 396 ? -32.035 21.694 73.008 1.00 78.88 396 LEU A N 1
ATOM 3228 C CA . LEU A 1 396 ? -30.942 22.648 73.216 1.00 78.88 396 LEU A CA 1
ATOM 3229 C C . LEU A 1 396 ? -31.467 24.053 73.537 1.00 78.88 396 LEU A C 1
ATOM 3231 O O . LEU A 1 396 ? -30.888 24.749 74.373 1.00 78.88 396 LEU A O 1
ATOM 3235 N N . GLN A 1 397 ? -32.545 24.480 72.877 1.00 81.06 397 GLN A N 1
ATOM 3236 C CA . GLN A 1 397 ? -33.180 25.771 73.135 1.00 81.06 397 GLN A CA 1
ATOM 3237 C C . GLN A 1 397 ? -33.872 25.808 74.499 1.00 81.06 397 GLN A C 1
ATOM 3239 O O . GLN A 1 397 ? -33.755 26.810 75.201 1.00 81.06 397 GLN A O 1
ATOM 3244 N N . GLU A 1 398 ? -34.539 24.730 74.912 1.00 81.56 398 GLU A N 1
ATOM 3245 C CA . GLU A 1 398 ? -35.130 24.627 76.251 1.00 81.56 398 GLU A CA 1
ATOM 3246 C C . GLU A 1 398 ? -34.064 24.695 77.346 1.00 81.56 398 GLU A C 1
ATOM 3248 O O . GLU A 1 398 ? -34.209 25.461 78.299 1.00 81.56 398 GLU A O 1
ATOM 3253 N N . LYS A 1 399 ? -32.940 23.986 77.174 1.00 80.44 399 LYS A N 1
ATOM 3254 C CA . LYS A 1 399 ? -31.802 24.063 78.106 1.00 80.44 399 LYS A CA 1
ATOM 3255 C C . LYS A 1 399 ? -31.204 25.466 78.193 1.00 80.44 399 LYS A C 1
ATOM 3257 O O . LYS A 1 399 ? -30.821 25.885 79.278 1.00 80.44 399 LYS A O 1
ATOM 3262 N N . LYS A 1 400 ? -31.156 26.207 77.080 1.00 80.69 400 LYS A N 1
ATOM 3263 C CA . LYS A 1 400 ? -30.706 27.612 77.054 1.00 80.69 400 LYS A CA 1
ATOM 3264 C C . LYS A 1 400 ? -31.682 28.592 77.707 1.00 80.69 400 LYS A C 1
ATOM 3266 O O . LYS A 1 400 ? -31.259 29.684 78.047 1.00 80.69 400 LYS A O 1
ATOM 3271 N N . LYS A 1 401 ? -32.967 28.248 77.833 1.00 81.81 401 LYS A N 1
ATOM 3272 C CA . LYS A 1 401 ? -33.965 29.073 78.540 1.00 81.81 401 LYS A CA 1
ATOM 3273 C C . LYS A 1 401 ? -33.995 28.808 80.048 1.00 81.81 401 LYS A C 1
ATOM 3275 O O . LYS A 1 401 ? -34.544 29.617 80.786 1.00 81.81 401 LYS A O 1
ATOM 3280 N N . GLN A 1 402 ? -33.486 27.655 80.484 1.00 76.94 402 GLN A N 1
ATOM 3281 C CA . GLN A 1 402 ? -33.443 27.237 81.891 1.00 76.94 402 GLN A CA 1
ATOM 3282 C C . GLN A 1 402 ? -32.121 27.584 82.595 1.00 76.94 402 GLN A C 1
ATOM 3284 O O . GLN A 1 402 ? -32.066 27.519 83.822 1.00 76.94 402 GLN A O 1
ATOM 3289 N N . ALA A 1 403 ? -31.080 27.915 81.830 1.00 68.62 403 ALA A N 1
ATOM 3290 C CA . ALA A 1 403 ? -29.823 28.492 82.303 1.00 68.62 403 ALA A CA 1
ATOM 3291 C C . ALA A 1 403 ? -29.875 30.015 82.160 1.00 68.62 403 ALA A C 1
ATOM 3293 O O . ALA A 1 403 ? -29.305 30.694 83.042 1.00 68.62 403 ALA A O 1
#

Radius of gyration: 107.14 Å; Cα contacts (8 Å, |Δi|>4): 196; chains: 1; bounding box: 187×80×283 Å

Organism: NCBI:txid479676

Mean predicted aligned error: 19.62 Å

Solvent-accessible surface area (backbone atoms only — not comparable to full-atom values): 22755 Å² total; per-residue (Å²): 133,87,83,91,91,85,89,84,90,91,88,92,82,90,80,88,86,85,83,91,90,86,65,88,60,64,79,56,57,67,64,57,56,61,59,51,55,53,51,55,52,51,52,51,49,48,50,51,50,50,50,50,52,51,49,54,52,50,53,52,50,51,53,49,53,49,51,50,52,53,50,51,51,52,51,49,57,49,50,51,52,49,51,53,54,49,50,52,52,50,51,53,49,51,54,50,51,53,52,51,52,52,48,52,54,51,50,51,54,48,52,53,53,50,52,51,51,51,53,52,50,52,52,51,52,53,51,51,56,51,53,51,52,51,49,55,55,48,51,53,51,48,55,52,49,53,54,49,53,53,50,53,51,50,53,48,55,51,53,52,51,52,54,52,50,54,51,53,53,52,52,52,51,52,52,52,50,53,54,49,52,54,49,50,54,49,51,52,51,53,52,50,54,51,51,53,51,52,52,51,51,52,57,51,51,52,53,50,51,56,52,51,53,53,52,52,54,53,51,50,39,42,78,72,45,56,69,68,45,30,47,57,56,45,58,79,49,33,87,53,58,80,73,46,56,66,48,78,43,80,43,79,54,94,96,41,38,31,34,41,34,38,32,64,77,80,32,42,31,39,36,44,51,32,72,87,62,88,96,54,85,59,67,67,65,57,71,42,46,65,61,42,41,46,55,36,52,48,48,41,72,78,41,97,54,82,50,54,70,65,62,46,74,50,88,66,44,36,49,50,61,91,92,58,84,43,30,54,50,54,42,51,48,49,52,48,25,57,75,71,72,44,82,68,56,55,64,59,54,71,67,57,53,52,49,52,44,48,54,52,51,46,49,40,66,65,35,72,88,62,24,91,44,76,66,39,51,50,53,52,52,50,51,54,51,52,50,51,51,51,54,55,50,51,54,51,52,52,53,63,72,76,106

Sequence (403 aa):
MVPSTYQPLDSINFSQGVIKEHSQMGKFCDSLLEDNDQVIMKDLQQQVQYLQNKKQILEQQNHGLQKDKDAIKNQLEEMEKERDALKEKLQKMVTMSNTMLQTQEQHKVLIEKTADLEKDSNAMKNQLLEMEKERDSLEEKLQKMDTLSNVLKKDRDEMENQLLEMRKERDSLKETLQNTDAMSDNNKKALTMQIESLTTEKGQLQKYLNTAEQRQKAIITFLGGDQNSANRALDAVSSKILKIRTILIPIYGSNHYTLLKLDTIDQEWRFYNSIRRQGRRDKYCEATATLRNNVTNYINQHTNKKIKTSAKLLNNTPQQEPGSVDCAVVVAYIIRQKLMKQPVQSDLSKQQCLQMRADIVEAFVIDPNRSWTPEIYHNRMENLRLQKFYDDQELLQEKKKQA